Protein 5GMS (pdb70)

Foldseek 3Di:
DDDDVLLVVVLVLLLVLVPDDDDDLVSNQVSLLVSQQPDDADPQWDKDWDAQLNWTKMKIAGPQADALAEAEEEEDDLLRHDDCSRPVNLVHLLRVLQSHIYIYTRWHGWPVDAPPRRLVRSLRNVVSCVVVPRDLQRYEYEYEACRLLQSQLNQLVCVVVPHDHHQEYEYALYDQALQLPDPLLVVLVVPASHDHRVVSNVSSCGRQVPPDRVPCSNRVLNPQQAPHHEYEYEYEPSDSSVVVSVSVQVNNVVNVYNYDYHYHYSAYGLNLSSVVSDVVNSVVSSVSSVVSNVRND/DDPDPLVVVVLVLQQVLVVDDDDDLVSNQVSLLVSQQVDDADPQWDKDWDAQLNWIKMKTAGPQADELAEAEEFEDDLLRHDDCRRPVNLVHLLRHLQSHIYIYTRWHGWPVDAPPRRLVVSLSNVVSCVVVPRDLQRYEYEYFAQRLLQSQLNQLVCVVVPHDHHQEYEYALYDQALQLPFPLLPVLVVVASHDHRVVSNVSSCRRQVPHDRVPCSNRVLVPLRAPHHEYEYEYEPSESSPRVRVSVQVNNVVNVYNYHYHYHYSAHGLNLSSVVRDVVNSVVSSVSSVVSNVRND

CATH classification: 3.40.50.1820

Structure (mmCIF, N/CA/C/O backbone):
data_5GMS
#
_entry.id   5GMS
#
_cell.length_a   90.108
_cell.length_b   144.845
_cell.length_c   96.067
_cell.angle_alpha   90.00
_cell.angle_beta   90.00
_cell.angle_gamma   90.00
#
_symmetry.space_group_name_H-M   'C 2 2 21'
#
loop_
_entity.id
_entity.type
_entity.pdbx_description
1 polymer Esterase
2 water water
#
loop_
_atom_site.group_PDB
_atom_site.id
_atom_site.type_symbol
_atom_site.label_atom_id
_atom_site.label_alt_id
_atom_site.label_comp_id
_atom_site.label_asym_id
_atom_site.label_entity_id
_atom_site.label_seq_id
_atom_site.pdbx_PDB_ins_code
_atom_site.Cartn_x
_atom_site.Cartn_y
_atom_site.Cartn_z
_atom_site.occupancy
_atom_site.B_iso_or_equiv
_atom_site.auth_seq_id
_atom_site.auth_comp_id
_atom_site.auth_asym_id
_atom_site.auth_atom_id
_atom_site.pdbx_PDB_model_num
ATOM 1 N N . MET A 1 17 ? -37.832 -9.280 11.170 1.00 108.95 1 MET A N 1
ATOM 2 C CA . MET A 1 17 ? -37.074 -10.490 10.863 1.00 108.16 1 MET A CA 1
ATOM 3 C C . MET A 1 17 ? -37.730 -11.733 11.454 1.00 112.45 1 MET A C 1
ATOM 4 O O . MET A 1 17 ? -37.907 -12.740 10.764 1.00 117.28 1 MET A O 1
ATOM 9 N N . ALA A 1 18 ? -38.085 -11.661 12.734 1.00 103.24 2 ALA A N 1
ATOM 10 C CA . ALA A 1 18 ? -38.800 -12.753 13.389 1.00 104.57 2 ALA A CA 1
ATOM 11 C C . ALA A 1 18 ? -40.234 -12.338 13.696 1.00 104.42 2 ALA A C 1
ATOM 12 O O . ALA A 1 18 ? -40.646 -11.221 13.375 1.00 104.15 2 ALA A O 1
ATOM 14 N N . LYS A 1 19 ? -40.990 -13.234 14.323 1.00 89.00 3 LYS A N 1
ATOM 15 C CA . LYS A 1 19 ? -42.413 -12.993 14.535 1.00 90.51 3 LYS A CA 1
ATOM 16 C C . LYS A 1 19 ? -42.783 -12.470 15.922 1.00 88.59 3 LYS A C 1
ATOM 17 O O . LYS A 1 19 ? -43.144 -13.229 16.825 1.00 91.90 3 LYS A O 1
ATOM 23 N N . SER A 1 20 ? -42.668 -11.157 16.070 1.00 53.25 4 SER A N 1
ATOM 24 C CA . SER A 1 20 ? -43.338 -10.419 17.124 1.00 48.73 4 SER A CA 1
ATOM 25 C C . SER A 1 20 ? -43.496 -9.018 16.566 1.00 46.80 4 SER A C 1
ATOM 26 O O . SER A 1 20 ? -42.552 -8.473 15.997 1.00 44.51 4 SER A O 1
ATOM 29 N N . PRO A 1 21 ? -44.699 -8.442 16.684 1.00 45.87 5 PRO A N 1
ATOM 30 C CA . PRO A 1 21 ? -44.910 -7.107 16.121 1.00 46.06 5 PRO A CA 1
ATOM 31 C C . PRO A 1 21 ? -43.854 -6.129 16.620 1.00 42.46 5 PRO A C 1
ATOM 32 O O . PRO A 1 21 ? -43.465 -5.218 15.889 1.00 40.46 5 PRO A O 1
ATOM 36 N N . GLU A 1 22 ? -43.398 -6.325 17.853 1.00 40.74 6 GLU A N 1
ATOM 37 C CA . GLU A 1 22 ? -42.370 -5.469 18.428 1.00 41.41 6 GLU A CA 1
ATOM 38 C C . GLU A 1 22 ? -41.078 -5.545 17.610 1.00 35.22 6 GLU A C 1
ATOM 39 O O . GLU A 1 22 ? -40.513 -4.521 17.225 1.00 37.24 6 GLU A O 1
ATOM 45 N N . LEU A 1 23 ? -40.620 -6.762 17.343 1.00 35.28 7 LEU A N 1
ATOM 46 C CA . LEU A 1 23 ? -39.404 -6.959 16.563 1.00 36.05 7 LEU A CA 1
ATOM 47 C C . LEU A 1 23 ? -39.579 -6.453 15.126 1.00 38.66 7 LEU A C 1
ATOM 48 O O . LEU A 1 23 ? -38.686 -5.807 14.578 1.00 33.57 7 LEU A O 1
ATOM 53 N N . ASP A 1 24 ? -40.736 -6.729 14.527 1.00 43.68 8 ASP A N 1
ATOM 54 C CA . ASP A 1 24 ? -41.038 -6.221 13.190 1.00 41.40 8 ASP A CA 1
ATOM 55 C C . ASP A 1 24 ? -40.893 -4.708 13.119 1.00 39.78 8 ASP A C 1
ATOM 56 O O . ASP A 1 24 ? -40.322 -4.177 12.166 1.00 41.18 8 ASP A O 1
ATOM 61 N N . ARG A 1 25 ? -41.414 -4.018 14.114 1.00 43.72 9 ARG A N 1
ATOM 62 C CA . ARG A 1 25 ? -41.325 -2.580 14.093 1.00 46.76 9 ARG A CA 1
ATOM 63 C C . ARG A 1 25 ? -39.864 -2.130 14.153 1.00 46.50 9 ARG A C 1
ATOM 64 O O . ARG A 1 25 ? -39.469 -1.177 13.492 1.00 44.83 9 ARG A O 1
ATOM 72 N N . VAL A 1 26 ? -39.067 -2.835 14.943 1.00 37.54 10 VAL A N 1
ATOM 73 C CA . VAL A 1 26 ? -37.664 -2.475 15.109 1.00 33.16 10 VAL A CA 1
ATOM 74 C C . VAL A 1 26 ? -36.874 -2.756 13.837 1.00 32.08 10 VAL A C 1
ATOM 75 O O . VAL A 1 26 ? -36.150 -1.889 13.343 1.00 30.64 10 VAL A O 1
ATOM 79 N N . ILE A 1 27 ? -37.017 -3.964 13.308 1.00 32.70 11 ILE A N 1
ATOM 80 C CA . ILE A 1 27 ? -36.350 -4.320 12.063 1.00 36.30 11 ILE A CA 1
ATOM 81 C C . ILE A 1 27 ? -36.761 -3.322 10.986 1.00 40.06 11 ILE A C 1
ATOM 82 O O . ILE A 1 27 ? -36.001 -3.042 10.062 1.00 38.45 11 ILE A O 1
ATOM 87 N N . GLY A 1 28 ? -37.966 -2.773 11.127 1.00 47.35 12 GLY A N 1
ATOM 88 C CA . GLY A 1 28 ? -38.479 -1.783 10.196 1.00 43.17 12 GLY A CA 1
ATOM 89 C C . GLY A 1 28 ? -37.793 -0.435 10.289 1.00 44.81 12 GLY A C 1
ATOM 90 O O . GLY A 1 28 ? -37.415 0.140 9.270 1.00 47.17 12 GLY A O 1
ATOM 91 N N . MET A 1 29 ? -37.655 0.080 11.504 1.00 39.27 13 MET A N 1
ATOM 92 C CA . MET A 1 29 ? -36.924 1.311 11.754 1.00 39.60 13 MET A CA 1
ATOM 93 C C . MET A 1 29 ? -35.511 1.182 11.189 1.00 39.10 13 MET A C 1
ATOM 94 O O . MET A 1 29 ? -34.954 2.129 10.662 1.00 34.18 13 MET A O 1
ATOM 99 N N . ILE A 1 30 ? -34.933 0.001 11.362 1.00 33.58 14 ILE A N 1
ATOM 100 C CA . ILE A 1 30 ? -33.562 -0.257 10.935 1.00 30.37 14 ILE A CA 1
ATOM 101 C C . ILE A 1 30 ? -33.461 -0.229 9.416 1.00 35.63 14 ILE A C 1
ATOM 102 O O . ILE A 1 30 ? -32.692 0.548 8.854 1.00 33.32 14 ILE A O 1
ATOM 107 N N . ARG A 1 31 ? -34.250 -1.069 8.754 1.00 43.15 15 ARG A N 1
ATOM 108 C CA . ARG A 1 31 ? -34.249 -1.116 7.294 1.00 44.81 15 ARG A CA 1
ATOM 109 C C . ARG A 1 31 ? -34.610 0.228 6.652 1.00 44.55 15 ARG A C 1
ATOM 110 O O . ARG A 1 31 ? -34.258 0.484 5.499 1.00 49.14 15 ARG A O 1
ATOM 118 N N . GLU A 1 32 ? -35.291 1.083 7.390 1.00 58.35 16 GLU A N 1
ATOM 119 C CA . GLU A 1 32 ? -35.591 2.398 6.886 1.00 57.56 16 GLU A CA 1
ATOM 120 C C . GLU A 1 32 ? -34.357 3.282 6.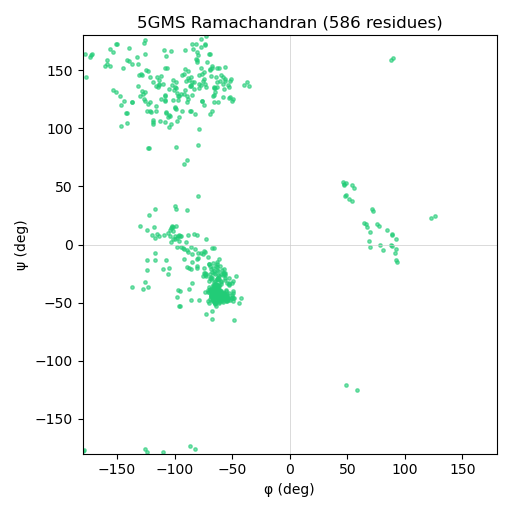849 1.00 62.73 16 GLU A C 1
ATOM 121 O O . GLU A 1 32 ? -33.970 3.771 5.795 1.00 65.29 16 GLU A O 1
ATOM 127 N N . ARG A 1 33 ? -33.745 3.505 8.003 1.00 49.10 17 ARG A N 1
ATOM 128 C CA . ARG A 1 33 ? -32.540 4.320 8.037 1.00 51.90 17 ARG A CA 1
ATOM 129 C C . ARG A 1 33 ? -31.543 3.846 6.987 1.00 48.70 17 ARG A C 1
ATOM 130 O O . ARG A 1 33 ? -30.931 4.659 6.326 1.00 53.74 17 ARG A O 1
ATOM 138 N N . ALA A 1 34 ? -31.391 2.532 6.850 1.00 48.09 18 ALA A N 1
ATOM 139 C CA . ALA A 1 34 ? -30.427 1.929 5.932 1.00 52.04 18 ALA A CA 1
ATOM 140 C C . ALA A 1 34 ? -30.692 2.319 4.483 1.00 53.28 18 ALA A C 1
ATOM 141 O O . ALA A 1 34 ? -29.813 2.196 3.629 1.00 55.65 18 ALA A O 1
ATOM 143 N N . ALA A 1 35 ? -31.903 2.793 4.211 1.00 62.03 19 ALA A N 1
ATOM 144 C CA . ALA A 1 35 ? -32.292 3.146 2.852 1.00 64.15 19 ALA A CA 1
ATOM 145 C C . ALA A 1 35 ? -32.571 4.640 2.687 1.00 64.89 19 ALA A C 1
ATOM 146 O O . ALA A 1 35 ? -33.066 5.070 1.647 1.00 68.70 19 ALA A O 1
ATOM 148 N N . THR A 1 36 ? -32.256 5.427 3.713 1.00 48.99 20 THR A N 1
ATOM 149 C CA . THR A 1 36 ? -32.383 6.881 3.632 1.00 45.46 20 THR A CA 1
ATOM 150 C C . THR A 1 36 ? -31.194 7.466 2.868 1.00 43.72 20 THR A C 1
ATOM 151 O O . THR A 1 36 ? -30.049 7.076 3.103 1.00 41.35 20 THR A O 1
ATOM 155 N N . PRO A 1 37 ? -31.463 8.399 1.939 1.00 44.90 21 PRO A N 1
ATOM 156 C CA . PRO A 1 37 ? -30.382 9.008 1.150 1.00 44.52 21 PRO A CA 1
ATOM 157 C C . PRO A 1 37 ? -29.424 9.850 1.997 1.00 38.78 21 PRO A C 1
ATOM 158 O O . PRO A 1 37 ? -29.857 10.660 2.825 1.00 33.25 21 PRO A O 1
ATOM 162 N N . ARG A 1 38 ? -28.134 9.674 1.757 1.00 43.92 22 ARG A N 1
ATOM 163 C CA . ARG A 1 38 ? -27.101 10.389 2.491 1.00 35.73 22 ARG A CA 1
ATOM 164 C C . ARG A 1 38 ? -25.929 10.690 1.561 1.00 34.78 22 ARG A C 1
ATOM 165 O O . ARG A 1 38 ? -25.708 9.968 0.611 1.00 36.77 22 ARG A O 1
ATOM 173 N N . LYS A 1 39 ? -25.198 11.765 1.828 1.00 21.01 23 LYS A N 1
ATOM 174 C CA . LYS A 1 39 ? -24.079 12.162 0.975 1.00 20.17 23 LYS A CA 1
ATOM 175 C C . LYS A 1 39 ? -22.778 12.326 1.747 1.00 19.28 23 LYS A C 1
ATOM 176 O O . LYS A 1 39 ? -21.703 12.116 1.199 1.00 18.60 23 LYS A O 1
ATOM 182 N N . THR A 1 40 ? -22.871 12.745 3.003 1.00 15.60 24 THR A N 1
ATOM 183 C CA . THR A 1 40 ? -21.669 13.152 3.731 1.00 15.37 24 THR A CA 1
ATOM 184 C C . THR A 1 40 ? -21.509 12.405 5.043 1.00 13.29 24 THR A C 1
ATOM 185 O O . THR A 1 40 ? -22.456 11.814 5.544 1.00 13.14 24 THR A O 1
ATOM 189 N N . THR A 1 41 ? -20.308 12.460 5.611 1.00 13.47 25 THR A N 1
ATOM 190 C CA . THR A 1 41 ? -20.078 11.884 6.931 1.00 15.95 25 THR A CA 1
ATOM 191 C C . THR A 1 41 ? -21.078 12.418 7.957 1.00 11.57 25 THR A C 1
ATOM 192 O O . THR A 1 41 ? -21.644 11.661 8.756 1.00 13.65 25 THR A O 1
ATOM 196 N N . ASP A 1 42 ? -21.287 13.730 7.970 1.00 12.16 26 ASP A N 1
ATOM 197 C CA . ASP A 1 42 ? -22.213 14.280 8.957 1.00 14.30 26 ASP A CA 1
ATOM 198 C C . ASP A 1 42 ? -23.673 13.887 8.698 1.00 15.00 26 ASP A C 1
ATOM 199 O O . ASP A 1 42 ? -24.453 13.789 9.640 1.00 17.03 26 ASP A O 1
ATOM 204 N N . ASP A 1 43 ? -24.048 13.664 7.434 1.00 15.96 27 ASP A N 1
ATOM 205 C CA . ASP A 1 43 ? -25.371 13.098 7.135 1.00 15.48 27 ASP A CA 1
ATOM 206 C C . ASP A 1 43 ? -25.538 11.763 7.856 1.00 16.28 27 ASP A C 1
ATOM 207 O O . ASP A 1 43 ? -26.585 11.486 8.440 1.00 15.61 27 ASP A O 1
ATOM 212 N N . ASP A 1 44 ? -24.508 10.914 7.789 1.00 15.15 28 ASP A N 1
ATOM 213 C CA . ASP A 1 44 ? -24.577 9.601 8.412 1.00 18.03 28 ASP A CA 1
ATOM 214 C C . ASP A 1 44 ? -24.689 9.740 9.924 1.00 16.28 28 ASP A C 1
ATOM 215 O O . ASP A 1 44 ? -25.460 9.032 10.566 1.00 16.28 28 ASP A O 1
ATOM 220 N N . ARG A 1 45 ? -23.917 10.663 10.489 1.00 14.72 29 ARG A N 1
ATOM 221 C CA . ARG A 1 45 ? -23.990 10.916 11.925 1.00 12.99 29 ARG A CA 1
ATOM 222 C C . ARG A 1 45 ? -25.389 11.378 12.313 1.00 14.09 29 ARG A C 1
ATOM 223 O O . ARG A 1 45 ? -25.981 10.870 13.264 1.00 14.93 29 ARG A O 1
ATOM 231 N N . ARG A 1 46 ? -25.915 12.333 11.558 1.00 14.93 30 ARG A N 1
ATOM 232 C CA . ARG A 1 46 ? -27.240 12.871 11.844 1.00 17.94 30 ARG A CA 1
ATOM 233 C C . ARG A 1 46 ? -28.347 11.831 11.704 1.00 19.01 30 ARG A C 1
ATOM 234 O O . ARG A 1 46 ? -29.271 11.796 12.518 1.00 18.21 30 ARG A O 1
ATOM 242 N N . LEU A 1 47 ? -28.265 10.997 10.682 1.00 16.92 31 LEU A N 1
ATOM 243 C CA . LEU A 1 47 ? -29.280 9.974 10.487 1.00 20.15 31 LEU A CA 1
ATOM 244 C C . LEU A 1 47 ? -29.341 9.015 11.674 1.00 20.94 31 LEU A C 1
ATOM 245 O O . LEU A 1 47 ? -30.405 8.629 12.111 1.00 20.95 31 LEU A O 1
ATOM 250 N N . TYR A 1 48 ? -28.180 8.629 12.183 1.00 18.07 32 TYR A N 1
ATOM 251 C CA . TYR A 1 48 ? -28.097 7.781 13.347 1.00 16.81 32 TYR A CA 1
ATOM 252 C C . TYR A 1 48 ? -28.752 8.483 14.541 1.00 17.85 32 TYR A C 1
ATOM 253 O O . TYR A 1 48 ? -29.427 7.868 15.329 1.00 19.51 32 TYR A O 1
ATOM 262 N N . GLU A 1 49 ? -28.533 9.781 14.671 1.00 15.88 33 GLU A N 1
ATOM 263 C CA . GLU A 1 49 ? -29.087 10.510 15.793 1.00 14.58 33 GLU A CA 1
ATOM 264 C C . GLU A 1 49 ? -30.602 10.538 15.659 1.00 20.36 33 GLU A C 1
ATOM 265 O O . GLU A 1 49 ? -31.321 10.410 16.623 1.00 20.24 33 GLU A O 1
ATOM 271 N N . THR A 1 50 ? -31.065 10.679 14.431 1.00 16.88 34 THR A N 1
ATOM 272 C CA . THR A 1 50 ? -32.501 10.699 14.184 1.00 20.45 34 THR A CA 1
ATOM 273 C C . THR A 1 50 ? -33.115 9.351 14.537 1.00 23.54 34 THR A C 1
ATOM 274 O O . THR A 1 50 ? -34.177 9.280 15.160 1.00 25.10 34 THR A O 1
ATOM 278 N N . MET A 1 51 ? -32.458 8.281 14.147 1.00 20.23 35 MET A N 1
ATOM 279 C CA . MET A 1 51 ? -32.985 6.967 14.433 1.00 21.83 35 MET A CA 1
ATOM 280 C C . MET A 1 51 ? -32.962 6.602 15.909 1.00 26.04 35 MET A C 1
ATOM 281 O O . MET A 1 51 ? -33.908 6.039 16.406 1.00 31.34 35 MET A O 1
ATOM 286 N N . LEU A 1 52 ? -31.852 6.887 16.583 1.00 28.56 36 LEU A N 1
ATOM 287 C CA . LEU A 1 52 ? -31.588 6.364 17.919 1.00 27.35 36 LEU A CA 1
ATOM 288 C C . LEU A 1 52 ? -31.709 7.383 19.026 1.00 27.67 36 LEU A C 1
ATOM 289 O O . LEU A 1 52 ? -31.717 7.018 20.187 1.00 30.93 36 LEU A O 1
ATOM 294 N N . GLY A 1 53 ? -31.757 8.656 18.670 1.00 23.99 37 GLY A N 1
ATOM 295 C CA . GLY A 1 53 ? -31.733 9.720 19.659 1.00 24.63 37 GLY A CA 1
ATOM 296 C C . GLY A 1 53 ? -32.912 10.683 19.649 1.00 29.89 37 GLY A C 1
ATOM 297 O O . GLY A 1 53 ? -32.797 11.817 20.092 1.00 31.01 37 GLY A O 1
ATOM 298 N N . SER A 1 54 ? -34.051 10.223 19.154 1.00 34.14 38 SER A N 1
ATOM 299 C CA . SER A 1 54 ? -35.217 11.090 19.047 1.00 35.72 38 SER A CA 1
ATOM 300 C C . SER A 1 54 ? -36.147 11.057 20.248 1.00 40.50 38 SER A C 1
ATOM 301 O O . SER A 1 54 ? -37.017 11.893 20.355 1.00 45.65 38 SER A O 1
ATOM 304 N N . MET A 1 55 ? -35.970 10.092 21.141 1.00 32.75 39 MET A N 1
ATOM 305 C CA . MET A 1 55 ? -36.815 9.964 22.328 1.00 36.39 39 MET A CA 1
ATOM 306 C C . MET A 1 55 ? -36.191 10.667 23.508 1.00 38.99 39 MET A C 1
ATOM 307 O O . MET A 1 55 ? -34.976 10.689 23.624 1.00 35.87 39 MET A O 1
ATOM 312 N N . PRO A 1 56 ? -36.996 11.254 24.386 1.00 35.81 40 PRO A N 1
ATOM 313 C CA . PRO A 1 56 ? -36.338 11.984 25.471 1.00 34.57 40 PRO A CA 1
ATOM 314 C C . PRO A 1 56 ? -35.874 11.044 26.557 1.00 33.51 40 PRO A C 1
ATOM 315 O O . PRO A 1 56 ? -36.302 9.913 26.641 1.00 32.72 40 PRO A O 1
ATOM 319 N N . LEU A 1 57 ? -34.977 11.541 27.385 1.00 33.90 41 LEU A N 1
ATOM 320 C CA . LEU A 1 57 ? -34.637 10.844 28.607 1.00 30.16 41 LEU A CA 1
ATOM 321 C C . LEU A 1 57 ? -35.847 10.891 29.511 1.00 31.59 41 LEU A C 1
ATOM 322 O O . LEU A 1 57 ? -36.649 11.817 29.418 1.00 34.44 41 LEU A O 1
ATOM 327 N N . ASP A 1 58 ? -35.965 9.914 30.400 1.00 31.46 42 ASP A N 1
ATOM 328 C CA . ASP A 1 58 ? -36.931 10.024 31.480 1.00 36.71 42 ASP A CA 1
ATOM 329 C C . ASP A 1 58 ? -36.637 11.310 32.255 1.00 34.58 42 ASP A C 1
ATOM 330 O O . ASP A 1 58 ? -35.500 11.789 32.283 1.00 33.17 42 ASP A O 1
ATOM 335 N N . ASP A 1 59 ? -37.667 11.876 32.872 1.00 39.93 43 ASP A N 1
ATOM 336 C CA . ASP A 1 59 ? -37.551 13.190 33.495 1.00 40.46 43 ASP A CA 1
ATOM 337 C C . ASP A 1 59 ? -36.675 13.181 34.741 1.00 35.96 43 ASP A C 1
ATOM 338 O O . ASP A 1 59 ? -36.240 14.238 35.196 1.00 41.38 43 ASP A O 1
ATOM 343 N N . ASP A 1 60 ? -36.424 11.996 35.290 1.00 32.28 44 ASP A N 1
ATOM 344 C CA . ASP A 1 60 ? -35.676 11.881 36.541 1.00 31.64 44 ASP A CA 1
ATOM 345 C C . ASP A 1 60 ? -34.183 11.597 36.332 1.00 31.28 44 ASP A C 1
ATOM 346 O O . ASP A 1 60 ? -33.442 11.414 37.298 1.00 30.66 44 ASP A O 1
ATOM 351 N N . ILE A 1 61 ? -33.749 11.563 35.076 1.00 30.95 45 ILE A N 1
ATOM 352 C CA . ILE A 1 61 ? -32.349 11.303 34.747 1.00 25.88 45 ILE A CA 1
ATOM 353 C C . ILE A 1 61 ? -31.530 12.577 34.804 1.00 25.47 45 ILE A C 1
ATOM 354 O O . ILE A 1 61 ? -31.882 13.568 34.196 1.00 26.22 45 ILE A O 1
ATOM 359 N N . GLN A 1 62 ? -30.429 12.524 35.539 1.00 29.79 46 GLN A N 1
ATOM 360 C CA . GLN A 1 62 ? -29.507 13.640 35.598 1.00 27.81 46 GLN A CA 1
ATOM 361 C C . GLN A 1 62 ? -28.308 13.427 34.676 1.00 23.31 46 GLN A C 1
ATOM 362 O O . GLN A 1 62 ? -27.753 12.359 34.642 1.00 25.01 46 GLN A O 1
ATOM 368 N N . THR A 1 63 ? -27.937 14.456 33.936 1.00 25.41 47 THR A N 1
ATOM 369 C CA . THR A 1 63 ? -26.745 14.401 33.101 1.00 23.34 47 THR A CA 1
ATOM 370 C C . THR A 1 63 ? -25.871 15.643 33.301 1.00 24.63 47 THR A C 1
ATOM 371 O O . THR A 1 63 ? -26.354 16.678 33.708 1.00 24.54 47 THR A O 1
ATOM 375 N N . GLU A 1 64 ? -24.581 15.516 33.019 1.00 22.18 48 GLU A N 1
ATOM 376 C CA . GLU A 1 64 ? -23.657 16.635 33.107 1.00 22.34 48 GLU A CA 1
ATOM 377 C C . GLU A 1 64 ? -22.574 16.471 32.058 1.00 17.66 48 GLU A C 1
ATOM 378 O O . GLU A 1 64 ? -21.964 15.412 31.972 1.00 19.51 48 GLU A O 1
ATOM 384 N N . ARG A 1 65 ? -22.355 17.502 31.257 1.00 20.09 49 ARG A N 1
ATOM 385 C CA . ARG A 1 65 ? -21.243 17.491 30.316 1.00 18.89 49 ARG A CA 1
ATOM 386 C C . ARG A 1 65 ? -19.979 17.919 31.031 1.00 19.29 49 ARG A C 1
ATOM 387 O O . ARG A 1 65 ? -19.969 18.907 31.776 1.00 20.68 49 ARG A O 1
ATOM 395 N N . LEU A 1 66 ? -18.898 17.181 30.822 1.00 15.00 50 LEU A N 1
ATOM 396 C CA . LEU A 1 66 ? -17.626 17.583 31.404 1.00 16.39 50 LEU A CA 1
ATOM 397 C C . LEU A 1 66 ? -16.478 17.051 30.571 1.00 16.49 50 LEU A C 1
ATOM 398 O O . LEU A 1 66 ? -16.677 16.180 29.725 1.00 16.71 50 LEU A O 1
ATOM 403 N N . GLY A 1 67 ? -15.286 17.587 30.811 1.00 14.35 51 GLY A N 1
ATOM 404 C CA . GLY A 1 67 ? -14.080 17.035 30.214 1.00 13.27 51 GLY A CA 1
ATOM 405 C C . GLY A 1 67 ? -13.357 16.144 31.197 1.00 16.69 51 GLY A C 1
ATOM 406 O O . GLY A 1 67 ? -13.187 16.495 32.375 1.00 15.45 51 GLY A O 1
ATOM 407 N N . VAL A 1 68 ? -12.922 14.979 30.725 1.00 14.09 52 VAL A N 1
ATOM 408 C CA . VAL A 1 68 ? -12.136 14.095 31.573 1.00 14.23 52 VAL A CA 1
ATOM 409 C C . VAL A 1 68 ? -10.754 13.893 30.944 1.00 14.82 52 VAL A C 1
ATOM 410 O O . VAL A 1 68 ? -10.610 13.209 29.935 1.00 13.05 52 VAL A O 1
ATOM 414 N N . ASN A 1 69 ? -9.744 14.539 31.519 1.00 13.98 53 ASN A N 1
ATOM 415 C CA . ASN A 1 69 ? -8.417 14.564 30.896 1.00 13.94 53 ASN A CA 1
ATOM 416 C C . ASN A 1 69 ? -8.499 14.929 29.410 1.00 14.54 53 ASN A C 1
ATOM 417 O O . ASN A 1 69 ? -7.816 14.350 28.565 1.00 14.90 53 ASN A O 1
ATOM 422 N N . GLY A 1 70 ? -9.346 15.908 29.102 1.00 16.02 54 GLY A N 1
ATOM 423 C CA . GLY A 1 70 ? -9.433 16.421 27.751 1.00 18.03 54 GLY A CA 1
ATOM 424 C C . GLY A 1 70 ? -10.492 15.765 26.891 1.00 18.30 54 GLY A C 1
ATOM 425 O O . GLY A 1 70 ? -10.838 16.276 25.819 1.00 18.66 54 GLY A O 1
ATOM 426 N N . VAL A 1 71 ? -10.998 14.622 27.337 1.00 13.47 55 VAL A N 1
ATOM 427 C CA . VAL A 1 71 ? -12.010 13.916 26.560 1.00 13.83 55 VAL A CA 1
ATOM 428 C C . VAL A 1 71 ? -13.405 14.405 26.927 1.00 13.81 55 VAL A C 1
ATOM 429 O O . VAL A 1 71 ? -13.791 14.353 28.082 1.00 13.37 55 VAL A O 1
ATOM 433 N N . PRO A 1 72 ? -14.182 14.844 25.930 1.00 12.18 56 PRO A N 1
ATOM 434 C CA . PRO A 1 72 ? -15.562 15.255 26.227 1.00 13.78 56 PRO A CA 1
ATOM 435 C C . PRO A 1 72 ? -16.404 14.075 26.696 1.00 15.91 56 PRO A C 1
ATOM 436 O O . PRO A 1 72 ? -16.339 13.003 26.100 1.00 13.24 56 PRO A O 1
ATOM 440 N N . ALA A 1 73 ? -17.179 14.262 27.759 1.00 13.12 57 ALA A N 1
ATOM 441 C CA . ALA A 1 73 ? -17.865 13.144 28.390 1.00 12.64 57 ALA A CA 1
ATOM 442 C C . ALA A 1 73 ? -19.158 13.589 29.051 1.00 15.71 57 ALA A C 1
ATOM 443 O O . ALA A 1 73 ? -19.457 14.782 29.108 1.00 17.05 57 ALA A O 1
ATOM 445 N N . GLU A 1 74 ? -19.932 12.622 29.530 1.00 15.61 58 GLU A N 1
ATOM 446 C CA . GLU A 1 74 ? -21.235 12.928 30.102 1.00 15.88 58 GLU A CA 1
ATOM 447 C C . GLU A 1 74 ? -21.557 11.973 31.236 1.00 17.30 58 GLU A C 1
ATOM 448 O O . GLU A 1 74 ? -21.612 10.754 31.052 1.00 16.54 58 GLU A O 1
ATOM 454 N N . TRP A 1 75 ? -21.762 12.516 32.431 1.00 16.69 59 TRP A N 1
ATOM 455 C CA . TRP A 1 75 ? -22.325 11.699 33.495 1.00 14.45 59 TRP A CA 1
ATOM 456 C C . TRP A 1 75 ? -23.809 11.493 33.194 1.00 18.16 59 TRP A C 1
ATOM 457 O O . TRP A 1 75 ? -24.500 12.424 32.774 1.00 20.06 59 TRP A O 1
ATOM 468 N N . ILE A 1 76 ? -24.283 10.274 33.407 1.00 16.84 60 ILE A N 1
ATOM 469 C CA . ILE A 1 76 ? -25.694 9.942 33.233 1.00 20.09 60 ILE A CA 1
ATOM 470 C C . ILE A 1 76 ? -26.119 9.076 34.405 1.00 22.80 60 ILE A C 1
ATOM 471 O O . ILE A 1 76 ? -25.535 8.023 34.645 1.00 21.33 60 ILE A O 1
ATOM 476 N N . TYR A 1 77 ? -27.132 9.502 35.155 1.00 21.91 61 TYR A N 1
ATOM 477 C CA . TYR A 1 77 ? -27.559 8.674 36.276 1.00 22.08 61 TYR A CA 1
ATOM 478 C C . TYR A 1 77 ? -29.005 8.891 36.705 1.00 22.43 61 TYR A C 1
ATOM 479 O O . TYR A 1 77 ? -29.577 9.959 36.496 1.00 25.51 61 TYR A O 1
ATOM 488 N N . ALA A 1 78 ? -29.575 7.846 37.289 1.00 21.28 62 ALA A N 1
ATOM 489 C CA . ALA A 1 78 ? -30.954 7.860 37.754 1.00 27.41 62 ALA A CA 1
ATOM 490 C C . ALA A 1 78 ? -30.968 8.027 39.271 1.00 29.10 62 ALA A C 1
ATOM 491 O O . ALA A 1 78 ? -29.937 7.870 39.926 1.00 26.05 62 ALA A O 1
ATOM 493 N N . PRO A 1 79 ? -32.140 8.342 39.841 1.00 29.38 63 PRO A N 1
ATOM 494 C CA . PRO A 1 79 ? -32.224 8.453 41.302 1.00 31.29 63 PRO A CA 1
ATOM 495 C C . PRO A 1 79 ? -31.764 7.179 42.003 1.00 27.92 63 PRO A C 1
ATOM 496 O O . PRO A 1 79 ? -32.019 6.078 41.514 1.00 30.57 63 PRO A O 1
ATOM 500 N N . GLY A 1 80 ? -31.080 7.331 43.134 1.00 31.50 64 GLY A N 1
ATOM 501 C CA . GLY A 1 80 ? -30.653 6.192 43.929 1.00 32.39 64 GLY A CA 1
ATOM 502 C C . GLY A 1 80 ? -29.298 5.614 43.553 1.00 30.76 64 GLY A C 1
ATOM 503 O O . GLY A 1 80 ? -28.832 4.658 44.174 1.00 36.30 64 GLY A O 1
ATOM 504 N N . ALA A 1 81 ? -28.668 6.190 42.534 1.00 33.55 65 ALA A N 1
ATOM 505 C CA . ALA A 1 81 ? -27.401 5.668 42.022 1.00 30.49 65 ALA A CA 1
ATOM 506 C C . ALA A 1 81 ? -26.283 5.744 43.066 1.00 30.87 65 ALA A C 1
ATOM 507 O O . ALA A 1 81 ? -26.176 6.731 43.789 1.00 35.80 65 ALA A O 1
ATOM 509 N N . ARG A 1 82 ? -25.454 4.712 43.141 1.00 35.60 66 ARG A N 1
ATOM 510 C CA . ARG A 1 82 ? -24.273 4.749 43.992 1.00 33.66 66 ARG A CA 1
ATOM 511 C C . ARG A 1 82 ? -23.248 5.641 43.309 1.00 34.92 66 ARG A C 1
ATOM 512 O O . ARG A 1 82 ? -22.864 5.381 42.191 1.00 33.23 66 ARG A O 1
ATOM 520 N N . ASP A 1 83 ? -22.838 6.707 43.972 1.00 34.72 67 ASP A N 1
ATOM 521 C CA . ASP A 1 83 ? -21.978 7.685 43.319 1.00 37.05 67 ASP A CA 1
ATOM 522 C C . ASP A 1 83 ? -20.531 7.206 43.212 1.00 32.28 67 ASP A C 1
ATOM 523 O O . ASP A 1 83 ? -19.718 7.835 42.543 1.00 33.64 67 ASP A O 1
ATOM 528 N N . ASP A 1 84 ? -20.226 6.079 43.844 1.00 30.86 68 ASP A N 1
ATOM 529 C CA . ASP A 1 84 ? -18.871 5.538 43.808 1.00 32.39 68 ASP A CA 1
ATOM 530 C C . ASP A 1 84 ? -18.707 4.434 42.762 1.00 29.46 68 ASP A C 1
ATOM 531 O O . ASP A 1 84 ? -17.617 3.908 42.572 1.00 29.52 68 ASP A O 1
ATOM 536 N N . GLN A 1 85 ? -19.794 4.087 42.081 1.00 27.20 69 GLN A N 1
ATOM 537 C CA . GLN A 1 85 ? -19.743 3.038 41.072 1.00 24.50 69 GLN A CA 1
ATOM 538 C C . GLN A 1 85 ? -19.871 3.660 39.690 1.00 21.45 69 GLN A C 1
ATOM 539 O O . GLN A 1 85 ? -20.782 4.443 39.442 1.00 21.67 69 GLN A O 1
ATOM 545 N N . VAL A 1 86 ? -18.948 3.321 38.793 1.00 20.65 70 VAL A N 1
ATOM 546 C CA . VAL A 1 86 ? -18.919 3.963 37.488 1.00 18.26 70 VAL A CA 1
ATOM 547 C C . VAL A 1 86 ? -18.854 2.948 36.353 1.00 14.24 70 VAL A C 1
ATOM 548 O O . VAL A 1 86 ? -17.992 2.073 36.336 1.00 18.07 70 VAL A O 1
ATOM 552 N N . PHE A 1 87 ? -19.770 3.094 35.403 1.00 16.88 71 PHE A N 1
ATOM 553 C CA . PHE A 1 87 ? -19.748 2.328 34.163 1.00 17.36 71 PHE A CA 1
ATOM 554 C C . PHE A 1 87 ? -19.230 3.288 33.092 1.00 12.30 71 PHE A C 1
ATOM 555 O O . PHE A 1 87 ? -19.945 4.191 32.658 1.00 14.44 71 PHE A O 1
ATOM 563 N N . LEU A 1 88 ? -17.965 3.110 32.709 1.00 14.33 72 LEU A N 1
ATOM 564 C CA . LEU A 1 88 ? -17.300 3.959 31.722 1.00 12.95 72 LEU A CA 1
ATOM 565 C C . LEU A 1 88 ? -17.654 3.378 30.366 1.00 12.22 72 LEU A C 1
ATOM 566 O O . LEU A 1 88 ? -17.260 2.250 30.061 1.00 13.75 72 LEU A O 1
ATOM 571 N N . TYR A 1 89 ? -18.402 4.143 29.578 1.00 12.75 73 TYR A N 1
ATOM 572 C CA . TYR A 1 89 ? -19.074 3.598 28.402 1.00 12.52 73 TYR A CA 1
ATOM 573 C C . TYR A 1 89 ? -18.565 4.162 27.075 1.00 11.47 73 TYR A C 1
ATOM 574 O O . TYR A 1 89 ? -18.397 5.373 26.915 1.00 12.86 73 TYR A O 1
ATOM 583 N N . LEU A 1 90 ? -18.368 3.249 26.121 1.00 11.59 74 LEU A N 1
ATOM 584 C CA . LEU A 1 90 ? -17.780 3.539 24.820 1.00 12.63 74 LEU A CA 1
ATOM 585 C C . LEU A 1 90 ? -18.798 3.202 23.734 1.00 13.33 74 LEU A C 1
ATOM 586 O O . LEU A 1 90 ? -19.061 2.022 23.455 1.00 13.26 74 LEU A O 1
ATOM 591 N N . HIS A 1 91 ? -19.365 4.230 23.113 1.00 12.90 75 HIS A N 1
ATOM 592 C CA . HIS A 1 91 ? -20.471 4.023 22.178 1.00 12.57 75 HIS A CA 1
ATOM 593 C C . HIS A 1 91 ? -20.017 3.377 20.881 1.00 15.36 75 HIS A C 1
ATOM 594 O O . HIS A 1 91 ? -18.852 3.473 20.515 1.00 14.00 75 HIS A O 1
ATOM 601 N N . GLY A 1 92 ? -20.960 2.730 20.198 1.00 14.05 76 GLY A N 1
ATOM 602 C CA . GLY A 1 92 ? -20.722 2.177 18.880 1.00 16.39 76 GLY A CA 1
ATOM 603 C C . GLY A 1 92 ? -20.939 3.161 17.743 1.00 13.84 76 GLY A C 1
ATOM 604 O O . GLY A 1 92 ? -21.190 4.344 17.962 1.00 12.67 76 GLY A O 1
ATOM 605 N N . GLY A 1 93 ? -20.861 2.653 16.516 1.00 13.24 77 GLY A N 1
ATOM 606 C CA . GLY A 1 93 ? -20.880 3.504 15.340 1.00 14.40 77 GLY A CA 1
ATOM 607 C C . GLY A 1 93 ? -19.656 3.333 14.452 1.00 12.46 77 GLY A C 1
ATOM 608 O O . GLY A 1 93 ? -19.322 4.226 13.685 1.00 11.43 77 GLY A O 1
ATOM 609 N N . GLY A 1 94 ? -18.991 2.187 14.539 1.00 14.04 78 GLY A N 1
ATOM 610 C CA . GLY A 1 94 ? -17.894 1.897 13.627 1.00 12.95 78 GLY A CA 1
ATOM 611 C C . GLY A 1 94 ? -16.671 2.803 13.744 1.00 10.52 78 GLY A C 1
ATOM 612 O O . GLY A 1 94 ? -15.839 2.852 12.832 1.00 12.50 78 GLY A O 1
ATOM 613 N N . TYR A 1 95 ? -16.546 3.492 14.877 1.00 10.32 79 TYR A N 1
ATOM 614 C CA . TYR A 1 95 ? -15.464 4.458 15.125 1.00 9.85 79 TYR A CA 1
ATOM 615 C C . TYR A 1 95 ? -15.605 5.719 14.264 1.00 11.69 79 TYR A C 1
ATOM 616 O O . TYR A 1 95 ? -14.707 6.569 14.237 1.00 10.51 79 TYR A O 1
ATOM 625 N N . VAL A 1 96 ? -16.755 5.862 13.608 1.00 11.14 80 VAL A N 1
ATOM 626 C CA . VAL A 1 96 ? -16.984 6.989 12.705 1.00 11.51 80 VAL A CA 1
ATOM 627 C C . VAL A 1 96 ? -18.213 7.820 13.073 1.00 12.38 80 VAL A C 1
ATOM 628 O O . VAL A 1 96 ? -18.206 9.049 12.923 1.00 12.91 80 VAL A O 1
ATOM 632 N N . ILE A 1 97 ? -19.257 7.150 13.553 1.00 12.74 81 ILE A N 1
ATOM 633 C CA . ILE A 1 97 ? -20.483 7.844 13.947 1.00 11.59 81 ILE A CA 1
ATOM 634 C C . ILE A 1 97 ? -20.864 7.490 15.383 1.00 13.67 81 ILE A C 1
ATOM 635 O O . ILE A 1 97 ? -20.122 6.782 16.076 1.00 13.67 81 ILE A O 1
ATOM 640 N N . GLY A 1 98 ? -22.009 7.991 15.832 1.00 12.40 82 GLY A N 1
ATOM 641 C CA . GLY A 1 98 ? -22.436 7.760 17.202 1.00 14.67 82 GLY A CA 1
ATOM 642 C C . GLY A 1 98 ? -21.897 8.813 18.157 1.00 14.31 82 GLY A C 1
ATOM 643 O O . GLY A 1 98 ? -20.899 9.482 17.875 1.00 13.38 82 GLY A O 1
ATOM 644 N N . SER A 1 99 ? -22.562 8.935 19.302 1.00 11.70 83 SER A N 1
ATOM 645 C CA . SER A 1 99 ? -22.195 9.903 20.325 1.00 12.57 83 SER A CA 1
ATOM 646 C C . SER A 1 99 ? -23.162 9.743 21.492 1.00 15.31 83 SER A C 1
ATOM 647 O O . SER A 1 99 ? -24.034 8.886 21.466 1.00 14.22 83 SER A O 1
ATOM 650 N N . MET A 1 100 ? -23.027 10.571 22.517 1.00 15.37 84 MET A N 1
ATOM 651 C CA . MET A 1 100 ? -24.023 10.532 23.582 1.00 15.18 84 MET A CA 1
ATOM 652 C C . MET A 1 100 ? -25.437 10.804 23.060 1.00 16.54 84 MET A C 1
ATOM 653 O O . MET A 1 100 ? -26.419 10.377 23.665 1.00 17.45 84 MET A O 1
ATOM 658 N N . ARG A 1 101 ? -25.548 11.501 21.937 1.00 16.59 85 ARG A N 1
ATOM 659 C CA . ARG A 1 101 ? -26.873 11.772 21.385 1.00 19.44 85 ARG A CA 1
ATOM 660 C C . ARG A 1 101 ? -27.570 10.478 20.967 1.00 20.67 85 ARG A C 1
ATOM 661 O O . ARG A 1 101 ? -28.770 10.307 21.187 1.00 20.96 85 ARG A O 1
ATOM 669 N N . THR A 1 102 ? -26.823 9.547 20.379 1.00 14.99 86 THR A N 1
ATOM 670 C CA . THR A 1 102 ? -27.409 8.264 20.006 1.00 13.84 86 THR A CA 1
ATOM 671 C C . THR A 1 102 ? -27.519 7.274 21.165 1.00 17.72 86 THR A C 1
ATOM 672 O O . THR A 1 102 ? -28.266 6.294 21.087 1.00 19.37 86 THR A O 1
ATOM 676 N N . HIS A 1 103 ? -26.762 7.502 22.234 1.00 15.25 87 HIS A N 1
ATOM 677 C CA . HIS A 1 103 ? -26.634 6.469 23.250 1.00 15.37 87 HIS A CA 1
ATOM 678 C C . HIS A 1 103 ? -27.153 6.795 24.649 1.00 15.32 87 HIS A C 1
ATOM 679 O O . HIS A 1 103 ? -27.294 5.894 25.473 1.00 19.90 87 HIS A O 1
ATOM 686 N N . ARG A 1 104 ? -27.427 8.065 24.925 1.00 15.87 88 ARG A N 1
ATOM 687 C CA . ARG A 1 104 ? -27.676 8.436 26.315 1.00 17.36 88 ARG A CA 1
ATOM 688 C C . ARG A 1 104 ? -28.948 7.813 26.893 1.00 20.61 88 ARG A C 1
ATOM 689 O O . ARG A 1 104 ? -28.988 7.498 28.076 1.00 20.30 88 ARG A O 1
ATOM 697 N N . VAL A 1 105 ? -29.974 7.613 26.064 1.00 17.50 89 VAL A N 1
ATOM 698 C CA . VAL A 1 105 ? -31.188 6.952 26.547 1.00 21.22 89 VAL A CA 1
ATOM 699 C C . VAL A 1 105 ? -30.916 5.508 26.957 1.00 21.86 89 VAL A C 1
ATOM 700 O O . VAL A 1 105 ? -31.271 5.097 28.066 1.00 23.94 89 VAL A O 1
ATOM 704 N N . MET A 1 106 ? -30.269 4.740 26.081 1.00 19.37 90 MET A N 1
ATOM 705 C CA . MET A 1 106 ? -29.908 3.374 26.428 1.00 19.49 90 MET A CA 1
ATOM 706 C C . MET A 1 106 ? -29.050 3.343 27.686 1.00 20.42 90 MET A C 1
ATOM 707 O O . MET A 1 106 ? -29.231 2.485 28.553 1.00 21.65 90 MET A O 1
ATOM 712 N N . LEU A 1 107 ? -28.099 4.271 27.774 1.00 17.82 91 LEU A N 1
ATOM 713 C CA . LEU A 1 107 ? -27.215 4.325 28.929 1.00 18.80 91 LEU A CA 1
ATOM 714 C C . LEU A 1 107 ? -27.976 4.662 30.219 1.00 16.29 91 LEU A C 1
ATOM 715 O O . LEU A 1 107 ? -27.632 4.157 31.290 1.00 19.72 91 LEU A O 1
ATOM 720 N N . SER A 1 108 ? -29.011 5.488 30.113 1.00 17.91 92 SER A N 1
ATOM 721 C CA . SER A 1 108 ? -29.800 5.846 31.295 1.00 20.97 92 SER A CA 1
ATOM 722 C C . SER A 1 108 ? -30.552 4.620 31.814 1.00 23.04 92 SER A C 1
ATOM 723 O O . SER A 1 108 ? -30.707 4.438 33.024 1.00 23.02 92 SER A O 1
ATOM 726 N N . HIS A 1 109 ? -30.994 3.756 30.905 1.00 21.94 93 HIS A N 1
ATOM 727 C CA . HIS A 1 109 ? -31.648 2.516 31.323 1.00 23.63 93 HIS A CA 1
ATOM 728 C C . HIS A 1 109 ? -30.670 1.539 31.965 1.00 23.86 93 HIS A C 1
ATOM 729 O O . HIS A 1 109 ? -31.009 0.831 32.912 1.00 23.73 93 HIS A O 1
ATOM 736 N N . ILE A 1 110 ? -29.445 1.487 31.455 1.00 22.14 94 ILE A N 1
ATOM 737 C CA . ILE A 1 110 ? -28.455 0.626 32.069 1.00 21.13 94 ILE A CA 1
ATOM 738 C C . ILE A 1 110 ? -28.067 1.169 33.443 1.00 21.30 94 ILE A C 1
ATOM 739 O O . ILE A 1 110 ? -27.894 0.399 34.386 1.00 22.82 94 ILE A O 1
ATOM 744 N N . ALA A 1 111 ? -27.951 2.490 33.546 1.00 21.35 95 ALA A N 1
ATOM 745 C CA . ALA A 1 111 ? -27.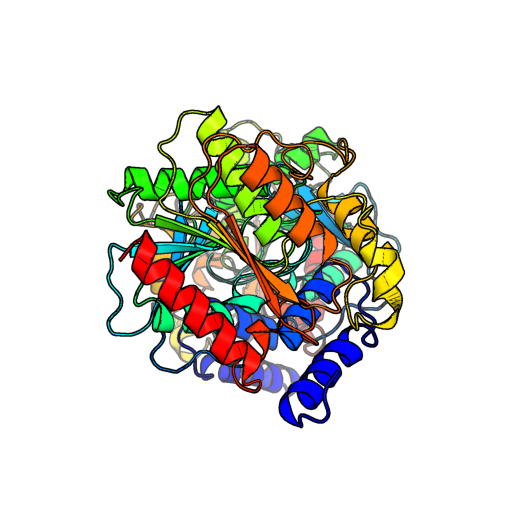585 3.137 34.806 1.00 23.09 95 ALA A CA 1
ATOM 746 C C . ALA A 1 111 ? -28.598 2.774 35.885 1.00 26.19 95 ALA A C 1
ATOM 747 O O . ALA A 1 111 ? -28.226 2.360 36.983 1.00 26.41 95 ALA A O 1
ATOM 749 N N . ARG A 1 112 ? -29.877 2.905 35.549 1.00 23.97 96 ARG A N 1
ATOM 750 C CA . ARG A 1 112 ? -30.952 2.596 36.490 1.00 26.34 96 ARG A CA 1
ATOM 751 C C . ARG A 1 112 ? -30.930 1.127 36.908 1.00 28.39 96 ARG A C 1
ATOM 752 O O . ARG A 1 112 ? -31.051 0.807 38.094 1.00 28.87 96 ARG A O 1
ATOM 760 N N . ALA A 1 113 ? -30.760 0.232 35.936 1.00 25.10 97 ALA A N 1
ATOM 761 C CA . ALA A 1 113 ? -30.768 -1.199 36.208 1.00 24.52 97 ALA A CA 1
ATOM 762 C C . ALA A 1 113 ? -29.588 -1.633 37.077 1.00 30.10 97 ALA A C 1
ATOM 763 O O . ALA A 1 113 ? -29.721 -2.529 37.911 1.00 29.99 97 ALA A O 1
ATOM 765 N N . ALA A 1 114 ? -28.433 -1.000 36.878 1.00 23.95 98 ALA A N 1
ATOM 766 C CA . ALA A 1 114 ? -27.236 -1.357 37.631 1.00 28.37 98 ALA A CA 1
ATOM 767 C C . ALA A 1 114 ? -27.135 -0.552 38.926 1.00 27.79 98 ALA A C 1
ATOM 768 O O . ALA A 1 114 ? -26.432 -0.948 39.855 1.00 31.19 98 ALA A O 1
ATOM 770 N N . GLY A 1 115 ? -27.853 0.566 38.979 1.00 24.95 99 GLY A N 1
ATOM 771 C CA . GLY A 1 115 ? -27.842 1.446 40.135 1.00 27.42 99 GLY A CA 1
ATOM 772 C C . GLY A 1 115 ? -26.537 2.205 40.292 1.00 30.92 99 GLY A C 1
ATOM 773 O O . GLY A 1 115 ? -26.129 2.534 41.407 1.00 27.85 99 GLY A O 1
ATOM 774 N N . CYS A 1 116 ? -25.888 2.494 39.167 1.00 29.57 100 CYS A N 1
ATOM 775 C CA . CYS A 1 116 ? -24.592 3.166 39.167 1.00 26.63 100 CYS A CA 1
ATOM 776 C C . CYS A 1 116 ? -24.622 4.415 38.296 1.00 23.98 100 CYS A C 1
ATOM 777 O O . CYS A 1 116 ? -25.625 4.712 37.653 1.00 24.99 100 CYS A O 1
ATOM 780 N N . ARG A 1 117 ? -23.523 5.163 38.286 1.00 22.05 101 ARG A N 1
ATOM 781 C CA . ARG A 1 117 ? -23.378 6.278 37.366 1.00 22.35 101 ARG A CA 1
ATOM 782 C C . ARG A 1 117 ? -22.775 5.743 36.079 1.00 17.41 101 ARG A C 1
ATOM 783 O O . ARG A 1 117 ? -21.942 4.854 36.119 1.00 21.76 101 ARG A O 1
ATOM 791 N N . VAL A 1 118 ? -23.199 6.280 34.946 1.00 20.21 102 VAL A N 1
ATOM 792 C CA . VAL A 1 118 ? -22.521 5.999 33.692 1.00 20.03 102 VAL A CA 1
ATOM 793 C C . VAL A 1 118 ? -21.666 7.211 33.366 1.00 16.00 102 VAL A C 1
ATOM 794 O O . VAL A 1 118 ? -22.097 8.348 33.557 1.00 17.64 102 VAL A O 1
ATOM 798 N N . LEU A 1 119 ? -20.436 6.981 32.915 1.00 15.42 103 LEU A N 1
ATOM 799 C CA . LEU A 1 119 ? -19.633 8.048 32.331 1.00 15.94 103 LEU A CA 1
ATOM 800 C C . LEU A 1 119 ? -19.464 7.722 30.853 1.00 15.06 103 LEU A C 1
ATOM 801 O O . LEU A 1 119 ? -18.725 6.809 30.499 1.00 14.80 103 LEU A O 1
ATOM 806 N N . GLY A 1 120 ? -20.167 8.464 30.002 1.00 15.90 104 GLY A N 1
ATOM 807 C CA . GLY A 1 120 ? -20.175 8.195 28.570 1.00 15.59 104 GLY A CA 1
ATOM 808 C C . GLY A 1 120 ? -19.172 9.083 27.861 1.00 13.69 104 GLY A C 1
ATOM 809 O O . GLY A 1 120 ? -19.185 10.302 28.037 1.00 14.92 104 GLY A O 1
ATOM 810 N N . LEU A 1 121 ? -18.295 8.481 27.056 1.00 12.24 105 LEU A N 1
ATOM 811 C CA . LEU A 1 121 ? -17.251 9.246 26.381 1.00 13.57 105 LEU A CA 1
ATOM 812 C C . LEU A 1 121 ? -17.640 9.625 24.960 1.00 15.37 105 LEU A C 1
ATOM 813 O O . LEU A 1 121 ? -18.033 8.763 24.170 1.00 14.11 105 LEU A O 1
ATOM 818 N N . ASP A 1 122 ? -17.529 10.911 24.636 1.00 11.23 106 ASP A N 1
ATOM 819 C CA . ASP A 1 122 ? -17.615 11.345 23.247 1.00 14.12 106 ASP A CA 1
ATOM 820 C C . ASP A 1 122 ? -16.191 11.361 22.690 1.00 14.20 106 ASP A C 1
ATOM 821 O O . ASP A 1 122 ? -15.604 12.418 22.428 1.00 14.29 106 ASP A O 1
ATOM 826 N N . TYR A 1 123 ? -15.642 10.158 22.530 1.00 14.03 107 TYR A N 1
ATOM 827 C CA . TYR A 1 123 ? -14.257 9.989 22.112 1.00 13.06 107 TYR A CA 1
ATOM 828 C C . TYR A 1 123 ? -14.058 10.412 20.659 1.00 14.58 107 TYR A C 1
ATOM 829 O O . TYR A 1 123 ? -15.017 10.572 19.892 1.00 14.14 107 TYR A O 1
ATOM 838 N N . ARG A 1 124 ? -12.797 10.615 20.294 1.00 12.01 108 ARG A N 1
ATOM 839 C CA . ARG A 1 124 ? -12.453 11.100 18.966 1.00 14.73 108 ARG A CA 1
ATOM 840 C C . ARG A 1 124 ? -12.828 10.101 17.867 1.00 13.46 108 ARG A C 1
ATOM 841 O O . ARG A 1 124 ? -12.503 8.909 17.953 1.00 12.29 108 ARG A O 1
ATOM 849 N N . LEU A 1 125 ? -13.503 10.600 16.833 1.00 11.64 109 LEU A N 1
ATOM 850 C CA . LEU A 1 125 ? -13.954 9.746 15.724 1.00 11.61 109 LEU A CA 1
ATOM 851 C C . LEU A 1 125 ? -13.136 9.946 14.456 1.00 11.67 109 LEU A C 1
ATOM 852 O O . LEU A 1 125 ? -12.569 11.018 14.214 1.00 11.34 109 LEU A O 1
ATOM 857 N N . ALA A 1 126 ? -13.073 8.888 13.658 1.00 10.27 110 ALA A N 1
ATOM 858 C CA . ALA A 1 126 ? -12.569 8.955 12.292 1.00 9.28 110 ALA A CA 1
ATOM 859 C C . ALA A 1 126 ? -13.688 9.494 11.409 1.00 9.90 110 ALA A C 1
ATOM 860 O O . ALA A 1 126 ? -14.861 9.404 11.770 1.00 11.20 110 ALA A O 1
ATOM 862 N N . PRO A 1 127 ? -13.337 10.041 10.235 1.00 10.82 111 PRO A N 1
ATOM 863 C CA . PRO A 1 127 ? -11.997 10.127 9.656 1.00 12.36 111 PRO A CA 1
ATOM 864 C C . PRO A 1 127 ? -11.143 11.262 10.237 1.00 12.10 111 PRO A C 1
ATOM 865 O O . PRO A 1 127 ? -9.948 11.333 9.927 1.00 13.66 111 PRO A O 1
ATOM 869 N N . GLU A 1 128 ? -11.726 12.125 11.060 1.00 11.46 112 GLU A N 1
ATOM 870 C CA . GLU A 1 128 ? -10.958 13.275 11.558 1.00 10.51 112 GLU A CA 1
ATOM 871 C C . GLU A 1 128 ? -9.701 12.824 12.311 1.00 13.34 112 GLU A C 1
ATOM 872 O O . GLU A 1 128 ? -8.615 13.378 12.117 1.00 12.52 112 GLU A O 1
ATOM 878 N N . THR A 1 129 ? -9.829 11.812 13.165 1.00 11.41 113 THR A N 1
ATOM 879 C CA . THR A 1 129 ? -8.650 11.236 13.785 1.00 14.34 113 THR A CA 1
ATOM 880 C C . THR A 1 129 ? -8.719 9.715 13.669 1.00 12.81 113 THR A C 1
ATOM 881 O O . THR A 1 129 ? -9.781 9.124 13.838 1.00 15.52 113 THR A O 1
ATOM 885 N N . PRO A 1 130 ? -7.599 9.088 13.326 1.00 14.10 114 PRO A N 1
ATOM 886 C CA . PRO A 1 130 ? -7.625 7.634 13.148 1.00 12.67 114 PRO A CA 1
ATOM 887 C C . PRO A 1 130 ? -7.293 6.878 14.431 1.00 10.48 114 PRO A C 1
ATOM 888 O O . PRO A 1 130 ? -6.839 7.440 15.420 1.00 11.02 114 PRO A O 1
ATOM 892 N N . PHE A 1 131 ? -7.557 5.580 14.400 1.00 9.07 115 PHE A N 1
ATOM 893 C CA . PHE A 1 131 ? -6.906 4.645 15.296 1.00 8.99 115 PHE A CA 1
ATOM 894 C C . PHE A 1 131 ? -5.449 5.093 15.526 1.00 11.48 115 PHE A C 1
ATOM 895 O O . PHE A 1 131 ? -4.749 5.430 14.578 1.00 11.45 115 PHE A O 1
ATOM 903 N N . PRO A 1 132 ? -4.960 5.049 16.777 1.00 10.21 116 PRO A N 1
ATOM 904 C CA . PRO A 1 132 ? -5.587 4.560 18.004 1.00 9.73 116 PRO A CA 1
ATOM 905 C C . PRO A 1 132 ? -6.204 5.639 18.901 1.00 11.56 116 PRO A C 1
ATOM 906 O O . PRO A 1 132 ? -6.267 5.452 20.118 1.00 9.91 116 PRO A O 1
ATOM 910 N N . ALA A 1 133 ? -6.683 6.735 18.320 1.00 10.05 117 ALA A N 1
ATOM 911 C CA . ALA A 1 133 ? -7.243 7.814 19.144 1.00 9.34 117 ALA A CA 1
ATOM 912 C C . ALA A 1 133 ? -8.280 7.361 20.189 1.00 10.47 117 ALA A C 1
ATOM 913 O O . ALA A 1 133 ? -8.237 7.809 21.329 1.00 11.71 117 ALA A O 1
ATOM 915 N N . PRO A 1 134 ? -9.208 6.466 19.812 1.00 8.99 118 PRO A N 1
ATOM 916 C CA . PRO A 1 134 ? -10.200 6.130 20.836 1.00 9.74 118 PRO A CA 1
ATOM 917 C C . PRO A 1 134 ? -9.600 5.344 21.990 1.00 11.22 118 PRO A C 1
ATOM 918 O O . PRO A 1 134 ? -10.104 5.439 23.100 1.00 11.36 118 PRO A O 1
ATOM 922 N N . VAL A 1 135 ? -8.541 4.581 21.738 1.00 9.46 119 VAL A N 1
ATOM 923 C CA . VAL A 1 135 ? -7.865 3.877 22.827 1.00 11.62 119 VAL A CA 1
ATOM 924 C C . VAL A 1 135 ? -7.191 4.893 23.752 1.00 11.76 119 VAL A C 1
ATOM 925 O O . VAL A 1 135 ? -7.272 4.786 24.982 1.00 12.38 119 VAL A O 1
ATOM 929 N N . GLU A 1 136 ? -6.525 5.871 23.158 1.00 11.90 120 GLU A N 1
ATOM 930 C CA . GLU A 1 136 ? -5.914 6.937 23.941 1.00 11.57 120 GLU A CA 1
ATOM 931 C C . GLU A 1 136 ? -6.966 7.626 24.810 1.00 12.74 120 GLU A C 1
ATOM 932 O O . GLU A 1 136 ? -6.730 7.898 25.997 1.00 13.61 120 GLU A O 1
ATOM 938 N N . ASP A 1 137 ? -8.133 7.894 24.229 1.00 9.69 121 ASP A N 1
ATOM 939 C CA . ASP A 1 137 ? -9.164 8.626 24.956 1.00 10.73 121 ASP A CA 1
ATOM 940 C C . ASP A 1 137 ? -9.684 7.807 26.132 1.00 12.73 121 ASP A C 1
ATOM 941 O O . ASP A 1 137 ? -9.938 8.339 27.210 1.00 13.29 121 ASP A O 1
ATOM 946 N N . THR A 1 138 ? -9.875 6.509 25.919 1.00 10.39 122 THR A N 1
ATOM 947 C CA . THR A 1 138 ? -10.394 5.654 26.982 1.00 9.68 122 THR A CA 1
ATOM 948 C C . THR A 1 138 ? -9.401 5.566 28.131 1.00 11.69 122 THR A C 1
ATOM 949 O O . THR A 1 138 ? -9.786 5.650 29.306 1.00 12.36 122 THR A O 1
ATOM 953 N N . VAL A 1 139 ? -8.121 5.410 27.795 1.00 11.79 123 VAL A N 1
ATOM 954 C CA . VAL A 1 139 ? -7.062 5.408 28.803 1.00 10.71 123 VAL A CA 1
ATOM 955 C C . VAL A 1 139 ? -7.051 6.732 29.576 1.00 13.22 123 VAL A C 1
ATOM 956 O O . VAL A 1 139 ? -6.965 6.733 30.800 1.00 13.12 123 VAL A O 1
ATOM 960 N N . ALA A 1 140 ? -7.148 7.851 28.863 1.00 11.10 124 ALA A N 1
ATOM 961 C CA . ALA A 1 140 ? -7.201 9.157 29.522 1.00 12.68 124 ALA A CA 1
ATOM 962 C C . ALA A 1 140 ? -8.373 9.263 30.501 1.00 11.39 124 ALA A C 1
ATOM 963 O O . ALA A 1 140 ? -8.216 9.754 31.618 1.00 13.46 124 ALA A O 1
ATOM 965 N N . ALA A 1 141 ? -9.554 8.825 30.071 1.00 10.65 125 ALA A N 1
ATOM 966 C CA . ALA A 1 141 ? -10.746 8.898 30.916 1.00 10.97 125 ALA A CA 1
ATOM 967 C C . ALA A 1 141 ? -10.582 8.020 32.141 1.00 13.84 125 ALA A C 1
ATOM 968 O O . ALA A 1 141 ? -10.985 8.397 33.248 1.00 13.73 125 ALA A O 1
ATOM 970 N N . TYR A 1 142 ? -10.013 6.834 31.940 1.00 11.99 126 TYR A N 1
ATOM 971 C CA . TYR A 1 142 ? -9.823 5.927 33.056 1.00 12.26 126 TYR A CA 1
ATOM 972 C C . TYR A 1 142 ? -8.845 6.522 34.062 1.00 11.97 126 TYR A C 1
ATOM 973 O O . TYR A 1 142 ? -9.092 6.483 35.266 1.00 12.74 126 TYR A O 1
ATOM 982 N N . ARG A 1 143 ? -7.740 7.076 33.564 1.00 11.98 127 ARG A N 1
ATOM 983 C CA . ARG A 1 143 ? -6.756 7.679 34.452 1.00 13.22 127 ARG A CA 1
ATOM 984 C C . ARG A 1 143 ? -7.408 8.841 35.212 1.00 15.10 127 ARG A C 1
ATOM 985 O O . ARG A 1 143 ? -7.117 9.078 36.389 1.00 14.71 127 ARG A O 1
ATOM 993 N N . TRP A 1 144 ? -8.307 9.550 34.545 1.00 11.38 128 TRP A N 1
ATOM 994 C CA . TRP A 1 144 ? -9.014 10.650 35.206 1.00 12.70 128 TRP A CA 1
ATOM 995 C C . TRP A 1 144 ? -9.821 10.104 36.384 1.00 14.14 128 TRP A C 1
ATOM 996 O O . TRP A 1 144 ? -9.771 10.647 37.489 1.00 16.14 128 TRP A O 1
ATOM 1007 N N . LEU A 1 145 ? -10.551 9.015 36.155 1.00 13.52 129 LEU A N 1
ATOM 1008 C CA . LEU A 1 145 ? -11.321 8.409 37.234 1.00 14.06 129 LEU A CA 1
ATOM 1009 C C . LEU A 1 145 ? -10.425 8.080 38.411 1.00 18.29 129 LEU A C 1
ATOM 1010 O O . LEU A 1 145 ? -10.760 8.384 39.559 1.00 19.52 129 LEU A O 1
ATOM 1015 N N . LEU A 1 146 ? -9.300 7.426 38.140 1.00 14.39 130 LEU A N 1
ATOM 1016 C CA . LEU A 1 146 ? -8.412 7.045 39.227 1.00 16.90 130 LEU A CA 1
ATOM 1017 C C . LEU A 1 146 ? -7.883 8.261 39.977 1.00 19.13 130 LEU A C 1
ATOM 1018 O O . LEU A 1 146 ? -7.774 8.235 41.205 1.00 20.99 130 LEU A O 1
ATOM 1023 N N . ALA A 1 147 ? -7.537 9.309 39.234 1.00 15.49 131 ALA A N 1
ATOM 1024 C CA . ALA A 1 147 ? -6.963 10.515 39.831 1.00 17.52 131 ALA A CA 1
ATOM 1025 C C . ALA A 1 147 ? -7.977 11.218 40.722 1.00 19.86 131 ALA A C 1
ATOM 1026 O O . ALA A 1 147 ? -7.613 11.989 41.617 1.00 22.29 131 ALA A O 1
ATOM 1028 N N . HIS A 1 148 ? -9.252 10.955 40.466 1.00 19.00 132 HIS A N 1
ATOM 1029 C CA . HIS A 1 148 ? -10.323 11.604 41.214 1.00 24.47 132 HIS A CA 1
ATOM 1030 C C . HIS A 1 148 ? -10.901 10.701 42.286 1.00 23.55 132 HIS A C 1
ATOM 1031 O O . HIS A 1 148 ? -11.967 10.971 42.842 1.00 27.72 132 HIS A O 1
ATOM 1038 N N . GLY A 1 149 ? -10.173 9.631 42.579 1.00 22.40 133 GLY A N 1
ATOM 1039 C CA . GLY A 1 149 ? -10.453 8.812 43.739 1.00 21.45 133 GLY A CA 1
ATOM 1040 C C . GLY A 1 149 ? -11.438 7.679 43.549 1.00 25.09 133 GLY A C 1
ATOM 1041 O O . GLY A 1 149 ? -11.846 7.066 44.527 1.00 28.13 133 GLY A O 1
ATOM 1042 N N . TYR A 1 150 ? -11.832 7.396 42.310 1.00 19.71 134 TYR A N 1
ATOM 1043 C CA . TYR A 1 150 ? -12.668 6.224 42.055 1.00 20.41 134 TYR A CA 1
ATOM 1044 C C . TYR A 1 150 ? -11.831 4.945 42.136 1.00 21.43 134 TYR A C 1
ATOM 1045 O O . TYR A 1 150 ? -10.685 4.907 41.696 1.00 22.89 134 TYR A O 1
ATOM 1054 N N . ASP A 1 151 ? -12.412 3.905 42.720 1.00 21.14 135 ASP A N 1
ATOM 1055 C CA . ASP A 1 151 ? -11.719 2.661 43.007 1.00 21.79 135 ASP A CA 1
ATOM 1056 C C . ASP A 1 151 ? -11.856 1.735 41.801 1.00 20.90 135 ASP A C 1
ATOM 1057 O O . ASP A 1 151 ? -12.964 1.522 41.314 1.00 22.21 135 ASP A O 1
ATOM 1062 N N . PRO A 1 152 ? -10.731 1.199 41.300 1.00 20.23 136 PRO A N 1
ATOM 1063 C CA . PRO A 1 152 ? -10.810 0.263 40.170 1.00 20.47 136 PRO A CA 1
ATOM 1064 C C . PRO A 1 152 ? -11.828 -0.845 40.399 1.00 22.14 136 PRO A C 1
ATOM 1065 O O . PRO A 1 152 ? -12.459 -1.293 39.445 1.00 20.77 136 PRO A O 1
ATOM 1069 N N . SER A 1 153 ? -12.002 -1.278 41.646 1.00 21.48 137 SER A N 1
ATOM 1070 C CA . SER A 1 153 ? -12.898 -2.406 41.910 1.00 22.16 137 SER A CA 1
ATOM 1071 C C . SER A 1 153 ? -14.363 -2.002 41.772 1.00 24.12 137 SER A C 1
ATOM 1072 O O . SER A 1 153 ? -15.256 -2.853 41.836 1.00 25.81 137 SER A O 1
ATOM 1075 N N . ARG A 1 154 ? -14.605 -0.709 41.585 1.00 21.99 138 ARG A N 1
ATOM 1076 C CA . ARG A 1 154 ? -15.956 -0.180 41.427 1.00 24.29 138 ARG A CA 1
ATOM 1077 C C . ARG A 1 154 ? -16.174 0.475 40.076 1.00 20.55 138 ARG A C 1
ATOM 1078 O O . ARG A 1 154 ? -17.124 1.195 39.884 1.00 20.82 138 ARG A O 1
ATOM 1086 N N . ILE A 1 155 ? -15.269 0.208 39.156 1.00 20.35 139 ILE A N 1
ATOM 1087 C CA . ILE A 1 155 ? -15.389 0.692 37.789 1.00 19.10 139 ILE A CA 1
ATOM 1088 C C . ILE A 1 155 ? -15.526 -0.497 36.848 1.00 16.09 139 ILE A C 1
ATOM 1089 O O . ILE A 1 155 ? -14.829 -1.500 37.003 1.00 19.91 139 ILE A O 1
ATOM 1094 N N . ALA A 1 156 ? -16.440 -0.391 35.889 1.00 16.31 140 ALA A N 1
ATOM 1095 C CA . ALA A 1 156 ? -16.509 -1.355 34.793 1.00 18.30 140 ALA A CA 1
ATOM 1096 C C . ALA A 1 156 ? -16.432 -0.575 33.494 1.00 13.35 140 ALA A C 1
ATOM 1097 O O . ALA A 1 156 ? -16.852 0.576 33.444 1.00 14.12 140 ALA A O 1
ATOM 1099 N N . LEU A 1 157 ? -15.879 -1.196 32.455 1.00 14.07 141 LEU A N 1
ATOM 1100 C CA . LEU A 1 157 ? -15.927 -0.606 31.117 1.00 13.90 141 LEU A CA 1
ATOM 1101 C C . LEU A 1 157 ? -17.015 -1.300 30.312 1.00 14.64 141 LEU A C 1
ATOM 1102 O O . LEU A 1 157 ? -17.197 -2.512 30.425 1.00 17.28 141 LEU A O 1
ATOM 1107 N N . GLY A 1 158 ? -17.740 -0.533 29.505 1.00 11.27 142 GLY A N 1
ATOM 1108 C CA . GLY A 1 158 ? -18.739 -1.119 28.633 1.00 14.63 142 GLY A CA 1
ATOM 1109 C C . GLY A 1 158 ? -18.783 -0.455 27.277 1.00 11.76 142 GLY A C 1
ATOM 1110 O O . GLY A 1 158 ? -18.349 0.679 27.116 1.00 12.30 142 GLY A O 1
ATOM 1111 N N . GLY A 1 159 ? -19.320 -1.157 26.288 1.00 11.35 143 GLY A N 1
ATOM 1112 C CA . GLY A 1 159 ? -19.471 -0.552 24.984 1.00 13.48 143 GLY A CA 1
ATOM 1113 C C . GLY A 1 159 ? -20.147 -1.478 23.996 1.00 13.16 143 GLY A C 1
ATOM 1114 O O . GLY A 1 159 ? -20.222 -2.684 24.219 1.00 13.30 143 GLY A O 1
ATOM 1115 N N . ASP A 1 160 ? -20.617 -0.900 22.897 1.00 14.40 144 ASP A N 1
ATOM 1116 C CA . ASP A 1 160 ? -21.302 -1.667 21.864 1.00 13.08 144 ASP A CA 1
ATOM 1117 C C . ASP A 1 160 ? -20.605 -1.501 20.523 1.00 12.59 144 ASP A C 1
ATOM 1118 O O . ASP A 1 160 ? -20.052 -0.434 20.224 1.00 11.86 144 ASP A O 1
ATOM 1123 N N . SER A 1 161 ? -20.692 -2.549 19.705 1.00 12.54 145 SER A N 1
ATOM 1124 C CA . SER A 1 161 ? -20.084 -2.576 18.371 1.00 14.78 145 SER A CA 1
ATOM 1125 C C . SER A 1 161 ? -18.629 -2.114 18.411 1.00 12.51 145 SER A C 1
ATOM 1126 O O . SER A 1 161 ? -17.833 -2.740 19.094 1.00 12.22 145 SER A O 1
ATOM 1129 N N . ALA A 1 162 ? -18.258 -1.055 17.690 1.00 12.86 146 ALA A N 1
ATOM 1130 C CA . ALA A 1 162 ? -16.873 -0.598 17.737 1.00 11.98 146 ALA A CA 1
ATOM 1131 C C . ALA A 1 162 ? -16.451 -0.390 19.190 1.00 9.35 146 ALA A C 1
ATOM 1132 O O . ALA A 1 162 ? -15.338 -0.766 19.592 1.00 11.19 146 ALA A O 1
ATOM 1134 N N . GLY A 1 163 ? -17.357 0.196 19.971 1.00 11.27 147 GLY A N 1
ATOM 1135 C CA . GLY A 1 163 ? -17.136 0.431 21.388 1.00 11.23 147 GLY A CA 1
ATOM 1136 C C . GLY A 1 163 ? -16.948 -0.827 22.212 1.00 13.21 147 GLY A C 1
ATOM 1137 O O . GLY A 1 163 ? -16.238 -0.805 23.219 1.00 11.59 147 GLY A O 1
ATOM 1138 N N . GLY A 1 164 ? -17.585 -1.923 21.801 1.00 12.76 148 GLY A N 1
ATOM 1139 C CA . GLY A 1 164 ? -17.360 -3.217 22.434 1.00 14.14 148 GLY A CA 1
ATOM 1140 C C . GLY A 1 164 ? -15.968 -3.775 22.187 1.00 11.94 148 GLY A C 1
ATOM 1141 O O . GLY A 1 164 ? -15.341 -4.351 23.081 1.00 13.01 148 GLY A O 1
ATOM 1142 N N . GLY A 1 165 ? -15.459 -3.589 20.971 1.00 11.79 149 GLY A N 1
ATOM 1143 C CA . GLY A 1 165 ? -14.084 -3.937 20.678 1.00 11.14 149 GLY A CA 1
ATOM 1144 C C . GLY A 1 165 ? -13.149 -3.025 21.463 1.00 10.40 149 GLY A C 1
ATOM 1145 O O . GLY A 1 165 ? -12.142 -3.474 21.999 1.00 11.88 149 GLY A O 1
ATOM 1146 N N . LEU A 1 166 ? -13.517 -1.750 21.557 1.00 10.72 150 LEU A N 1
ATOM 1147 C CA . LEU A 1 166 ? -12.694 -0.764 22.257 1.00 9.93 150 LEU A CA 1
ATOM 1148 C C . LEU A 1 166 ? -12.568 -1.095 23.743 1.00 12.19 150 LEU A C 1
ATOM 1149 O O . LEU A 1 166 ? -11.529 -0.863 24.344 1.00 10.66 150 LEU A O 1
ATOM 1154 N N . VAL A 1 167 ? -13.623 -1.641 24.347 1.00 11.27 151 VAL A N 1
ATOM 1155 C CA . VAL A 1 167 ? -13.510 -2.096 25.734 1.00 13.32 151 VAL A CA 1
ATOM 1156 C C . VAL A 1 167 ? -12.331 -3.059 25.885 1.00 13.53 151 VAL A C 1
ATOM 1157 O O . VAL A 1 167 ? -11.511 -2.930 26.800 1.00 11.04 151 VAL A O 1
ATOM 1161 N N . VAL A 1 168 ? -12.243 -4.039 24.991 1.00 11.76 152 VAL A N 1
ATOM 1162 C CA . VAL A 1 168 ? -11.186 -5.037 25.089 1.00 11.39 152 VAL A CA 1
ATOM 1163 C C . VAL A 1 168 ? -9.820 -4.403 24.836 1.00 11.65 152 VAL A C 1
ATOM 1164 O O . VAL A 1 168 ? -8.879 -4.608 25.604 1.00 11.04 152 VAL A O 1
ATOM 1168 N N . ALA A 1 169 ? -9.721 -3.607 23.775 1.00 12.25 153 ALA A N 1
ATOM 1169 C CA . ALA A 1 169 ? -8.454 -2.940 23.454 1.00 12.44 153 ALA A CA 1
ATOM 1170 C C . ALA A 1 169 ? -7.993 -2.034 24.606 1.00 10.21 153 ALA A C 1
ATOM 1171 O O . ALA A 1 169 ? -6.803 -1.997 24.942 1.00 11.49 153 ALA A O 1
ATOM 1173 N N . ALA A 1 170 ? -8.935 -1.333 25.223 1.00 11.34 154 ALA A N 1
ATOM 1174 C CA . ALA A 1 170 ? -8.595 -0.409 26.302 1.00 10.82 154 ALA A CA 1
ATOM 1175 C C . ALA A 1 170 ? -8.145 -1.178 27.539 1.00 11.90 154 ALA A C 1
ATOM 1176 O O . ALA A 1 170 ? -7.190 -0.782 28.206 1.00 11.75 154 ALA A O 1
ATOM 1178 N N . LEU A 1 171 ? -8.822 -2.286 27.845 1.00 10.46 155 LEU A N 1
ATOM 1179 C CA . LEU A 1 171 ? -8.384 -3.129 28.962 1.00 12.44 155 LEU A CA 1
ATOM 1180 C C . LEU A 1 171 ? -6.968 -3.666 28.753 1.00 13.07 155 LEU A C 1
ATOM 1181 O O . LEU A 1 171 ? -6.139 -3.653 29.672 1.00 12.96 155 LEU A O 1
ATOM 1186 N N . VAL A 1 172 ? -6.675 -4.127 27.543 1.00 11.93 156 VAL A N 1
ATOM 1187 C CA . VAL A 1 172 ? -5.341 -4.604 27.233 1.00 9.48 156 VAL A CA 1
ATOM 1188 C C . VAL A 1 172 ? -4.327 -3.457 27.370 1.00 13.45 156 VAL A C 1
ATOM 1189 O O . VAL A 1 172 ? -3.293 -3.615 28.000 1.00 11.88 156 VAL A O 1
ATOM 1193 N N . ALA A 1 173 ? -4.644 -2.305 26.794 1.00 10.35 157 ALA A N 1
ATOM 1194 C CA . ALA A 1 173 ? -3.736 -1.154 26.871 1.00 8.73 157 ALA A CA 1
ATOM 1195 C C . ALA A 1 173 ? -3.448 -0.776 28.319 1.00 9.66 157 ALA A C 1
ATOM 1196 O O . ALA A 1 173 ? -2.306 -0.523 28.674 1.00 10.88 157 ALA A O 1
ATOM 1198 N N . LEU A 1 174 ? -4.495 -0.727 29.140 1.00 10.05 158 LEU A N 1
ATOM 1199 C CA . LEU A 1 174 ? -4.338 -0.389 30.548 1.00 11.18 158 LEU A CA 1
ATOM 1200 C C . LEU A 1 174 ? -3.388 -1.355 31.244 1.00 12.94 158 LEU A C 1
ATOM 1201 O O . LEU A 1 174 ? -2.525 -0.943 32.014 1.00 11.27 158 LEU A O 1
ATOM 1206 N N . ARG A 1 175 ? -3.563 -2.645 30.999 1.00 11.03 159 ARG A N 1
ATOM 1207 C CA . ARG A 1 175 ? -2.620 -3.614 31.562 1.00 10.67 159 ARG A CA 1
ATOM 1208 C C . ARG A 1 175 ? -1.193 -3.366 31.055 1.00 10.44 159 ARG A C 1
ATOM 1209 O O . ARG A 1 175 ? -0.222 -3.387 31.818 1.00 10.39 159 ARG A O 1
ATOM 1217 N N . TYR A 1 176 ? -1.070 -3.150 29.751 1.00 10.17 160 TYR A N 1
ATOM 1218 C CA . TYR A 1 176 ? 0.235 -2.951 29.149 1.00 11.43 160 TYR A CA 1
ATOM 1219 C C . TYR A 1 176 ? 1.004 -1.739 29.725 1.00 11.13 160 TYR A C 1
ATOM 1220 O O . TYR A 1 176 ? 2.237 -1.778 29.815 1.00 10.21 160 TYR A O 1
ATOM 1229 N N . ILE A 1 177 ? 0.275 -0.702 30.147 1.00 10.95 161 ILE A N 1
ATOM 1230 C CA . ILE A 1 177 ? 0.908 0.502 30.729 1.00 10.39 161 ILE A CA 1
ATOM 1231 C C . ILE A 1 177 ? 0.780 0.528 32.254 1.00 11.59 161 ILE A C 1
ATOM 1232 O O . ILE A 1 177 ? 1.041 1.541 32.909 1.00 11.76 161 ILE A O 1
ATOM 1237 N N . GLY A 1 178 ? 0.417 -0.616 32.830 1.00 10.42 162 GLY A N 1
ATOM 1238 C CA . GLY A 1 178 ? 0.528 -0.787 34.268 1.00 10.71 162 GLY A CA 1
ATOM 1239 C C . GLY A 1 178 ? -0.515 -0.099 35.116 1.00 11.79 162 GLY A C 1
ATOM 1240 O O . GLY A 1 178 ? -0.321 0.065 36.322 1.00 13.00 162 GLY A O 1
ATOM 1241 N N . GLU A 1 179 ? -1.631 0.292 34.514 1.00 12.81 163 GLU A N 1
ATOM 1242 C CA . GLU A 1 179 ? -2.719 0.856 35.300 1.00 13.30 163 GLU A CA 1
ATOM 1243 C C . GLU A 1 179 ? -3.508 -0.261 35.983 1.00 14.32 163 GLU A C 1
ATOM 1244 O O . GLU A 1 179 ? -3.653 -1.347 35.429 1.00 15.48 163 GLU A O 1
ATOM 1250 N N . PRO A 1 180 ? -4.025 0.006 37.190 1.00 13.20 164 PRO A N 1
ATOM 1251 C CA . PRO A 1 180 ? -4.803 -1.035 37.874 1.00 14.28 164 PRO A CA 1
ATOM 1252 C C . PRO A 1 180 ? -6.103 -1.317 37.126 1.00 17.66 164 PRO A C 1
ATOM 1253 O O . PRO A 1 180 ? -6.857 -0.403 36.810 1.00 15.99 164 PRO A O 1
ATOM 1257 N N . LEU A 1 181 ? -6.353 -2.583 36.819 1.00 16.80 165 LEU A N 1
ATOM 1258 C CA . LEU A 1 181 ? -7.480 -2.909 35.963 1.00 15.22 165 LEU A CA 1
ATOM 1259 C C . LEU A 1 181 ? -8.806 -2.785 36.701 1.00 18.44 165 LEU A C 1
ATOM 1260 O O . LEU A 1 181 ? -8.873 -3.020 37.909 1.00 18.44 165 LEU A O 1
ATOM 1265 N N . PRO A 1 182 ? -9.867 -2.417 35.973 1.00 19.56 166 PRO A N 1
ATOM 1266 C CA . PRO A 1 182 ? -11.217 -2.318 36.542 1.00 17.09 166 PRO A CA 1
ATOM 1267 C C . PRO A 1 182 ? -11.825 -3.688 36.810 1.00 16.66 166 PRO A C 1
ATOM 1268 O O . PRO A 1 182 ? -11.205 -4.718 36.533 1.00 19.07 166 PRO A O 1
ATOM 1272 N N . ALA A 1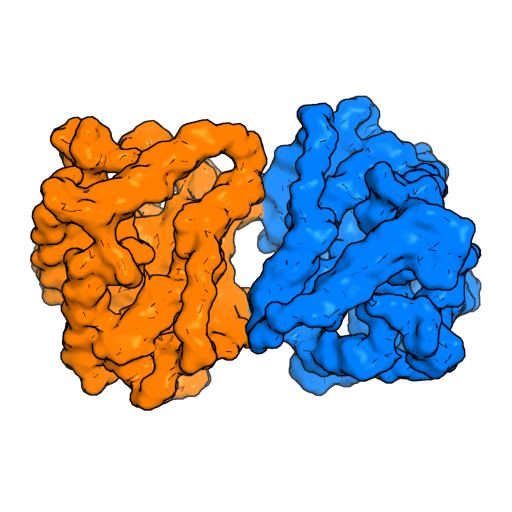 183 ? -13.038 -3.690 37.344 1.00 17.78 167 ALA A N 1
ATOM 1273 C CA . ALA A 1 183 ? -13.642 -4.920 37.857 1.00 18.14 167 ALA A CA 1
ATOM 1274 C C . ALA A 1 183 ? -14.258 -5.810 36.786 1.00 20.49 167 ALA A C 1
ATOM 1275 O O . ALA A 1 183 ? -14.454 -7.009 37.009 1.00 18.89 167 ALA A O 1
ATOM 1277 N N . ALA A 1 184 ? -14.561 -5.236 35.628 1.00 17.93 168 ALA A N 1
ATOM 1278 C CA . ALA A 1 184 ? -15.296 -5.968 34.603 1.00 16.16 168 ALA A CA 1
ATOM 1279 C C . ALA A 1 184 ? -15.392 -5.204 33.293 1.00 17.00 168 ALA A C 1
ATOM 1280 O O . ALA A 1 184 ? -15.165 -3.995 33.249 1.00 15.58 168 ALA A O 1
ATOM 1282 N N . GLY A 1 185 ? -15.731 -5.933 32.234 1.00 15.64 169 GLY A N 1
ATOM 1283 C CA . GLY A 1 185 ? -16.016 -5.353 30.939 1.00 14.14 169 GLY A CA 1
ATOM 1284 C C . GLY A 1 185 ? -17.318 -5.912 30.394 1.00 17.38 169 GLY A C 1
ATOM 1285 O O . GLY A 1 185 ? -17.639 -7.082 30.624 1.00 17.34 169 GLY A O 1
ATOM 1286 N N . VAL A 1 186 ? -18.055 -5.081 29.669 1.00 13.70 170 VAL A N 1
ATOM 1287 C CA . VAL A 1 186 ? -19.316 -5.472 29.047 1.00 15.10 170 VAL A CA 1
ATOM 1288 C C . VAL A 1 186 ? -19.213 -5.143 27.571 1.00 14.87 170 VAL A C 1
ATOM 1289 O O . VAL A 1 186 ? -18.933 -4.001 27.210 1.00 13.44 170 VAL A O 1
ATOM 1293 N N . CYS A 1 187 ? -19.413 -6.151 26.725 1.00 13.47 171 CYS A N 1
ATOM 1294 C CA . CYS A 1 187 ? -19.242 -6.006 25.281 1.00 12.02 171 CYS A CA 1
ATOM 1295 C C . CYS A 1 187 ? -20.557 -6.362 24.592 1.00 13.06 171 CYS A C 1
ATOM 1296 O O . CYS A 1 187 ? -21.007 -7.502 24.653 1.00 16.46 171 CYS A O 1
ATOM 1299 N N . LEU A 1 188 ? -21.162 -5.376 23.945 1.00 13.81 172 LEU A N 1
ATOM 1300 C CA . LEU A 1 188 ? -22.455 -5.540 23.297 1.00 14.56 172 LEU A CA 1
ATOM 1301 C C . LEU A 1 188 ? -22.255 -5.552 21.785 1.00 14.25 172 LEU A C 1
ATOM 1302 O O . LEU A 1 188 ? -21.874 -4.538 21.202 1.00 13.41 172 LEU A O 1
ATOM 1307 N N . SER A 1 189 ? -22.513 -6.699 21.156 1.00 13.08 173 SER A N 1
ATOM 1308 C CA . SER A 1 189 ? -22.257 -6.881 19.725 1.00 13.51 173 SER A CA 1
ATOM 1309 C C . SER A 1 189 ? -20.869 -6.347 19.338 1.00 11.88 173 SER A C 1
ATOM 1310 O O . SER A 1 189 ? -20.748 -5.520 18.422 1.00 12.75 173 SER A O 1
ATOM 1313 N N . PRO A 1 190 ? -19.821 -6.807 20.028 1.00 13.22 174 PRO A N 1
ATOM 1314 C CA . PRO A 1 190 ? -18.503 -6.167 19.842 1.00 11.58 174 PRO A CA 1
ATOM 1315 C C . PRO A 1 190 ? -17.902 -6.414 18.464 1.00 12.65 174 PRO A C 1
ATOM 1316 O O . PRO A 1 190 ? -18.058 -7.496 17.887 1.00 13.77 174 PRO A O 1
ATOM 1320 N N . TRP A 1 191 ? -17.204 -5.408 17.950 1.00 11.08 175 TRP A N 1
ATOM 1321 C CA . TRP A 1 191 ? -16.505 -5.528 16.679 1.00 11.23 175 TRP A CA 1
ATOM 1322 C C . TRP A 1 191 ? -15.024 -5.652 17.003 1.00 13.93 175 TRP A C 1
ATOM 1323 O O . TRP A 1 191 ? -14.397 -4.683 17.452 1.00 12.67 175 TRP A O 1
ATOM 1334 N N . ILE A 1 192 ? -14.472 -6.841 16.789 1.00 11.12 176 ILE A N 1
ATOM 1335 C CA . ILE A 1 192 ? -13.074 -7.109 17.134 1.00 10.92 176 ILE A CA 1
ATOM 1336 C C . ILE A 1 192 ? -12.136 -7.451 15.974 1.00 11.42 176 ILE A C 1
ATOM 1337 O O . ILE A 1 192 ? -10.975 -7.776 16.196 1.00 11.64 176 ILE A O 1
ATOM 1342 N N . ASP A 1 193 ? -12.632 -7.369 14.747 1.00 11.89 177 ASP A N 1
ATOM 1343 C CA . ASP A 1 193 ? -11.851 -7.790 13.596 1.00 12.65 177 ASP A CA 1
ATOM 1344 C C . ASP A 1 193 ? -12.111 -6.835 12.448 1.00 11.15 177 ASP A C 1
ATOM 1345 O O . ASP A 1 193 ? -13.181 -6.874 11.839 1.00 12.33 177 ASP A O 1
ATOM 1350 N N . MET A 1 194 ? -11.142 -5.961 12.187 1.00 12.40 178 MET A N 1
ATOM 1351 C CA . MET A 1 194 ? -11.263 -4.963 11.129 1.00 12.24 178 MET A CA 1
ATOM 1352 C C . MET A 1 194 ? -11.503 -5.566 9.754 1.00 14.97 178 MET A C 1
ATOM 1353 O O . MET A 1 194 ? -12.090 -4.917 8.890 1.00 17.15 178 MET A O 1
ATOM 1358 N N . GLU A 1 195 ? -11.062 -6.807 9.542 1.00 12.31 179 GLU A N 1
ATOM 1359 C CA . GLU A 1 195 ? -11.152 -7.399 8.208 1.00 12.55 179 GLU A CA 1
ATOM 1360 C C . GLU A 1 195 ? -12.430 -8.218 7.973 1.00 15.07 179 GLU A C 1
ATOM 1361 O O . GLU A 1 195 ? -12.643 -8.729 6.874 1.00 16.17 179 GLU A O 1
ATOM 1367 N N . ALA A 1 196 ? -13.269 -8.342 9.001 1.00 12.71 180 ALA A N 1
ATOM 1368 C CA . ALA A 1 196 ? -14.565 -8.995 8.869 1.00 14.56 180 ALA A CA 1
ATOM 1369 C C . ALA A 1 196 ? -14.410 -10.386 8.275 1.00 16.82 180 ALA A C 1
ATOM 1370 O O . ALA A 1 196 ? -15.091 -10.736 7.296 1.00 16.35 180 ALA A O 1
ATOM 1372 N N . THR A 1 197 ? -13.524 -11.177 8.871 1.00 13.79 181 THR A N 1
ATOM 1373 C CA . THR A 1 197 ? -13.247 -12.523 8.362 1.00 17.24 181 THR A CA 1
ATOM 1374 C C . THR A 1 197 ? -14.171 -13.587 8.941 1.00 19.11 181 THR A C 1
ATOM 1375 O O . THR A 1 197 ? -14.113 -14.744 8.532 1.00 19.98 181 THR A O 1
ATOM 1379 N N . GLY A 1 198 ? -14.999 -13.208 9.903 1.00 15.48 182 GLY A N 1
ATOM 1380 C CA . GLY A 1 198 ? -15.891 -14.158 10.546 1.00 17.78 182 GLY A CA 1
ATOM 1381 C C . GLY A 1 198 ? -16.807 -14.871 9.563 1.00 19.23 182 GLY A C 1
ATOM 1382 O O . GLY A 1 198 ? -17.366 -14.264 8.653 1.00 17.16 182 GLY A O 1
ATOM 1383 N N . GLU A 1 199 ? -16.886 -16.188 9.748 1.00 18.77 183 GLU A N 1
ATOM 1384 C CA A GLU A 1 199 ? -17.849 -16.870 8.796 0.50 18.77 183 GLU A CA 1
ATOM 1385 C CA B GLU A 1 199 ? -17.890 -16.875 8.969 0.50 18.78 183 GLU A CA 1
ATOM 1386 C C . GLU A 1 199 ? -19.425 -16.412 8.812 1.00 18.86 183 GLU A C 1
ATOM 1387 O O . GLU A 1 199 ? -20.126 -16.435 7.836 1.00 18.41 183 GLU A O 1
ATOM 1398 N N . SER A 1 200 ? -19.763 -15.826 9.953 1.00 15.17 184 SER A N 1
ATOM 1399 C CA . SER A 1 200 ? -21.081 -15.248 10.112 1.00 17.50 184 SER A CA 1
ATOM 1400 C C . SER A 1 200 ? -21.335 -14.073 9.174 1.00 15.17 184 SER A C 1
ATOM 1401 O O . SER A 1 200 ? -22.462 -13.689 8.967 1.00 16.65 184 SER A O 1
ATOM 1404 N N . PHE A 1 201 ? -20.276 -13.492 8.628 1.00 16.32 185 PHE A N 1
ATOM 1405 C CA . PHE A 1 201 ? -20.451 -12.434 7.655 1.00 16.05 185 PHE A CA 1
ATOM 1406 C C . PHE A 1 201 ? -21.033 -13.002 6.379 1.00 17.98 185 PHE A C 1
ATOM 1407 O O . PHE A 1 201 ? -21.598 -12.294 5.589 1.00 19.66 185 PHE A O 1
ATOM 1415 N N . THR A 1 202 ? -20.878 -14.300 6.203 1.00 13.24 186 THR A N 1
ATOM 1416 C CA . THR A 1 202 ? -21.541 -15.022 5.117 1.00 14.84 186 THR A CA 1
ATOM 1417 C C . THR A 1 202 ? -22.848 -15.656 5.606 1.00 17.61 186 THR A C 1
ATOM 1418 O O . THR A 1 202 ? -23.920 -15.435 5.038 1.00 18.97 186 THR A O 1
ATOM 1422 N N . THR A 1 203 ? -22.756 -16.414 6.687 1.00 17.76 187 THR A N 1
ATOM 1423 C CA . THR A 1 203 ? -23.911 -17.149 7.185 1.00 17.34 187 THR A CA 1
ATOM 1424 C C . THR A 1 203 ? -25.109 -16.253 7.500 1.00 19.11 187 THR A C 1
ATOM 1425 O O . THR A 1 203 ? -26.245 -16.591 7.170 1.00 18.28 187 THR A O 1
ATOM 1429 N N . ASN A 1 204 ? -24.855 -15.098 8.111 1.00 16.01 188 ASN A N 1
ATOM 1430 C CA . ASN A 1 204 ? -25.927 -14.182 8.487 1.00 18.33 188 ASN A CA 1
ATOM 1431 C C . ASN A 1 204 ? -26.090 -12.998 7.536 1.00 17.30 188 ASN A C 1
ATOM 1432 O O . ASN A 1 204 ? -26.816 -12.042 7.825 1.00 18.04 188 ASN A O 1
ATOM 1437 N N . ALA A 1 205 ? -25.423 -13.058 6.389 1.00 19.34 189 ALA A N 1
ATOM 1438 C CA . ALA A 1 205 ? -25.519 -11.983 5.410 1.00 18.34 189 ALA A CA 1
ATOM 1439 C C . ALA A 1 205 ? -26.981 -11.642 5.094 1.00 24.97 189 ALA A C 1
ATOM 1440 O O . ALA A 1 205 ? -27.353 -10.476 5.060 1.00 26.17 189 ALA A O 1
ATOM 1442 N N . THR A 1 206 ? -27.806 -12.658 4.868 1.00 24.04 190 THR A N 1
ATOM 1443 C CA . THR A 1 206 ? -29.207 -12.421 4.505 1.00 28.00 190 THR A CA 1
ATOM 1444 C C . THR A 1 206 ? -30.092 -12.149 5.713 1.00 26.64 190 THR A C 1
ATOM 1445 O O . THR A 1 206 ? -31.285 -11.865 5.559 1.00 31.17 190 THR A O 1
ATOM 1449 N N . MET A 1 207 ? -29.519 -12.241 6.911 1.00 23.29 191 MET A N 1
ATOM 1450 C CA . MET A 1 207 ? -30.317 -12.157 8.135 1.00 23.76 191 MET A CA 1
ATOM 1451 C C . MET A 1 207 ? -30.154 -10.829 8.859 1.00 20.24 191 MET A C 1
ATOM 1452 O O . MET A 1 207 ? -31.040 -10.432 9.613 1.00 20.19 191 MET A O 1
ATOM 1457 N N . ASP A 1 208 ? -29.015 -10.164 8.653 1.00 20.33 192 ASP A N 1
ATOM 1458 C CA . ASP A 1 208 ? -28.654 -8.981 9.427 1.00 18.92 192 ASP A CA 1
ATOM 1459 C C . ASP A 1 208 ? -29.097 -7.714 8.702 1.00 19.87 192 ASP A C 1
ATOM 1460 O O . ASP A 1 208 ? -28.583 -7.396 7.632 1.00 20.53 192 ASP A O 1
ATOM 1465 N N . PRO A 1 209 ? -30.031 -6.974 9.275 1.00 18.61 193 PRO A N 1
ATOM 1466 C CA . PRO A 1 209 ? -30.563 -5.802 8.582 1.00 22.14 193 PRO A CA 1
ATOM 1467 C C . PRO A 1 209 ? -29.692 -4.553 8.662 1.00 24.22 193 PRO A C 1
ATOM 1468 O O . PRO A 1 209 ? -29.972 -3.603 7.957 1.00 24.84 193 PRO A O 1
ATOM 1472 N N . SER A 1 210 ? -28.674 -4.541 9.507 1.00 22.52 194 SER A N 1
ATOM 1473 C CA . SER A 1 210 ? -27.887 -3.322 9.654 1.00 26.35 194 SER A CA 1
ATOM 1474 C C . SER A 1 210 ? -26.386 -3.409 9.428 1.00 23.90 194 SER A C 1
ATOM 1475 O O . SER A 1 210 ? -25.767 -2.406 9.154 1.00 28.20 194 SER A O 1
ATOM 1478 N N . VAL A 1 211 ? -25.805 -4.587 9.546 1.00 16.20 195 VAL A N 1
ATOM 1479 C CA . VAL A 1 211 ? -24.369 -4.721 9.383 1.00 16.17 195 VAL A CA 1
ATOM 1480 C C . VAL A 1 211 ? -24.034 -5.764 8.334 1.00 16.39 195 VAL A C 1
ATOM 1481 O O . VAL A 1 211 ? -24.563 -6.847 8.370 1.00 16.79 195 VAL A O 1
ATOM 1485 N N . ASN A 1 212 ? -23.151 -5.424 7.407 1.00 17.82 196 ASN A N 1
ATOM 1486 C CA . ASN A 1 212 ? -22.652 -6.416 6.463 1.00 18.05 196 ASN A CA 1
ATOM 1487 C C . ASN A 1 212 ? -21.170 -6.209 6.241 1.00 18.33 196 ASN A C 1
ATOM 1488 O O . ASN A 1 212 ? -20.623 -5.196 6.654 1.00 17.17 196 ASN A O 1
ATOM 1493 N N . LYS A 1 213 ? -20.531 -7.168 5.586 1.00 16.07 197 LYS A N 1
ATOM 1494 C CA . LYS A 1 213 ? -19.085 -7.146 5.430 1.00 15.88 197 LYS A CA 1
ATOM 1495 C C . LYS A 1 213 ? -18.594 -5.896 4.695 1.00 16.81 197 LYS A C 1
ATOM 1496 O O . LYS A 1 213 ? -17.606 -5.268 5.094 1.00 15.95 197 LYS A O 1
ATOM 1502 N N . GLU A 1 214 ? -19.284 -5.509 3.643 1.00 17.76 198 GLU A N 1
ATOM 1503 C CA . GLU A 1 214 ? -18.888 -4.328 2.889 1.00 17.46 198 GLU A CA 1
ATOM 1504 C C . GLU A 1 214 ? -18.844 -3.081 3.766 1.00 18.97 198 GLU A C 1
ATOM 1505 O O . GLU A 1 214 ? -17.910 -2.321 3.716 1.00 18.50 198 GLU A O 1
ATOM 1511 N N . ARG A 1 215 ? -19.863 -2.883 4.580 1.00 18.19 199 ARG A N 1
ATOM 1512 C CA . ARG A 1 215 ? -19.915 -1.706 5.433 1.00 15.31 199 ARG A CA 1
ATOM 1513 C C . ARG A 1 215 ? -18.817 -1.753 6.487 1.00 15.25 199 ARG A C 1
ATOM 1514 O O . ARG A 1 215 ? -18.145 -0.773 6.754 1.00 14.67 199 ARG A O 1
ATOM 1522 N N . VAL A 1 216 ? -18.648 -2.918 7.081 1.00 17.12 200 VAL A N 1
ATOM 1523 C CA . VAL A 1 216 ? -17.609 -3.086 8.081 1.00 15.43 200 VAL A CA 1
ATOM 1524 C C . VAL A 1 216 ? -16.239 -2.742 7.498 1.00 15.59 200 VAL A C 1
ATOM 1525 O O . VAL A 1 216 ? -15.449 -2.024 8.119 1.00 14.06 200 VAL A O 1
ATOM 1529 N N . MET A 1 217 ? -15.954 -3.246 6.310 1.00 14.75 201 MET A N 1
ATOM 1530 C CA . MET A 1 217 ? -14.680 -2.960 5.674 1.00 15.39 201 MET A CA 1
ATOM 1531 C C . MET A 1 217 ? -14.495 -1.483 5.358 1.00 14.05 201 MET A C 1
ATOM 1532 O O . MET A 1 217 ? -13.411 -0.976 5.429 1.00 11.87 201 MET A O 1
ATOM 1537 N N . TRP A 1 218 ? -15.574 -0.814 5.002 1.00 14.32 202 TRP A N 1
ATOM 1538 C CA . TRP A 1 218 ? -15.505 0.596 4.754 1.00 15.98 202 TRP A CA 1
ATOM 1539 C C . TRP A 1 218 ? -15.160 1.370 5.997 1.00 14.63 202 TRP A C 1
ATOM 1540 O O . TRP A 1 218 ? -14.258 2.209 5.989 1.00 14.57 202 TRP A O 1
ATOM 1551 N N . PHE A 1 219 ? -15.869 1.095 7.081 1.00 12.47 203 PHE A N 1
ATOM 1552 C CA . PHE A 1 219 ? -15.597 1.769 8.337 1.00 13.32 203 PHE A CA 1
ATOM 1553 C C . PHE A 1 219 ? -14.185 1.459 8.823 1.00 12.01 203 PHE A C 1
ATOM 1554 O O . PHE A 1 219 ? -13.517 2.303 9.369 1.00 10.18 203 PHE A O 1
ATOM 1562 N N . ALA A 1 220 ? -13.750 0.227 8.624 1.00 11.58 204 ALA A N 1
ATOM 1563 C CA . ALA A 1 220 ? -12.403 -0.139 9.034 1.00 12.46 204 ALA A CA 1
ATOM 1564 C C . ALA A 1 220 ? -11.374 0.718 8.303 1.00 11.08 204 ALA A C 1
ATOM 1565 O O . ALA A 1 220 ? -10.445 1.202 8.890 1.00 11.21 204 ALA A O 1
ATOM 1567 N N . ALA A 1 221 ? -11.559 0.873 7.003 1.00 11.20 205 ALA A N 1
ATOM 1568 C CA . ALA A 1 221 ? -10.636 1.687 6.216 1.00 12.97 205 ALA A CA 1
ATOM 1569 C C . ALA A 1 221 ? -10.570 3.122 6.748 1.00 11.37 205 ALA A C 1
ATOM 1570 O O . ALA A 1 221 ? -9.482 3.712 6.872 1.00 14.58 205 ALA A O 1
ATOM 1572 N N . LEU A 1 222 ? -11.725 3.666 7.074 1.00 11.67 206 LEU A N 1
ATOM 1573 C CA . LEU A 1 222 ? -11.760 5.011 7.613 1.00 11.40 206 LEU A CA 1
ATOM 1574 C C . LEU A 1 222 ? -11.038 5.090 8.954 1.00 11.15 206 LEU A C 1
ATOM 1575 O O . LEU A 1 222 ? -10.302 6.011 9.190 1.00 14.30 206 LEU A O 1
ATOM 1580 N N . TYR A 1 223 ? -11.280 4.122 9.827 1.00 10.88 207 TYR A N 1
ATOM 1581 C CA . TYR A 1 223 ? -10.707 4.150 11.167 1.00 11.11 207 TYR A CA 1
ATOM 1582 C C . TYR A 1 223 ? -9.188 3.991 11.142 1.00 10.50 207 TYR A C 1
ATOM 1583 O O . TYR A 1 223 ? -8.463 4.670 11.867 1.00 10.89 207 TYR A O 1
ATOM 1592 N N . LEU A 1 224 ? -8.711 3.082 10.298 1.00 10.21 208 LEU A N 1
ATOM 1593 C CA . LEU A 1 224 ? -7.315 2.672 10.350 1.00 11.02 208 LEU A CA 1
ATOM 1594 C C . LEU A 1 224 ? -6.329 3.725 9.834 1.00 11.37 208 LEU A C 1
ATOM 1595 O O . LEU A 1 224 ? -5.169 3.738 10.240 1.00 13.17 208 LEU A O 1
ATOM 1600 N N . GLY A 1 225 ? -6.785 4.583 8.927 1.00 13.98 209 GLY A N 1
ATOM 1601 C CA . GLY A 1 225 ? -5.929 5.621 8.385 1.00 16.59 209 GLY A CA 1
ATOM 1602 C C . GLY A 1 225 ? -4.648 5.036 7.812 1.00 15.90 209 GLY A C 1
ATOM 1603 O O . GLY A 1 225 ? -3.571 5.624 7.951 1.00 18.81 209 GLY A O 1
ATOM 1604 N N . GLY A 1 226 ? -4.768 3.872 7.182 1.00 13.60 210 GLY A N 1
ATOM 1605 C CA . GLY A 1 226 ? -3.640 3.206 6.548 1.00 15.08 210 GLY A CA 1
ATOM 1606 C C . GLY A 1 226 ? -2.817 2.285 7.436 1.00 15.70 210 GLY A C 1
ATOM 1607 O O . GLY A 1 226 ? -1.859 1.663 6.987 1.00 16.80 210 GLY A O 1
ATOM 1608 N N . LYS A 1 227 ? -3.195 2.182 8.700 1.00 14.66 211 LYS A N 1
ATOM 1609 C CA . LYS A 1 227 ? -2.474 1.317 9.622 1.00 13.80 211 LYS A CA 1
ATOM 1610 C C . LYS A 1 227 ? -2.894 -0.147 9.464 1.00 13.31 211 LYS A C 1
ATOM 1611 O O . LYS A 1 227 ? -3.910 -0.469 8.814 1.00 13.69 211 LYS A O 1
ATOM 1617 N N . ASN A 1 228 ? -2.092 -1.036 10.040 1.00 12.45 212 ASN A N 1
ATOM 1618 C CA . ASN A 1 228 ? -2.300 -2.470 9.859 1.00 13.88 212 ASN A CA 1
ATOM 1619 C C . ASN A 1 228 ? -3.649 -2.929 10.413 1.00 14.37 212 ASN A C 1
ATOM 1620 O O . ASN A 1 228 ? -3.935 -2.746 11.593 1.00 11.18 212 ASN A O 1
ATOM 1625 N N . PRO A 1 229 ? -4.491 -3.537 9.562 1.00 13.29 213 PRO A N 1
ATOM 1626 C CA . PRO A 1 229 ? -5.830 -3.932 10.024 1.00 14.41 213 PRO A CA 1
ATOM 1627 C C . PRO A 1 229 ? -5.815 -5.038 11.078 1.00 12.66 213 PRO A C 1
ATOM 1628 O O . PRO A 1 229 ? -6.828 -5.239 11.734 1.00 14.12 213 PRO A O 1
ATOM 1632 N N . GLN A 1 230 ? -4.694 -5.739 11.232 1.00 12.60 214 GLN A N 1
ATOM 1633 C CA . GLN A 1 230 ? -4.600 -6.776 12.247 1.00 10.15 214 GLN A CA 1
ATOM 1634 C C . GLN A 1 230 ? -3.942 -6.263 13.525 1.00 10.96 214 GLN A C 1
ATOM 1635 O O . GLN A 1 230 ? -3.660 -7.037 14.436 1.00 11.61 214 GLN A O 1
ATOM 1641 N N . ALA A 1 231 ? -3.703 -4.954 13.597 1.00 10.78 215 ALA A N 1
ATOM 1642 C CA . ALA A 1 231 ? -3.158 -4.360 14.823 1.00 11.27 215 ALA A CA 1
ATOM 1643 C C . ALA A 1 231 ? -4.003 -4.790 16.006 1.00 10.58 215 ALA A C 1
ATOM 1644 O O . ALA A 1 231 ? -5.210 -4.594 15.996 1.00 11.28 215 ALA A O 1
ATOM 1646 N N . PRO A 1 232 ? -3.371 -5.353 17.046 1.00 9.36 216 PRO A N 1
ATOM 1647 C CA . PRO A 1 232 ? -4.134 -5.852 18.193 1.00 10.78 216 PRO A CA 1
ATOM 1648 C C . PRO A 1 232 ? -5.073 -4.859 18.856 1.00 10.28 216 PRO A C 1
ATOM 1649 O O . PRO A 1 232 ? -6.111 -5.285 19.350 1.00 11.35 216 PRO A O 1
ATOM 1653 N N . LEU A 1 233 ? -4.733 -3.564 18.893 1.00 10.57 217 LEU A N 1
ATOM 1654 C CA . LEU A 1 233 ? -5.640 -2.638 19.553 1.00 8.61 217 LEU A CA 1
ATOM 1655 C C . LEU A 1 233 ? -6.768 -2.130 18.657 1.00 10.00 217 LEU A C 1
ATOM 1656 O O . LEU A 1 233 ? -7.663 -1.456 19.137 1.00 11.31 217 LEU A O 1
ATOM 1661 N N . ALA A 1 234 ? -6.705 -2.441 17.360 1.00 10.10 218 ALA A N 1
ATOM 1662 C CA . ALA A 1 234 ? -7.810 -2.178 16.445 1.00 9.41 218 ALA A CA 1
ATOM 1663 C C . ALA A 1 234 ? -8.643 -3.446 16.285 1.00 10.31 218 ALA A C 1
ATOM 1664 O O . ALA A 1 234 ? -9.868 -3.385 16.212 1.00 10.73 218 ALA A O 1
ATOM 1666 N N . SER A 1 235 ? -7.949 -4.579 16.220 1.00 10.44 219 SER A N 1
ATOM 1667 C CA . SER A 1 235 ? -8.581 -5.893 16.078 1.00 12.10 219 SER A CA 1
ATOM 1668 C C . SER A 1 235 ? -8.149 -6.777 17.218 1.00 10.89 219 SER A C 1
ATOM 1669 O O . SER A 1 235 ? -7.216 -7.572 17.068 1.00 12.02 219 SER A O 1
ATOM 1672 N N . PRO A 1 236 ? -8.819 -6.646 18.370 1.00 10.72 220 PRO A N 1
ATOM 1673 C CA . PRO A 1 236 ? -8.365 -7.406 19.540 1.00 12.15 220 PRO A CA 1
ATOM 1674 C C . PRO A 1 236 ? -8.546 -8.926 19.391 1.00 14.98 220 PRO A C 1
ATOM 1675 O O . PRO A 1 236 ? -8.168 -9.672 20.293 1.00 13.43 220 PRO A O 1
ATOM 1679 N N . LEU A 1 237 ? -9.127 -9.366 18.276 1.00 12.91 221 LEU A N 1
ATOM 1680 C CA . LEU A 1 237 ? -8.986 -10.757 17.841 1.00 13.64 221 LEU A CA 1
ATOM 1681 C C . LEU A 1 237 ? -7.529 -11.198 17.924 1.00 15.29 221 LEU A C 1
ATOM 1682 O O . LEU A 1 237 ? -7.239 -12.387 18.082 1.00 16.98 221 LEU A O 1
ATOM 1687 N N . TYR A 1 238 ? -6.606 -10.245 17.798 1.00 13.46 222 TYR A N 1
ATOM 1688 C CA . TYR A 1 238 ? -5.178 -10.553 17.785 1.00 12.02 222 TYR A CA 1
ATOM 1689 C C . TYR A 1 238 ? -4.448 -10.101 19.045 1.00 12.57 222 TYR A C 1
ATOM 1690 O O . TYR A 1 238 ? -3.219 -10.171 19.107 1.00 14.41 222 TYR A O 1
ATOM 1699 N N . ALA A 1 239 ? -5.200 -9.650 20.047 1.00 12.02 223 ALA A N 1
ATOM 1700 C CA . ALA A 1 239 ? -4.594 -9.095 21.252 1.00 13.50 223 ALA A CA 1
ATOM 1701 C C . ALA A 1 239 ? -4.360 -10.129 22.349 1.00 15.35 223 ALA A C 1
ATOM 1702 O O . ALA A 1 239 ? -5.100 -11.108 22.471 1.00 15.75 223 ALA A O 1
ATOM 1704 N N . ASP A 1 240 ? -3.333 -9.868 23.149 1.00 12.96 224 ASP A N 1
ATOM 1705 C CA . ASP A 1 240 ? -3.055 -10.608 24.376 1.00 14.95 224 ASP A CA 1
ATOM 1706 C C . ASP A 1 240 ? -4.143 -10.279 25.392 1.00 15.22 224 ASP A C 1
ATOM 1707 O O . ASP A 1 240 ? -4.247 -9.140 25.849 1.00 14.77 224 ASP A O 1
ATOM 1712 N N . LEU A 1 241 ? -4.981 -11.257 25.732 1.00 13.97 225 LEU A N 1
ATOM 1713 C CA . LEU A 1 241 ? -6.106 -11.015 26.636 1.00 13.90 225 LEU A CA 1
ATOM 1714 C C . LEU A 1 241 ? -5.866 -11.434 28.084 1.00 14.77 225 LEU A C 1
ATOM 1715 O O . LEU A 1 241 ? -6.747 -11.353 28.897 1.00 17.58 225 LEU A O 1
ATOM 1720 N N . GLN A 1 242 ? -4.658 -11.880 28.388 1.00 14.99 226 GLN A N 1
ATOM 1721 C CA . GLN A 1 242 ? -4.359 -12.289 29.749 1.00 17.38 226 GLN A CA 1
ATOM 1722 C C . GLN A 1 242 ? -4.578 -11.184 30.755 1.00 18.64 226 GLN A C 1
ATOM 1723 O O . GLN A 1 242 ? -4.333 -10.024 30.473 1.00 16.83 226 GLN A O 1
ATOM 1729 N N . GLY A 1 243 ? -5.041 -11.567 31.933 1.00 14.58 227 GLY A N 1
ATOM 1730 C CA . GLY A 1 243 ? -5.226 -10.651 33.031 1.00 16.38 227 GLY A CA 1
ATOM 1731 C C . GLY A 1 243 ? -6.488 -9.806 33.035 1.00 15.22 227 GLY A C 1
ATOM 1732 O O . GLY A 1 243 ? -6.713 -9.072 33.964 1.00 19.26 227 GLY A O 1
ATOM 1733 N N . LEU A 1 244 ? -7.289 -9.895 31.992 1.00 15.15 228 LEU A N 1
ATOM 1734 C CA . LEU A 1 244 ? -8.485 -9.084 31.934 1.00 17.77 228 LEU A CA 1
ATOM 1735 C C . LEU A 1 244 ? -9.510 -9.537 32.975 1.00 17.68 228 LEU A C 1
ATOM 1736 O O . LEU A 1 244 ? -9.568 -10.697 33.336 1.00 18.72 228 LEU A O 1
ATOM 1741 N N . PRO A 1 245 ? -10.308 -8.595 33.439 1.00 15.98 229 PRO A N 1
ATOM 1742 C CA . PRO A 1 245 ? -11.380 -8.888 34.391 1.00 17.44 229 PRO A CA 1
ATOM 1743 C C . PRO A 1 245 ? -12.539 -9.598 33.689 1.00 17.83 229 PRO A C 1
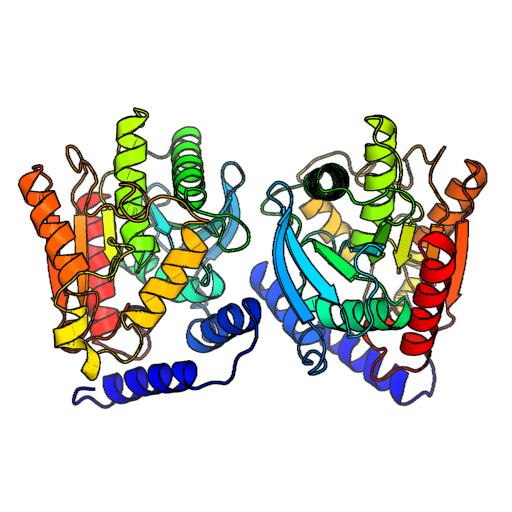ATOM 1744 O O . PRO A 1 245 ? -12.532 -9.729 32.455 1.00 16.01 229 PRO A O 1
ATOM 1748 N N . PRO A 1 246 ? -13.526 -10.071 34.464 1.00 16.87 230 PRO A N 1
ATOM 1749 C CA . PRO A 1 246 ? -14.647 -10.798 33.857 1.00 18.18 230 PRO A CA 1
ATOM 1750 C C . PRO A 1 246 ? -15.345 -9.984 32.776 1.00 16.08 230 PRO A C 1
ATOM 1751 O O . PRO A 1 246 ? -15.523 -8.767 32.923 1.00 15.24 230 PRO A O 1
ATOM 1755 N N . LEU A 1 247 ? -15.737 -10.662 31.703 1.00 18.32 231 LEU A N 1
ATOM 1756 C CA . LEU A 1 247 ? -16.436 -10.006 30.604 1.00 17.54 231 LEU A CA 1
ATOM 1757 C C . LEU A 1 247 ? -17.819 -10.607 30.419 1.00 18.70 231 LEU A C 1
ATOM 1758 O O . LEU A 1 247 ? -17.984 -11.823 30.539 1.00 21.30 231 LEU A O 1
ATOM 1763 N N . LEU A 1 248 ? -18.802 -9.754 30.147 1.00 14.67 232 LEU A N 1
ATOM 1764 C CA . LEU A 1 248 ? -20.110 -10.210 29.684 1.00 15.75 232 LEU A CA 1
ATOM 1765 C C . LEU A 1 248 ? -20.195 -9.816 28.220 1.00 18.59 232 LEU A C 1
ATOM 1766 O O . LEU A 1 248 ? -20.016 -8.643 27.883 1.00 15.02 232 LEU A O 1
ATOM 1771 N N . VAL A 1 249 ? -20.447 -10.788 27.351 1.00 15.34 233 VAL A N 1
ATOM 1772 C CA . VAL A 1 249 ? -20.574 -10.506 25.923 1.00 13.91 233 VAL A CA 1
ATOM 1773 C C . VAL A 1 249 ? -21.999 -10.827 25.480 1.00 19.01 233 VAL A C 1
ATOM 1774 O O . VAL A 1 249 ? -22.431 -11.966 25.620 1.00 19.87 233 VAL A O 1
ATOM 1778 N N . GLN A 1 250 ? -22.728 -9.832 24.974 1.00 14.38 234 GLN A N 1
ATOM 1779 C CA . GLN A 1 250 ? -24.061 -10.084 24.409 1.00 16.24 234 GLN A CA 1
ATOM 1780 C C . GLN A 1 250 ? -24.017 -9.850 22.909 1.00 16.65 234 GLN A C 1
ATOM 1781 O O . GLN A 1 250 ? -23.301 -8.969 22.438 1.00 16.23 234 GLN A O 1
ATOM 1787 N N . VAL A 1 251 ? -24.773 -10.640 22.155 1.00 16.34 235 VAL A N 1
ATOM 1788 C CA . VAL A 1 251 ? -24.806 -10.481 20.706 1.00 13.31 235 VAL A CA 1
ATOM 1789 C C . VAL A 1 251 ? -26.097 -11.106 20.193 1.00 17.52 235 VAL A C 1
ATOM 1790 O O . VAL A 1 251 ? -26.653 -11.985 20.852 1.00 18.11 235 VAL A O 1
ATOM 1794 N N . GLY A 1 252 ? -26.568 -10.657 19.035 1.00 15.23 236 GLY A N 1
ATOM 1795 C CA . GLY A 1 252 ? -27.810 -11.177 18.467 1.00 15.48 236 GLY A CA 1
ATOM 1796 C C . GLY A 1 252 ? -27.551 -12.342 17.533 1.00 16.90 236 GLY A C 1
ATOM 1797 O O . GLY A 1 252 ? -26.537 -12.393 16.858 1.00 17.26 236 GLY A O 1
ATOM 1798 N N . GLY A 1 253 ? -28.481 -13.290 17.493 1.00 18.86 237 GLY A N 1
ATOM 1799 C CA . GLY A 1 253 ? -28.285 -14.502 16.721 1.00 19.65 237 GLY A CA 1
ATOM 1800 C C . GLY A 1 253 ? -28.288 -14.332 15.211 1.00 17.66 237 GLY A C 1
ATOM 1801 O O . GLY A 1 253 ? -27.796 -15.211 14.498 1.00 20.10 237 GLY A O 1
ATOM 1802 N N . ILE A 1 254 ? -28.832 -13.218 14.725 1.00 20.36 238 ILE A N 1
ATOM 1803 C CA . ILE A 1 254 ? -28.870 -12.954 13.289 1.00 18.55 238 ILE A CA 1
ATOM 1804 C C . ILE A 1 254 ? -27.738 -12.030 12.832 1.00 17.00 238 ILE A C 1
ATOM 1805 O O . ILE A 1 254 ? -27.693 -11.621 11.674 1.00 16.76 238 ILE A O 1
ATOM 1810 N N . GLU A 1 255 ? -26.830 -11.696 13.739 1.00 18.16 239 GLU A N 1
ATOM 1811 C CA . GLU A 1 255 ? -25.778 -10.724 13.415 1.00 14.55 239 GLU A CA 1
ATOM 1812 C C . GLU A 1 255 ? -24.623 -11.289 12.595 1.00 13.60 239 GLU A C 1
ATOM 1813 O O . GLU A 1 255 ? -24.106 -12.373 12.871 1.00 16.51 239 GLU A O 1
ATOM 1819 N N . THR A 1 256 ? -24.175 -10.516 11.612 1.00 14.41 240 THR A N 1
ATOM 1820 C CA . THR A 1 256 ? -22.942 -10.854 10.921 1.00 14.94 240 THR A CA 1
ATOM 1821 C C . THR A 1 256 ? -21.733 -10.771 11.860 1.00 14.54 240 THR A C 1
ATOM 1822 O O . THR A 1 256 ? -20.729 -11.430 11.628 1.00 14.15 240 THR A O 1
ATOM 1826 N N . LEU A 1 257 ? -21.843 -9.962 12.914 1.00 14.39 241 LEU A N 1
ATOM 1827 C CA . LEU A 1 257 ? -20.799 -9.893 13.938 1.00 13.80 241 LEU A CA 1
ATOM 1828 C C . LEU A 1 257 ? -20.870 -11.031 14.965 1.00 15.96 241 LEU A C 1
ATOM 1829 O O . LEU A 1 257 ? -20.139 -11.038 15.954 1.00 14.58 241 LEU A O 1
ATOM 1834 N N . LEU A 1 258 ? -21.732 -12.016 14.732 1.00 13.02 242 LEU A N 1
ATOM 1835 C CA . LEU A 1 258 ? -21.818 -13.142 15.660 1.00 14.48 242 LEU A CA 1
ATOM 1836 C C . LEU A 1 258 ? -20.476 -13.837 15.936 1.00 15.91 242 LEU A C 1
ATOM 1837 O O . LEU A 1 258 ? -20.129 -14.114 17.091 1.00 16.68 242 LEU A O 1
ATOM 1842 N N . ASP A 1 259 ? -19.699 -14.112 14.893 1.00 15.85 243 ASP A N 1
ATOM 1843 C CA . ASP A 1 259 ? -18.427 -14.790 15.109 1.00 15.06 243 ASP A CA 1
ATOM 1844 C C . ASP A 1 259 ? -17.393 -13.905 15.827 1.00 16.01 243 ASP A C 1
ATOM 1845 O O . ASP A 1 259 ? -16.488 -14.421 16.490 1.00 16.90 243 ASP A O 1
ATOM 1850 N N . ASP A 1 260 ? -17.526 -12.586 15.709 1.00 16.20 244 ASP A N 1
ATOM 1851 C CA . ASP A 1 260 ? -16.651 -11.696 16.483 1.00 13.72 244 ASP A CA 1
ATOM 1852 C C . ASP A 1 260 ? -16.875 -11.937 17.975 1.00 13.96 244 ASP A C 1
ATOM 1853 O O . ASP A 1 260 ? -15.921 -11.992 18.757 1.00 16.01 244 ASP A O 1
ATOM 1858 N N . ALA A 1 261 ? -18.140 -12.055 18.360 1.00 12.76 245 ALA A N 1
ATOM 1859 C CA . ALA A 1 261 ? -18.505 -12.263 19.764 1.00 12.84 245 ALA A CA 1
ATOM 1860 C C . ALA A 1 261 ? -18.018 -13.642 20.222 1.00 16.42 245 ALA A C 1
ATOM 1861 O O . ALA A 1 261 ? -17.449 -13.801 21.318 1.00 14.96 245 ALA A O 1
ATOM 1863 N N . ARG A 1 262 ? -18.250 -14.649 19.385 1.00 14.51 246 ARG A N 1
ATOM 1864 C CA . ARG A 1 262 ? -17.772 -15.992 19.692 1.00 15.03 246 ARG A CA 1
ATOM 1865 C C . ARG A 1 262 ? -16.258 -16.036 19.851 1.00 15.42 246 ARG A C 1
ATOM 1866 O O . ARG A 1 262 ? -15.737 -16.639 20.785 1.00 15.33 246 ARG A O 1
ATOM 1874 N N . ALA A 1 263 ? -15.547 -15.408 18.923 1.00 16.89 247 ALA A N 1
ATOM 1875 C CA . ALA A 1 263 ? -14.092 -15.427 18.961 1.00 15.63 247 ALA A CA 1
ATOM 1876 C C . ALA A 1 263 ? -13.562 -14.698 20.194 1.00 15.73 247 ALA A C 1
ATOM 1877 O O . ALA A 1 263 ? -12.615 -15.160 20.831 1.00 15.02 247 ALA A O 1
ATOM 1879 N N . LEU A 1 264 ? -14.177 -13.570 20.542 1.00 13.07 248 LEU A N 1
ATOM 1880 C CA . LEU A 1 264 ? -13.733 -12.824 21.714 1.00 13.14 248 LEU A CA 1
ATOM 1881 C C . LEU A 1 264 ? -13.835 -13.711 22.945 1.00 15.80 248 LEU A C 1
ATOM 1882 O O . LEU A 1 264 ? -12.897 -13.816 23.749 1.00 13.68 248 LEU A O 1
ATOM 1887 N N . THR A 1 265 ? -14.984 -14.360 23.079 1.00 16.22 249 THR A N 1
ATOM 1888 C CA . THR A 1 265 ? -15.245 -15.171 24.260 1.00 18.65 249 THR A CA 1
ATOM 1889 C C . THR A 1 265 ? -14.289 -16.357 24.332 1.00 16.44 249 THR A C 1
ATOM 1890 O O . THR A 1 265 ? -13.721 -16.641 25.389 1.00 16.15 249 THR A O 1
ATOM 1894 N N . THR A 1 266 ? -14.111 -17.033 23.215 1.00 14.83 250 THR A N 1
ATOM 1895 C CA . THR A 1 266 ? -13.242 -18.188 23.158 1.00 17.48 250 THR A CA 1
ATOM 1896 C C . THR A 1 266 ? -11.813 -17.784 23.503 1.00 17.76 250 THR A C 1
ATOM 1897 O O . THR A 1 266 ? -11.146 -18.403 24.293 1.00 18.48 250 THR A O 1
ATOM 1901 N N . ARG A 1 267 ? -11.341 -16.719 22.876 1.00 17.48 251 ARG A N 1
ATOM 1902 C CA . ARG A 1 267 ? -9.970 -16.290 23.085 1.00 16.74 251 ARG A CA 1
ATOM 1903 C C . ARG A 1 267 ? -9.756 -15.801 24.505 1.00 16.42 251 ARG A C 1
ATOM 1904 O O . ARG A 1 267 ? -8.711 -15.989 25.081 1.00 20.12 251 ARG A O 1
ATOM 1912 N N . ALA A 1 268 ? -10.757 -15.157 25.063 1.00 15.37 252 ALA A N 1
ATOM 1913 C CA . ALA A 1 268 ? -10.634 -14.678 26.425 1.00 14.10 252 ALA A CA 1
ATOM 1914 C C . ALA A 1 268 ? -10.521 -15.847 27.393 1.00 20.68 252 ALA A C 1
ATOM 1915 O O . ALA A 1 268 ? -9.653 -15.889 28.237 1.00 19.20 252 ALA A O 1
ATOM 1917 N N . LYS A 1 269 ? -11.424 -16.804 27.256 1.00 17.90 253 LYS A N 1
ATOM 1918 C CA . LYS A 1 269 ? -11.353 -17.992 28.109 1.00 18.47 253 LYS A CA 1
ATOM 1919 C C . LYS A 1 269 ? -9.998 -18.686 28.037 1.00 17.02 253 LYS A C 1
ATOM 1920 O O . LYS A 1 269 ? -9.451 -19.105 29.060 1.00 21.69 253 LYS A O 1
ATOM 1926 N N . ALA A 1 270 ? -9.457 -18.812 26.830 1.00 18.11 254 ALA A N 1
ATOM 1927 C CA . ALA A 1 270 ? -8.172 -19.458 26.628 1.00 21.93 254 ALA A CA 1
ATOM 1928 C C . ALA A 1 270 ? -7.058 -18.707 27.350 1.00 20.36 254 ALA A C 1
ATOM 1929 O O . ALA A 1 270 ? -6.056 -19.299 27.725 1.00 22.36 254 ALA A O 1
ATOM 1931 N N . ALA A 1 271 ? -7.235 -17.394 27.518 1.00 17.26 255 ALA A N 1
ATOM 1932 C CA . ALA A 1 271 ? -6.247 -16.570 28.203 1.00 19.82 255 ALA A CA 1
ATOM 1933 C C . ALA A 1 271 ? -6.484 -16.518 29.706 1.00 23.15 255 ALA A C 1
ATOM 1934 O O . ALA A 1 271 ? -5.841 -15.728 30.420 1.00 20.65 255 ALA A O 1
ATOM 1936 N N . GLY A 1 272 ? -7.419 -17.334 30.180 1.00 18.40 256 GLY A N 1
ATOM 1937 C CA . GLY A 1 272 ? -7.735 -17.399 31.597 1.00 21.35 256 GLY A CA 1
ATOM 1938 C C . GLY A 1 272 ? -8.716 -16.363 32.107 1.00 23.01 256 GLY A C 1
ATOM 1939 O O . GLY A 1 272 ? -8.863 -16.200 33.320 1.00 24.02 256 GLY A O 1
ATOM 1940 N N . VAL A 1 273 ? -9.396 -15.665 31.192 1.00 16.78 257 VAL A N 1
ATOM 1941 C CA . VAL A 1 273 ? -10.393 -14.672 31.559 1.00 15.82 257 VAL A CA 1
ATOM 1942 C C . VAL A 1 273 ? -11.757 -15.301 31.814 1.00 21.03 257 VAL A C 1
ATOM 1943 O O . VAL A 1 273 ? -12.164 -16.214 31.093 1.00 19.43 257 VAL A O 1
ATOM 1947 N N . ASP A 1 274 ? -12.451 -14.819 32.838 1.00 18.90 258 ASP A N 1
ATOM 1948 C CA . ASP A 1 274 ? -13.815 -15.253 33.111 1.00 23.58 258 ASP A CA 1
ATOM 1949 C C . ASP A 1 274 ? -14.786 -14.530 32.171 1.00 23.32 258 ASP A C 1
ATOM 1950 O O . ASP A 1 274 ? -15.353 -13.496 32.518 1.00 26.00 258 ASP A O 1
ATOM 1955 N N . ALA A 1 275 ? -14.962 -15.092 30.982 1.00 22.19 259 ALA A N 1
ATOM 1956 C CA . ALA A 1 275 ? -15.792 -14.497 29.935 1.00 20.52 259 ALA A CA 1
ATOM 1957 C C . ALA A 1 275 ? -17.055 -15.320 29.716 1.00 23.73 259 ALA A C 1
ATOM 1958 O O . ALA A 1 275 ? -17.004 -16.552 29.683 1.00 27.03 259 ALA A O 1
ATOM 1960 N N . ASP A 1 276 ? -18.177 -14.638 29.545 1.00 20.75 260 ASP A N 1
ATOM 1961 C CA . ASP A 1 276 ? -19.451 -15.309 29.306 1.00 21.77 260 ASP A CA 1
ATOM 1962 C C . ASP A 1 276 ? -20.143 -14.757 28.073 1.00 22.90 260 ASP A C 1
ATOM 1963 O O . ASP A 1 276 ? -20.263 -13.545 27.915 1.00 22.51 260 ASP A O 1
ATOM 1968 N N . LEU A 1 277 ? -20.611 -15.649 27.205 1.00 20.08 261 LEU A N 1
ATOM 1969 C CA . LEU A 1 277 ? -21.263 -15.247 25.966 1.00 17.58 261 LEU A CA 1
ATOM 1970 C C . LEU A 1 277 ? -22.771 -15.512 26.017 1.00 21.69 261 LEU A C 1
ATOM 1971 O O . LEU A 1 277 ? -23.200 -16.626 26.332 1.00 22.52 261 LEU A O 1
ATOM 1976 N N . GLU A 1 278 ? -23.558 -14.487 25.707 1.00 16.58 262 GLU A N 1
ATOM 1977 C CA . GLU A 1 278 ? -25.000 -14.633 25.551 1.00 19.83 262 GLU A CA 1
ATOM 1978 C C . GLU A 1 278 ? -25.408 -14.330 24.119 1.00 21.39 262 GLU A C 1
ATOM 1979 O O . GLU A 1 278 ? -25.277 -13.199 23.657 1.00 18.64 262 GLU A O 1
ATOM 1985 N N . VAL A 1 279 ? -25.908 -15.341 23.418 1.00 19.30 263 VAL A N 1
ATOM 1986 C CA . VAL A 1 279 ? -26.450 -15.129 22.085 1.00 17.82 263 VAL A CA 1
ATOM 1987 C C . VAL A 1 279 ? -27.966 -15.056 22.194 1.00 24.12 263 VAL A C 1
ATOM 1988 O O . VAL A 1 279 ? -28.623 -16.013 22.624 1.00 25.80 263 VAL A O 1
ATOM 1992 N N . TRP A 1 280 ? -28.509 -13.908 21.820 1.00 17.49 264 TRP A N 1
ATOM 1993 C CA . TRP A 1 280 ? -29.943 -13.650 21.926 1.00 19.19 264 TRP A CA 1
ATOM 1994 C C . TRP A 1 280 ? -30.610 -13.901 20.579 1.00 23.55 264 TRP A C 1
ATOM 1995 O O . TRP A 1 280 ? -30.470 -13.118 19.646 1.00 18.18 264 TRP A O 1
ATOM 2006 N N . ASP A 1 281 ? -31.342 -15.007 20.478 1.00 23.41 265 ASP A N 1
ATOM 2007 C CA . ASP A 1 281 ? -31.937 -15.390 19.206 1.00 24.45 265 ASP A CA 1
ATOM 2008 C C . ASP A 1 281 ? -32.737 -14.270 18.564 1.00 21.28 265 ASP A C 1
ATOM 2009 O O . ASP A 1 281 ? -33.455 -13.518 19.240 1.00 23.02 265 ASP A O 1
ATOM 2014 N N . ASP A 1 282 ? -32.616 -14.170 17.245 1.00 24.12 266 ASP A N 1
ATOM 2015 C CA . ASP A 1 282 ? -33.435 -13.258 16.452 1.00 22.59 266 ASP A CA 1
ATOM 2016 C C . ASP A 1 282 ? -33.145 -11.761 16.634 1.00 22.13 266 ASP A C 1
ATOM 2017 O O . ASP A 1 282 ? -33.756 -10.938 15.962 1.00 21.46 266 ASP A O 1
ATOM 2022 N N . MET A 1 283 ? -32.217 -11.394 17.524 1.00 19.16 267 MET A N 1
ATOM 2023 C CA . MET A 1 283 ? -32.006 -9.977 17.807 1.00 21.03 267 MET A CA 1
ATOM 2024 C C . MET A 1 283 ? -31.032 -9.315 16.835 1.00 17.83 267 MET A C 1
ATOM 2025 O O . MET A 1 283 ? -29.992 -9.889 16.507 1.00 16.98 267 MET A O 1
ATOM 2030 N N . PRO A 1 284 ? -31.378 -8.106 16.377 1.00 19.26 268 PRO A N 1
ATOM 2031 C CA . PRO A 1 284 ? -30.488 -7.341 15.500 1.00 17.76 268 PRO A CA 1
ATOM 2032 C C . PRO A 1 284 ? -29.340 -6.703 16.286 1.00 19.32 268 PRO A C 1
ATOM 2033 O O . PRO A 1 284 ? -29.337 -6.711 17.512 1.00 16.42 268 PRO A O 1
ATOM 2037 N N . HIS A 1 285 ? -28.372 -6.158 15.560 1.00 17.62 269 HIS A N 1
ATOM 2038 C CA . HIS A 1 285 ? -27.224 -5.456 16.130 1.00 14.87 269 HIS A CA 1
ATOM 2039 C C . HIS A 1 285 ? -27.628 -4.405 17.186 1.00 15.22 269 HIS A C 1
ATOM 2040 O O . HIS A 1 285 ? -28.416 -3.503 16.906 1.00 16.32 269 HIS A O 1
ATOM 2047 N N . VAL A 1 286 ? -27.043 -4.521 18.381 1.00 16.08 270 VAL A N 1
ATOM 2048 C CA . VAL A 1 286 ? -27.285 -3.598 19.494 1.00 14.37 270 VAL A CA 1
ATOM 2049 C C . VAL A 1 286 ? -28.785 -3.354 19.674 1.00 15.73 270 VAL A C 1
ATOM 2050 O O . VAL A 1 286 ? -29.260 -2.215 19.723 1.00 18.54 270 VAL A O 1
ATOM 2054 N N . TRP A 1 287 ? -29.526 -4.454 19.773 1.00 15.44 271 TRP A N 1
ATOM 2055 C CA . TRP A 1 287 ? -30.976 -4.371 19.894 1.00 16.95 271 TRP A CA 1
ATOM 2056 C C . TRP A 1 287 ? -31.365 -3.663 21.187 1.00 20.12 271 TRP A C 1
ATOM 2057 O O . TRP A 1 287 ? -32.503 -3.232 21.343 1.00 20.90 271 TRP A O 1
ATOM 2068 N N . GLN A 1 288 ? -30.416 -3.530 22.111 1.00 18.13 272 GLN A N 1
ATOM 2069 C CA . GLN A 1 288 ? -30.704 -2.869 23.380 1.00 18.92 272 GLN A CA 1
ATOM 2070 C C . GLN A 1 288 ? -31.112 -1.406 23.190 1.00 21.99 272 GLN A C 1
ATOM 2071 O O . GLN A 1 288 ? -31.786 -0.835 24.048 1.00 23.11 272 GLN A O 1
ATOM 2077 N N . HIS A 1 289 ? -30.720 -0.803 22.066 1.00 22.56 273 HIS A N 1
ATOM 2078 C CA . HIS A 1 289 ? -31.147 0.564 21.756 1.00 21.78 273 HIS A CA 1
ATOM 2079 C C . HIS A 1 289 ? -32.670 0.664 21.751 1.00 26.45 273 HIS A C 1
ATOM 2080 O O . HIS A 1 289 ? -33.231 1.741 21.960 1.00 29.40 273 HIS A O 1
ATOM 2087 N N . PHE A 1 290 ? -33.327 -0.455 21.471 1.00 22.71 274 PHE A N 1
ATOM 2088 C CA . PHE A 1 290 ? -34.766 -0.454 21.228 1.00 27.55 274 PHE A CA 1
ATOM 2089 C C . PHE A 1 290 ? -35.564 -0.959 22.430 1.00 32.81 274 PHE A C 1
ATOM 2090 O O . PHE A 1 290 ? -36.745 -1.280 22.313 1.00 35.33 274 PHE A O 1
ATOM 2098 N N . ALA A 1 291 ? -34.915 -1.006 23.587 1.00 23.55 275 ALA A N 1
ATOM 2099 C CA . ALA A 1 291 ? -35.572 -1.454 24.815 1.00 25.12 275 ALA A CA 1
ATOM 2100 C C . ALA A 1 291 ? -36.932 -0.782 25.084 1.00 30.05 275 ALA A C 1
ATOM 2101 O O . ALA A 1 291 ? -37.863 -1.441 25.541 1.00 32.78 275 ALA A O 1
ATOM 2103 N N . PRO A 1 292 ? -37.050 0.529 24.817 1.00 35.71 276 PRO A N 1
ATOM 2104 C CA . PRO A 1 292 ? -38.352 1.161 25.075 1.00 38.61 276 PRO A CA 1
ATOM 2105 C C . PRO A 1 292 ? -39.514 0.485 24.345 1.00 42.02 276 PRO A C 1
ATOM 2106 O O . PRO A 1 292 ? -40.639 0.497 24.850 1.00 42.47 276 PRO A O 1
ATOM 2110 N N . ILE A 1 293 ? -39.249 -0.100 23.182 1.00 38.88 277 ILE A N 1
ATOM 2111 C CA . ILE A 1 293 ? -40.309 -0.692 22.374 1.00 38.68 277 ILE A CA 1
ATOM 2112 C C . ILE A 1 293 ? -40.061 -2.161 22.059 1.00 39.96 277 ILE A C 1
ATOM 2113 O O . ILE A 1 293 ? -40.734 -2.740 21.208 1.00 45.11 277 ILE A O 1
ATOM 2118 N N . LEU A 1 294 ? -39.100 -2.764 22.749 1.00 34.49 278 LEU A N 1
ATOM 2119 C CA . LEU A 1 294 ? -38.737 -4.152 22.493 1.00 29.93 278 LEU A CA 1
ATOM 2120 C C . LEU A 1 294 ? -38.429 -4.876 23.792 1.00 33.15 278 LEU A C 1
ATOM 2121 O O . LEU A 1 294 ? -37.446 -4.559 24.459 1.00 29.11 278 LEU A O 1
ATOM 2126 N N . PRO A 1 295 ? -39.271 -5.854 24.158 1.00 33.79 279 PRO A N 1
ATOM 2127 C CA . PRO A 1 295 ? -39.081 -6.628 25.390 1.00 34.34 279 PRO A CA 1
ATOM 2128 C C . PRO A 1 295 ? -37.661 -7.168 25.565 1.00 31.90 279 PRO A C 1
ATOM 2129 O O . PRO A 1 295 ? -37.088 -7.024 26.646 1.00 30.17 279 PRO A O 1
ATOM 2133 N N . GLU A 1 296 ? -37.111 -7.788 24.525 1.00 26.51 280 GLU A N 1
ATOM 2134 C CA . GLU A 1 296 ? -35.785 -8.388 24.606 1.00 27.73 280 GLU A CA 1
ATOM 2135 C C . GLU A 1 296 ? -34.715 -7.328 24.902 1.00 23.27 280 GLU A C 1
ATOM 2136 O O . GLU A 1 296 ? -33.672 -7.639 25.479 1.00 25.65 280 GLU A O 1
ATOM 2142 N N . GLY A 1 297 ? -34.988 -6.089 24.511 1.00 23.95 281 GLY A N 1
ATOM 2143 C CA . GLY A 1 297 ? -34.114 -4.970 24.817 1.00 22.84 281 GLY A CA 1
ATOM 2144 C C . GLY A 1 297 ? -34.067 -4.720 26.313 1.00 25.29 281 GLY A C 1
ATOM 2145 O O . GLY A 1 297 ? -32.992 -4.650 26.914 1.00 21.57 281 GLY A O 1
ATOM 2146 N N . LYS A 1 298 ? -35.244 -4.619 26.927 1.00 26.84 282 LYS A N 1
ATOM 2147 C CA . LYS A 1 298 ? -35.323 -4.428 28.373 1.00 29.13 282 LYS A CA 1
ATOM 2148 C C . LYS A 1 298 ? -34.719 -5.613 29.118 1.00 26.75 282 LYS A C 1
ATOM 2149 O O . LYS A 1 298 ? -34.058 -5.444 30.138 1.00 27.10 282 LYS A O 1
ATOM 2155 N N . GLN A 1 299 ? -34.941 -6.819 28.609 1.00 21.85 283 GLN A N 1
ATOM 2156 C CA . GLN A 1 299 ? -34.428 -8.018 29.263 1.00 21.79 283 GLN A CA 1
ATOM 2157 C C . GLN A 1 299 ? -32.903 -8.052 29.243 1.00 22.92 283 GLN A C 1
ATOM 2158 O O . GLN A 1 299 ? -32.266 -8.433 30.224 1.00 23.25 283 GLN A O 1
ATOM 2164 N N . ALA A 1 300 ? -32.322 -7.667 28.112 1.00 22.81 284 ALA A N 1
ATOM 2165 C CA . ALA A 1 300 ? -30.871 -7.665 27.992 1.00 21.43 284 ALA A CA 1
ATOM 2166 C C . ALA A 1 300 ? -30.257 -6.592 28.889 1.00 19.43 284 ALA A C 1
ATOM 2167 O O . ALA A 1 300 ? -29.212 -6.816 29.505 1.00 19.57 284 ALA A O 1
ATOM 2169 N N . ILE A 1 301 ? -30.914 -5.440 28.969 1.00 20.67 285 ILE A N 1
ATOM 2170 C CA . ILE A 1 301 ? -30.462 -4.355 29.841 1.00 22.86 285 ILE A CA 1
ATOM 2171 C C . ILE A 1 301 ? -30.540 -4.764 31.311 1.00 26.22 285 ILE A C 1
ATOM 2172 O O . ILE A 1 301 ? -29.673 -4.415 32.106 1.00 22.73 285 ILE A O 1
ATOM 2177 N N . ALA A 1 302 ? -31.568 -5.525 31.671 1.00 23.46 286 ALA A N 1
ATOM 2178 C CA . ALA A 1 302 ? -31.657 -6.028 33.043 1.00 24.44 286 ALA A CA 1
ATOM 2179 C C . ALA A 1 302 ? -30.514 -6.987 33.349 1.00 21.11 286 ALA A C 1
ATOM 2180 O O . ALA A 1 302 ? -29.983 -7.015 34.462 1.00 22.82 286 ALA A O 1
ATOM 2182 N N . ARG A 1 303 ? -30.135 -7.785 32.359 1.00 22.82 287 ARG A N 1
ATOM 2183 C CA . ARG A 1 303 ? -29.044 -8.733 32.523 1.00 24.76 287 ARG A CA 1
ATOM 2184 C C . ARG A 1 303 ? -27.706 -8.007 32.702 1.00 22.94 287 ARG A C 1
ATOM 2185 O O . ARG A 1 303 ? -26.881 -8.402 33.526 1.00 22.09 287 ARG A O 1
ATOM 2193 N N . ILE A 1 304 ? -27.495 -6.952 31.923 1.00 21.42 288 ILE A N 1
ATOM 2194 C CA . ILE A 1 304 ? -26.297 -6.133 32.102 1.00 19.49 288 ILE A CA 1
ATOM 2195 C C . ILE A 1 304 ? -26.275 -5.578 33.523 1.00 21.85 288 ILE A C 1
ATOM 2196 O O . ILE A 1 304 ? -25.242 -5.586 34.185 1.00 23.59 288 ILE A O 1
ATOM 2201 N N . GLY A 1 305 ? -27.429 -5.111 33.986 1.00 20.91 289 GLY A N 1
ATOM 2202 C CA . GLY A 1 305 ? -27.550 -4.565 35.329 1.00 24.81 289 GLY A CA 1
ATOM 2203 C C . GLY A 1 305 ? -27.177 -5.567 36.407 1.00 27.08 289 GLY A C 1
ATOM 2204 O O . GLY A 1 305 ? -26.486 -5.219 37.372 1.00 25.26 289 GLY A O 1
ATOM 2205 N N . GLU A 1 306 ? -27.632 -6.810 36.252 1.00 30.09 290 GLU A N 1
ATOM 2206 C CA . GLU A 1 306 ? -27.318 -7.869 37.208 1.00 31.75 290 GLU A CA 1
ATOM 2207 C C . GLU A 1 306 ? -25.824 -8.154 37.224 1.00 30.06 290 GLU A C 1
ATOM 2208 O O . GLU A 1 306 ? -25.226 -8.335 38.281 1.00 29.18 290 GLU A O 1
ATOM 2214 N N . PHE A 1 307 ? -25.231 -8.212 36.035 1.00 27.21 291 PHE A N 1
ATOM 2215 C CA . PHE A 1 307 ? -23.801 -8.449 35.907 1.00 24.49 291 PHE A CA 1
ATOM 2216 C C . PHE A 1 307 ? -23.004 -7.350 36.602 1.00 23.47 291 PHE A C 1
ATOM 2217 O O . PHE A 1 307 ? -22.071 -7.629 37.350 1.00 24.79 291 PHE A O 1
ATOM 2225 N N . LEU A 1 308 ? -23.371 -6.101 36.351 1.00 22.94 292 LEU A N 1
ATOM 2226 C CA . LEU A 1 308 ? -22.662 -4.983 36.962 1.00 21.87 292 LEU A CA 1
ATOM 2227 C C . LEU A 1 308 ? -22.831 -5.007 38.471 1.00 27.36 292 LEU A C 1
ATOM 2228 O O . LEU A 1 308 ? -21.882 -4.753 39.208 1.00 25.53 292 LEU A O 1
ATOM 2233 N N . ARG A 1 309 ? -24.036 -5.322 38.936 1.00 22.59 293 ARG A N 1
ATOM 2234 C CA . ARG A 1 309 ? -24.267 -5.361 40.380 1.00 26.45 293 ARG A CA 1
ATOM 2235 C C . ARG A 1 309 ? -23.418 -6.441 41.041 1.00 28.39 293 ARG A C 1
ATOM 2236 O O . ARG A 1 309 ? -22.950 -6.268 42.165 1.00 32.98 293 ARG A O 1
ATOM 2244 N N . LYS A 1 310 ? -23.208 -7.546 40.333 1.00 31.02 294 LYS A N 1
ATOM 2245 C CA . LYS A 1 310 ? -22.402 -8.647 40.839 1.00 33.03 294 LYS A CA 1
ATOM 2246 C C . LYS A 1 310 ? -20.904 -8.326 40.798 1.00 33.78 294 LYS A C 1
ATOM 2247 O O . LYS A 1 310 ? -20.132 -8.863 41.589 1.00 36.19 294 LYS A O 1
ATOM 2253 N N . GLN A 1 311 ? -20.497 -7.460 39.872 1.00 30.35 295 GLN A N 1
ATOM 2254 C CA . GLN A 1 311 ? -19.073 -7.166 39.691 1.00 29.01 295 GLN A CA 1
ATOM 2255 C C . GLN A 1 311 ? -18.595 -5.891 40.386 1.00 28.20 295 GLN A C 1
ATOM 2256 O O . GLN A 1 311 ? -17.536 -5.890 41.009 1.00 30.96 295 GLN A O 1
ATOM 2262 N N . ILE A 1 312 ? -19.347 -4.801 40.266 1.00 32.72 296 ILE A N 1
ATOM 2263 C CA . ILE A 1 312 ? -18.933 -3.554 40.905 1.00 32.47 296 ILE A CA 1
ATOM 2264 C C . ILE A 1 312 ? -19.760 -3.240 42.148 1.00 37.42 296 ILE A C 1
ATOM 2265 O O . ILE A 1 312 ? -19.666 -2.149 42.713 1.00 36.55 296 ILE A O 1
ATOM 2270 N N . GLY A 1 313 ? -20.559 -4.215 42.574 1.00 58.11 297 GLY A N 1
ATOM 2271 C CA . GLY A 1 313 ? -21.322 -4.099 43.803 1.00 64.32 297 GLY A CA 1
ATOM 2272 C C . GLY A 1 313 ? -21.139 -5.296 44.710 1.00 68.94 297 GLY A C 1
ATOM 2273 O O . GLY A 1 313 ? -20.397 -5.222 45.690 1.00 78.07 297 GLY A O 1
ATOM 2274 N N . MET B 1 17 ? -37.488 45.075 12.254 1.00 123.97 1 MET B N 1
ATOM 2275 C CA . MET B 1 17 ? -36.603 46.213 12.022 1.00 123.31 1 MET B CA 1
ATOM 2276 C C . MET B 1 17 ? -36.747 46.766 10.603 1.00 125.53 1 MET B C 1
ATOM 2277 O O . MET B 1 17 ? -35.956 47.602 10.163 1.00 123.10 1 MET B O 1
ATOM 2282 N N . ALA B 1 18 ? -37.769 46.293 9.900 1.00 117.55 2 ALA B N 1
ATOM 2283 C CA . ALA B 1 18 ? -38.063 46.747 8.547 1.00 120.22 2 ALA B CA 1
ATOM 2284 C C . ALA B 1 18 ? -39.330 46.036 8.099 1.00 124.45 2 ALA B C 1
ATOM 2285 O O . ALA B 1 18 ? -39.554 44.876 8.453 1.00 121.85 2 ALA B O 1
ATOM 2287 N N . LYS B 1 19 ? -40.162 46.733 7.332 1.00 118.22 3 LYS B N 1
ATOM 2288 C CA . LYS B 1 19 ? -41.371 46.129 6.785 1.00 120.59 3 LYS B CA 1
ATOM 2289 C C . LYS B 1 19 ? -40.979 45.295 5.568 1.00 119.54 3 LYS B C 1
ATOM 2290 O O . LYS B 1 19 ? -41.653 45.315 4.537 1.00 120.36 3 LYS B O 1
ATOM 2296 N N . SER B 1 20 ? -39.872 44.571 5.707 1.00 122.94 4 SER B N 1
ATOM 2297 C CA . SER B 1 20 ? -39.402 43.642 4.690 1.00 120.92 4 SER B CA 1
ATOM 2298 C C . SER B 1 20 ? -39.818 42.227 5.069 1.00 118.07 4 SER B C 1
ATOM 2299 O O . SER B 1 20 ? -39.380 41.701 6.094 1.00 116.72 4 SER B O 1
ATOM 2302 N N . PRO B 1 21 ? -40.661 41.603 4.235 1.00 128.96 5 PRO B N 1
ATOM 2303 C CA . PRO B 1 21 ? -41.232 40.278 4.502 1.00 127.36 5 PRO B CA 1
ATOM 2304 C C . PRO B 1 21 ? -40.144 39.237 4.709 1.00 127.48 5 PRO B C 1
ATOM 2305 O O . PRO B 1 21 ? -40.388 38.189 5.311 1.00 127.17 5 PRO B O 1
ATOM 2309 N N . GLU B 1 22 ? -38.951 39.530 4.203 1.00 114.26 6 GLU B N 1
ATOM 2310 C CA . GLU B 1 22 ? -37.811 38.645 4.376 1.00 110.21 6 GLU B CA 1
ATOM 2311 C C . GLU B 1 22 ? -37.209 38.798 5.771 1.00 108.61 6 GLU B C 1
ATOM 2312 O O . GLU B 1 22 ? -36.872 37.809 6.422 1.00 105.94 6 GLU B O 1
ATOM 2318 N N . LEU B 1 23 ? -36.989 40.035 6.194 1.00 83.33 7 LEU B N 1
ATOM 2319 C CA . LEU B 1 23 ? -36.288 40.257 7.445 1.00 83.85 7 LEU B CA 1
ATOM 2320 C C . LEU B 1 23 ? -37.214 39.947 8.593 1.00 87.21 7 LEU B C 1
ATOM 2321 O O . LEU B 1 23 ? -36.783 39.625 9.696 1.00 84.72 7 LEU B O 1
ATOM 2326 N N . ASP B 1 24 ? -38.504 40.046 8.310 1.00 108.52 8 ASP B N 1
ATOM 2327 C CA . ASP B 1 24 ? -39.516 39.742 9.295 1.00 106.26 8 ASP B CA 1
ATOM 2328 C C . ASP B 1 24 ? -39.630 38.252 9.518 1.00 106.45 8 ASP B C 1
ATOM 2329 O O . ASP B 1 24 ? -39.770 37.797 10.647 1.00 106.01 8 ASP B O 1
ATOM 2334 N N . ARG B 1 25 ? -39.553 37.483 8.441 1.00 107.28 9 ARG B N 1
ATOM 2335 C CA . ARG B 1 25 ? -39.567 36.030 8.540 1.00 106.42 9 ARG B CA 1
ATOM 2336 C C . ARG B 1 25 ? -38.411 35.675 9.457 1.00 106.63 9 ARG B C 1
ATOM 2337 O O . ARG B 1 25 ? -38.519 34.879 10.394 1.00 105.63 9 ARG B O 1
ATOM 2345 N N . VAL B 1 26 ? -37.302 36.356 9.178 1.00 109.16 10 VAL B N 1
ATOM 2346 C CA . VAL B 1 26 ? -36.116 36.243 9.947 1.00 106.44 10 VAL B CA 1
ATOM 2347 C C . VAL B 1 26 ? -36.255 36.360 11.479 1.00 106.13 10 VAL B C 1
ATOM 2348 O O . VAL B 1 26 ? -36.016 35.394 12.190 1.00 106.28 10 VAL B O 1
ATOM 2352 N N . ILE B 1 27 ? -36.652 37.541 11.937 1.00 86.86 11 ILE B N 1
ATOM 2353 C CA . ILE B 1 27 ? -36.844 37.836 13.331 1.00 90.07 11 ILE B CA 1
ATOM 2354 C C . ILE B 1 27 ? -37.747 36.835 14.015 1.00 91.16 11 ILE B C 1
ATOM 2355 O O . ILE B 1 27 ? -37.645 36.572 15.210 1.00 89.93 11 ILE B O 1
ATOM 2360 N N . GLY B 1 28 ? -38.649 36.268 13.217 1.00 87.33 12 GLY B N 1
ATOM 2361 C CA . GLY B 1 28 ? -39.553 35.252 13.707 1.00 84.37 12 GLY B CA 1
ATOM 2362 C C . GLY B 1 28 ? -38.829 33.967 14.042 1.00 84.85 12 GLY B C 1
ATOM 2363 O O . GLY B 1 28 ? -39.075 33.372 15.084 1.00 84.34 12 GLY B O 1
ATOM 2364 N N . MET B 1 29 ? -37.934 33.547 13.155 1.00 111.15 13 MET B N 1
ATOM 2365 C CA . MET B 1 29 ? -37.123 32.352 13.372 1.00 112.09 13 MET B CA 1
ATOM 2366 C C . MET B 1 29 ? -36.097 32.585 14.479 1.00 111.85 13 MET B C 1
ATOM 2367 O O . MET B 1 29 ? -35.540 31.637 15.037 1.00 108.97 13 MET B O 1
ATOM 2372 N N . ILE B 1 30 ? -35.860 33.849 14.811 1.00 105.53 14 ILE B N 1
ATOM 2373 C CA . ILE B 1 30 ? -34.937 34.193 15.888 1.00 104.57 14 ILE B CA 1
ATOM 2374 C C . ILE B 1 30 ? -35.634 34.179 17.241 1.00 105.98 14 ILE B C 1
ATOM 2375 O O . ILE B 1 30 ? -35.125 33.615 18.208 1.00 102.25 14 ILE B O 1
ATOM 2380 N N . ARG B 1 31 ? -36.799 34.820 17.282 1.00 105.97 15 ARG B N 1
ATOM 2381 C CA . ARG B 1 31 ? -37.611 34.957 18.485 1.00 106.78 15 ARG B CA 1
ATOM 2382 C C . ARG B 1 31 ? -38.151 33.639 19.031 1.00 106.05 15 ARG B C 1
ATOM 2383 O O . ARG B 1 31 ? -38.201 33.443 20.237 1.00 106.31 15 ARG B O 1
ATOM 2391 N N . GLU B 1 32 ? -38.559 32.737 18.150 1.00 95.98 16 GLU B N 1
ATOM 2392 C CA . GLU B 1 32 ? -39.061 31.448 18.597 1.00 95.76 16 GLU B CA 1
ATOM 2393 C C . GLU B 1 32 ? -37.914 30.580 19.103 1.00 95.84 16 GLU B C 1
ATOM 2394 O O . GLU B 1 32 ? -38.096 29.417 19.452 1.00 94.17 16 GLU B O 1
ATOM 2400 N N . ARG B 1 33 ? -36.732 31.179 19.143 1.00 130.22 17 ARG B N 1
ATOM 2401 C CA . ARG B 1 33 ? -35.521 30.584 19.698 1.00 128.29 17 ARG B CA 1
ATOM 2402 C C . ARG B 1 33 ? -35.627 30.405 21.210 1.00 128.21 17 ARG B C 1
ATOM 2403 O O . ARG B 1 33 ? -35.614 29.281 21.713 1.00 125.56 17 ARG B O 1
ATOM 2411 N N . ALA B 1 34 ? -35.736 31.520 21.928 1.00 104.64 18 ALA B N 1
ATOM 2412 C CA . ALA B 1 34 ? -35.760 31.496 23.387 1.00 104.20 18 ALA B CA 1
ATOM 2413 C C . ALA B 1 34 ? -36.932 30.681 23.930 1.00 104.72 18 ALA B C 1
ATOM 2414 O O . ALA B 1 34 ? -36.780 29.922 24.890 1.00 104.15 18 ALA B O 1
ATOM 2416 N N . ALA B 1 35 ? -38.097 30.841 23.309 1.00 94.05 19 ALA B N 1
ATOM 2417 C CA . ALA B 1 35 ? -39.315 30.166 23.751 1.00 95.92 19 ALA B CA 1
ATOM 2418 C C . ALA B 1 35 ? -39.086 28.693 24.094 1.00 94.52 19 ALA B C 1
ATOM 2419 O O . ALA B 1 35 ? -39.476 28.227 25.167 1.00 92.41 19 ALA B O 1
ATOM 2421 N N . THR B 1 36 ? -38.455 27.964 23.178 1.00 100.70 20 THR B N 1
ATOM 2422 C CA . THR B 1 36 ? -38.182 26.545 23.385 1.00 98.76 20 THR B CA 1
ATOM 2423 C C . THR B 1 36 ? -37.357 26.316 24.657 1.00 97.74 20 THR B C 1
ATOM 2424 O O . THR B 1 36 ? -36.294 26.917 24.832 1.00 95.67 20 THR B O 1
ATOM 2428 N N . PRO B 1 37 ? -37.853 25.439 25.549 1.00 122.34 21 PRO B N 1
ATOM 2429 C CA . PRO B 1 37 ? -37.341 25.238 26.915 1.00 119.10 21 PRO B CA 1
ATOM 2430 C C . PRO B 1 37 ? -36.236 24.229 27.249 1.00 116.33 21 PRO B C 1
ATOM 2431 O O . PRO B 1 37 ? -36.273 23.661 28.341 1.00 120.22 21 PRO B O 1
ATOM 2435 N N . ARG B 1 38 ? -35.305 23.922 26.350 1.00 102.03 22 ARG B N 1
ATOM 2436 C CA . ARG B 1 38 ? -34.202 23.018 26.712 1.00 91.03 22 ARG B CA 1
ATOM 2437 C C . ARG B 1 38 ? -33.534 23.014 28.100 1.00 91.76 22 ARG B C 1
ATOM 2438 O O . ARG B 1 38 ? -33.296 24.077 28.651 1.00 97.70 22 ARG B O 1
ATOM 2446 N N . LYS B 1 39 ? -33.211 21.849 28.659 1.00 54.51 23 LYS B N 1
ATOM 2447 C CA . LYS B 1 39 ? -32.633 21.805 29.999 1.00 50.65 23 LYS B CA 1
ATOM 2448 C C . LYS B 1 39 ? -31.160 21.398 30.107 1.00 50.83 23 LYS B C 1
ATOM 2449 O O . LYS B 1 39 ? -30.514 21.683 31.104 1.00 50.78 23 LYS B O 1
ATOM 2455 N N . THR B 1 40 ? -30.649 20.717 29.098 1.00 31.99 24 THR B N 1
ATOM 2456 C CA . THR B 1 40 ? -29.246 20.286 29.128 1.00 30.05 24 THR B CA 1
ATOM 2457 C C . THR B 1 40 ? -28.377 21.052 28.136 1.00 26.01 24 THR B C 1
ATOM 2458 O O . THR B 1 40 ? -28.875 21.744 27.252 1.00 23.49 24 THR B O 1
ATOM 2462 N N . THR B 1 41 ? -27.064 20.906 28.272 1.00 23.12 25 THR B N 1
ATOM 2463 C CA . THR B 1 41 ? -26.154 21.539 27.338 1.00 22.56 25 THR B CA 1
ATOM 2464 C C . THR B 1 41 ? -26.425 21.018 25.929 1.00 22.93 25 THR B C 1
ATOM 2465 O O . THR B 1 41 ? -26.468 21.784 24.975 1.00 21.63 25 THR B O 1
ATOM 2469 N N . ASP B 1 42 ? -26.608 19.709 25.795 1.00 20.87 26 ASP B N 1
ATOM 2470 C CA . ASP B 1 42 ? -26.845 19.155 24.465 1.00 22.44 26 ASP B CA 1
ATOM 2471 C C . ASP B 1 42 ? -28.215 19.540 23.911 1.00 24.10 26 ASP B C 1
ATOM 2472 O O . ASP B 1 42 ? -28.358 19.697 22.700 1.00 23.01 26 ASP B O 1
ATOM 2477 N N . ASP B 1 43 ? -29.210 19.701 24.790 1.00 26.34 27 ASP B N 1
ATOM 2478 C CA . ASP B 1 43 ? -30.520 20.218 24.375 1.00 29.81 27 ASP B CA 1
ATOM 2479 C C . ASP B 1 43 ? -30.321 21.542 23.663 1.00 25.34 27 ASP B C 1
ATOM 2480 O O . ASP B 1 43 ? -30.912 21.802 22.610 1.00 24.04 27 ASP B O 1
ATOM 2485 N N . ASP B 1 44 ? -29.497 22.393 24.271 1.00 23.71 28 ASP B N 1
ATOM 2486 C CA . ASP B 1 44 ? -29.192 23.702 23.732 1.00 22.74 28 ASP B CA 1
ATOM 2487 C C . ASP B 1 44 ? -28.459 23.586 22.405 1.00 20.00 28 ASP B C 1
ATOM 2488 O O . ASP B 1 44 ? -28.743 24.315 21.465 1.00 21.51 28 ASP B O 1
ATOM 2493 N N . ARG B 1 45 ? -27.497 22.672 22.333 1.00 19.97 29 ARG B N 1
ATOM 2494 C CA . ARG B 1 45 ? -26.755 22.503 21.098 1.00 17.48 29 ARG B CA 1
ATOM 2495 C C . ARG B 1 45 ? -27.678 22.026 19.981 1.00 14.69 29 ARG B C 1
ATOM 2496 O O . ARG B 1 45 ? -27.608 22.529 18.863 1.00 17.38 29 ARG B O 1
ATOM 2504 N N . ARG B 1 46 ? -28.540 21.068 20.302 1.00 18.67 30 ARG B N 1
ATOM 2505 C CA . ARG B 1 46 ? -29.458 20.487 19.316 1.00 20.48 30 ARG B CA 1
ATOM 2506 C C . ARG B 1 46 ? -30.476 21.500 18.819 1.00 25.23 30 ARG B C 1
ATOM 2507 O O . ARG B 1 46 ? -30.776 21.553 17.628 1.00 23.62 30 ARG B O 1
ATOM 2515 N N . LEU B 1 47 ? -31.005 22.308 19.734 1.00 19.58 31 LEU B N 1
ATOM 2516 C CA . LEU B 1 47 ? -31.986 23.325 19.367 1.00 23.63 31 LEU B CA 1
ATOM 2517 C C . LEU B 1 47 ? -31.357 24.328 18.420 1.00 22.73 31 LEU B C 1
ATOM 2518 O O . LEU B 1 47 ? -31.978 24.787 17.457 1.00 23.56 31 LEU B O 1
ATOM 2523 N N . TYR B 1 48 ? -30.105 24.673 18.695 1.00 24.72 32 TYR B N 1
ATOM 2524 C CA . TYR B 1 48 ? -29.386 25.594 17.840 1.00 22.63 32 TYR B CA 1
ATOM 2525 C C . TYR B 1 48 ? -29.229 24.956 16.460 1.00 23.33 32 TYR B C 1
ATOM 2526 O O . TYR B 1 48 ? -29.319 25.635 15.459 1.00 21.93 32 TYR B O 1
ATOM 2535 N N . GLU B 1 49 ? -28.981 23.651 16.401 1.00 21.24 33 GLU B N 1
ATOM 2536 C CA . GLU B 1 49 ? -28.870 22.991 15.097 1.00 15.14 33 GLU B CA 1
ATOM 2537 C C . GLU B 1 49 ? -30.204 23.031 14.351 1.00 20.96 33 GLU B C 1
ATOM 2538 O O . GLU B 1 49 ? -30.241 23.204 13.139 1.00 22.13 33 GLU B O 1
ATOM 2544 N N . THR B 1 50 ? -31.290 22.871 15.074 1.00 19.76 34 THR B N 1
ATOM 2545 C CA . THR B 1 50 ? -32.591 22.933 14.441 1.00 23.71 34 THR B CA 1
ATOM 2546 C C . THR B 1 50 ? -32.857 24.323 13.913 1.00 23.23 34 THR B C 1
ATOM 2547 O O . THR B 1 50 ? -33.384 24.466 12.839 1.00 27.12 34 THR B O 1
ATOM 2551 N N . MET B 1 51 ? -32.478 25.337 14.685 1.00 24.30 35 MET B N 1
ATOM 2552 C CA . MET B 1 51 ? -32.710 26.723 14.316 1.00 26.93 35 MET B CA 1
ATOM 2553 C C . MET B 1 51 ? -31.915 27.135 13.104 1.00 30.02 35 MET B C 1
ATOM 2554 O O . MET B 1 51 ? -32.449 27.745 12.195 1.00 34.34 35 MET B O 1
ATOM 2559 N N . LEU B 1 52 ? -30.623 26.821 13.115 1.00 41.33 36 LEU B N 1
ATOM 2560 C CA . LEU B 1 52 ? -29.710 27.344 12.115 1.00 30.79 36 LEU B CA 1
ATOM 2561 C C . LEU B 1 52 ? -29.304 26.321 11.065 1.00 24.71 36 LEU B C 1
ATOM 2562 O O . LEU B 1 52 ? -28.842 26.683 10.010 1.00 29.47 36 LEU B O 1
ATOM 2567 N N . GLY B 1 53 ? -29.456 25.044 11.374 1.00 25.27 37 GLY B N 1
ATOM 2568 C CA . GLY B 1 53 ? -28.985 24.007 10.486 1.00 24.58 37 GLY B CA 1
ATOM 2569 C C . GLY B 1 53 ? -30.046 23.097 9.916 1.00 27.63 37 GLY B C 1
ATOM 2570 O O . GLY B 1 53 ? -29.784 21.946 9.639 1.00 26.75 37 GLY B O 1
ATOM 2571 N N . SER B 1 54 ? -31.250 23.610 9.730 1.00 27.72 38 SER B N 1
ATOM 2572 C CA . SER B 1 54 ? -32.311 22.769 9.185 1.00 28.89 38 SER B CA 1
ATOM 2573 C C . SER B 1 54 ? -32.321 22.717 7.663 1.00 29.32 38 SER B C 1
ATOM 2574 O O . SER B 1 54 ? -32.889 21.799 7.079 1.00 34.27 38 SER B O 1
ATOM 2577 N N . MET B 1 55 ? -31.710 23.710 7.027 1.00 29.99 39 MET B N 1
ATOM 2578 C CA . MET B 1 55 ? -31.693 23.778 5.570 1.00 29.21 39 MET B CA 1
ATOM 2579 C C . MET B 1 55 ? -30.534 22.968 5.015 1.00 29.50 39 MET B C 1
ATOM 2580 O O . MET B 1 55 ? -29.462 22.934 5.613 1.00 26.42 39 MET B O 1
ATOM 2585 N N . PRO B 1 56 ? -30.726 22.322 3.877 1.00 27.67 40 PRO B N 1
ATOM 2586 C CA . PRO B 1 56 ? -29.654 21.518 3.301 1.00 26.47 40 PRO B CA 1
ATOM 2587 C C . PRO B 1 56 ? -28.653 22.362 2.522 1.00 24.33 40 PRO B C 1
ATOM 2588 O O . PRO B 1 56 ? -28.941 23.468 2.105 1.00 23.15 40 PRO B O 1
ATOM 2592 N N . LEU B 1 57 ? -27.470 21.807 2.325 1.00 22.99 41 LEU B N 1
ATOM 2593 C CA . LEU B 1 57 ? -26.467 22.414 1.479 1.00 21.80 41 LEU B CA 1
ATOM 2594 C C . LEU B 1 57 ? -26.981 22.365 0.059 1.00 19.94 41 LEU B C 1
ATOM 2595 O O . LEU B 1 57 ? -27.703 21.471 -0.281 1.00 23.00 41 LEU B O 1
ATOM 2600 N N . ASP B 1 58 ? -26.558 23.298 -0.772 1.00 19.29 42 ASP B N 1
ATOM 2601 C CA . ASP B 1 58 ? -26.855 23.203 -2.177 1.00 18.87 42 ASP B CA 1
ATOM 2602 C C . ASP B 1 58 ? -26.214 21.932 -2.680 1.00 20.77 42 ASP B C 1
ATOM 2603 O O . ASP B 1 58 ? -25.225 21.492 -2.138 1.00 16.98 42 ASP B O 1
ATOM 2608 N N . ASP B 1 59 ? -26.788 21.355 -3.719 1.00 20.03 43 ASP B N 1
ATOM 2609 C CA . ASP B 1 59 ? -26.353 20.028 -4.165 1.00 20.34 43 ASP B CA 1
ATOM 2610 C C . ASP B 1 59 ? -24.892 19.981 -4.607 1.00 19.10 43 ASP B C 1
ATOM 2611 O O . ASP B 1 59 ? -24.240 18.935 -4.481 1.00 13.93 43 ASP B O 1
ATOM 2616 N N . ASP B 1 60 ? -24.375 21.094 -5.119 1.00 18.79 44 ASP B N 1
ATOM 2617 C CA . ASP B 1 60 ? -23.026 21.107 -5.680 1.00 17.74 44 ASP B CA 1
ATOM 2618 C C . ASP B 1 60 ? -21.915 21.447 -4.678 1.00 16.18 44 ASP B C 1
ATOM 2619 O O . ASP B 1 60 ? -20.737 21.494 -5.044 1.00 17.24 44 ASP B O 1
ATOM 2624 N N . ILE B 1 61 ? -22.271 21.645 -3.415 1.00 16.72 45 ILE B N 1
ATOM 2625 C CA . ILE B 1 61 ? -21.245 21.977 -2.437 1.00 15.80 45 ILE B CA 1
ATOM 2626 C C . ILE B 1 61 ? -20.449 20.728 -2.062 1.00 14.69 45 ILE B C 1
ATOM 2627 O O . ILE B 1 61 ? -21.010 19.724 -1.635 1.00 15.07 45 ILE B O 1
ATOM 2632 N N . GLN B 1 62 ? -19.137 20.812 -2.240 1.00 16.92 46 GLN B N 1
ATOM 2633 C CA . GLN B 1 62 ? -18.241 19.713 -1.905 1.00 15.20 46 GLN B CA 1
ATOM 2634 C C . GLN B 1 62 ? -17.759 19.859 -0.465 1.00 16.35 46 GLN B C 1
ATOM 2635 O O . GLN B 1 62 ? -17.363 20.950 -0.055 1.00 16.74 46 GLN B O 1
ATOM 2641 N N . THR B 1 63 ? -17.799 18.773 0.308 1.00 15.47 47 THR B N 1
ATOM 2642 C CA . THR B 1 63 ? -17.307 18.823 1.687 1.00 14.77 47 THR B CA 1
ATOM 2643 C C . THR B 1 63 ? -16.486 17.582 2.031 1.00 16.40 47 THR B C 1
ATOM 2644 O O . THR B 1 63 ? -16.653 16.524 1.429 1.00 16.20 47 THR B O 1
ATOM 2648 N N . GLU B 1 64 ? -15.605 17.726 3.007 1.00 15.38 48 GLU B N 1
ATOM 2649 C CA . GLU B 1 64 ? -14.794 16.608 3.476 1.00 15.76 48 GLU B CA 1
ATOM 2650 C C . GLU B 1 64 ? -14.471 16.843 4.938 1.00 15.25 48 GLU B C 1
ATOM 2651 O O . GLU B 1 64 ? -14.032 17.931 5.306 1.00 14.21 48 GLU B O 1
ATOM 2657 N N . ARG B 1 65 ? -14.688 15.832 5.769 1.00 16.20 49 ARG B N 1
ATOM 2658 C CA . ARG B 1 65 ? -14.258 15.892 7.159 1.00 13.65 49 ARG B CA 1
ATOM 2659 C C . ARG B 1 65 ? -12.806 15.431 7.272 1.00 13.04 49 ARG B C 1
ATOM 2660 O O . ARG B 1 65 ? -12.393 14.464 6.622 1.00 14.10 49 ARG B O 1
ATOM 2668 N N . LEU B 1 66 ? -12.025 16.147 8.071 1.00 11.43 50 LEU B N 1
ATOM 2669 C CA . LEU B 1 66 ? -10.630 15.787 8.273 1.00 12.24 50 LEU B CA 1
ATOM 2670 C C . LEU B 1 66 ? -10.146 16.337 9.596 1.00 12.86 50 LEU B C 1
ATOM 2671 O O . LEU B 1 66 ? -10.824 17.152 10.227 1.00 13.75 50 LEU B O 1
ATOM 2676 N N . GLY B 1 67 ? -8.970 15.877 10.008 1.00 11.91 51 GLY B N 1
ATOM 2677 C CA . GLY B 1 67 ? -8.302 16.406 11.185 1.00 10.85 51 GLY B CA 1
ATOM 2678 C C . GLY B 1 67 ? -7.145 17.287 10.762 1.00 14.36 51 GLY B C 1
ATOM 2679 O O . GLY B 1 67 ? -6.354 16.920 9.886 1.00 14.45 51 GLY B O 1
ATOM 2680 N N . VAL B 1 68 ? -7.047 18.455 11.383 1.00 12.08 52 VAL B N 1
ATOM 2681 C CA . VAL B 1 68 ? -5.925 19.354 11.119 1.00 12.14 52 VAL B CA 1
ATOM 2682 C C . VAL B 1 68 ? -5.142 19.560 12.416 1.00 10.99 52 VAL B C 1
ATOM 2683 O O . VAL B 1 68 ? -5.588 20.244 13.340 1.00 11.58 52 VAL B O 1
ATOM 2687 N N . ASN B 1 69 ? -3.996 18.901 12.502 1.00 13.53 53 ASN B N 1
ATOM 2688 C CA . ASN B 1 69 ? -3.236 18.877 13.748 1.00 12.62 53 ASN B CA 1
ATOM 2689 C C . ASN B 1 69 ? -4.118 18.519 14.940 1.00 14.76 53 ASN B C 1
ATOM 2690 O O . ASN B 1 69 ? -4.009 19.109 16.019 1.00 15.32 53 ASN B O 1
ATOM 2695 N N . GLY B 1 70 ? -4.992 17.533 14.739 1.00 14.09 54 GLY B N 1
ATOM 2696 C CA . GLY B 1 70 ? -5.832 17.029 15.813 1.00 15.22 54 GLY B CA 1
ATOM 2697 C C . GLY B 1 70 ? -7.202 17.687 15.938 1.00 16.26 54 GLY B C 1
ATOM 2698 O O . GLY B 1 70 ? -8.080 17.176 16.634 1.00 18.23 54 GLY B O 1
ATOM 2699 N N . VAL B 1 71 ? -7.389 18.814 15.261 1.00 12.66 55 VAL B N 1
ATOM 2700 C CA . VAL B 1 71 ? -8.636 19.572 15.356 1.00 12.62 55 VAL B CA 1
ATOM 2701 C C . VAL B 1 71 ? -9.613 19.070 14.296 1.00 11.95 55 VAL B C 1
ATOM 2702 O O . VAL B 1 71 ? -9.288 19.071 13.113 1.00 13.16 55 VAL B O 1
ATOM 2706 N N . PRO B 1 72 ? -10.810 18.624 14.712 1.00 11.08 56 PRO B N 1
ATOM 2707 C CA . PRO B 1 72 ? -11.791 18.185 13.708 1.00 9.83 56 PRO B CA 1
ATOM 2708 C C . PRO B 1 72 ? -12.183 19.364 12.832 1.00 14.25 56 PRO B C 1
ATOM 2709 O O . PRO B 1 72 ? -12.420 20.440 13.373 1.00 13.73 56 PRO B O 1
ATOM 2713 N N . ALA B 1 73 ? -12.252 19.166 11.519 1.00 11.93 57 ALA B N 1
ATOM 2714 C CA . ALA B 1 73 ? -12.496 20.268 10.593 1.00 12.94 57 ALA B CA 1
ATOM 2715 C C . ALA B 1 73 ? -13.242 19.793 9.352 1.00 16.26 57 ALA B C 1
ATOM 2716 O O . ALA B 1 73 ? -13.459 18.597 9.158 1.00 13.95 57 ALA B O 1
ATOM 2718 N N . GLU B 1 74 ? -13.646 20.739 8.513 1.00 13.28 58 GLU B N 1
ATOM 2719 C CA . GLU B 1 74 ? -14.408 20.400 7.321 1.00 13.98 58 GLU B CA 1
ATOM 2720 C C . GLU B 1 74 ? -14.002 21.323 6.182 1.00 16.70 58 GLU B C 1
ATOM 2721 O O . GLU B 1 74 ? -14.091 22.539 6.318 1.00 14.18 58 GLU B O 1
ATOM 2727 N N . TRP B 1 75 ? -13.554 20.756 5.063 1.00 12.91 59 TRP B N 1
ATOM 2728 C CA . TRP B 1 75 ? -13.432 21.534 3.836 1.00 13.01 59 TRP B CA 1
ATOM 2729 C C . TRP B 1 75 ? -14.830 21.788 3.291 1.00 13.25 59 TRP B C 1
ATOM 2730 O O . TRP B 1 75 ? -15.672 20.896 3.273 1.00 14.46 59 TRP B O 1
ATOM 2741 N N . ILE B 1 76 ? -15.089 23.023 2.867 1.00 12.05 60 ILE B N 1
ATOM 2742 C CA . ILE B 1 76 ? -16.370 23.360 2.267 1.00 14.15 60 ILE B CA 1
ATOM 2743 C C . ILE B 1 76 ? -16.065 24.239 1.071 1.00 15.28 60 ILE B C 1
ATOM 2744 O O . ILE B 1 76 ? -15.422 25.280 1.209 1.00 16.30 60 ILE B O 1
ATOM 2749 N N . TYR B 1 77 ? -16.508 23.824 -0.109 1.00 17.74 61 TYR B N 1
ATOM 2750 C CA . TYR B 1 77 ? -16.255 24.643 -1.292 1.00 17.37 61 TYR B CA 1
ATOM 2751 C C . TYR B 1 77 ? -17.212 24.347 -2.438 1.00 17.28 61 TYR B C 1
ATOM 2752 O O . TYR B 1 77 ? -17.838 23.287 -2.486 1.00 16.70 61 TYR B O 1
ATOM 2761 N N . ALA B 1 78 ? -17.333 25.307 -3.347 1.00 17.47 62 ALA B N 1
ATOM 2762 C CA . ALA B 1 78 ? -18.228 25.166 -4.489 1.00 19.44 62 ALA B CA 1
ATOM 2763 C C . ALA B 1 78 ? -17.403 24.950 -5.754 1.00 19.48 62 ALA B C 1
ATOM 2764 O O . ALA B 1 78 ? -16.213 25.247 -5.782 1.00 19.55 62 ALA B O 1
ATOM 2766 N N . PRO B 1 79 ? -18.038 24.437 -6.814 1.00 21.16 63 PRO B N 1
ATOM 2767 C CA . PRO B 1 79 ? -17.321 24.265 -8.078 1.00 24.02 63 PRO B CA 1
ATOM 2768 C C . PRO B 1 79 ? -16.631 25.566 -8.458 1.00 24.35 63 PRO B C 1
ATOM 2769 O O . PRO B 1 79 ? -17.192 26.631 -8.214 1.00 25.97 63 PRO B O 1
ATOM 2773 N N . GLY B 1 80 ? -15.429 25.477 -9.018 1.00 27.03 64 GLY B N 1
ATOM 2774 C CA . GLY B 1 80 ? -14.689 26.657 -9.425 1.00 28.85 64 GLY B CA 1
ATOM 2775 C C . GLY B 1 80 ? -13.743 27.229 -8.384 1.00 28.48 64 GLY B C 1
ATOM 2776 O O . GLY B 1 80 ? -12.970 28.144 -8.673 1.00 30.21 64 GLY B O 1
ATOM 2777 N N . ALA B 1 81 ? -13.790 26.697 -7.168 1.00 23.38 65 ALA B N 1
ATOM 2778 C CA . ALA B 1 81 ? -12.942 27.211 -6.096 1.00 24.07 65 ALA B CA 1
ATOM 2779 C C . ALA B 1 81 ? -11.454 27.078 -6.417 1.00 24.01 65 ALA B C 1
ATOM 2780 O O . ALA B 1 81 ? -11.012 26.077 -6.990 1.00 24.37 65 ALA B O 1
ATOM 2782 N N . ARG B 1 82 ? -10.683 28.098 -6.049 1.00 23.74 66 ARG B N 1
ATOM 2783 C CA . ARG B 1 82 ? -9.232 28.010 -6.076 1.00 26.08 66 ARG B CA 1
ATOM 2784 C C . ARG B 1 82 ? -8.791 27.178 -4.879 1.00 24.07 66 ARG B C 1
ATOM 2785 O O . ARG B 1 82 ? -9.105 27.520 -3.740 1.00 26.02 66 ARG B O 1
ATOM 2793 N N . ASP B 1 83 ? -8.060 26.133 -5.218 1.00 26.97 67 ASP B N 1
ATOM 2794 C CA A ASP B 1 83 ? -7.659 25.288 -4.113 0.50 30.00 67 ASP B CA 1
ATOM 2795 C CA B ASP B 1 83 ? -7.649 25.294 -4.124 0.50 30.01 67 ASP B CA 1
ATOM 2796 C C . ASP B 1 83 ? -6.493 25.625 -3.060 1.00 26.23 67 ASP B C 1
ATOM 2797 O O . ASP B 1 83 ? -6.156 25.162 -1.919 1.00 26.85 67 ASP B O 1
ATOM 2806 N N . ASP B 1 84 ? -5.917 26.739 -3.549 1.00 27.71 68 ASP B N 1
ATOM 2807 C CA . ASP B 1 84 ? -4.823 27.304 -2.767 1.00 27.79 68 ASP B CA 1
ATOM 2808 C C . ASP B 1 84 ? -5.225 28.542 -1.951 1.00 25.68 68 ASP B C 1
ATOM 2809 O O . ASP B 1 84 ? -4.393 29.143 -1.276 1.00 25.27 68 ASP B O 1
ATOM 2814 N N . GLN B 1 85 ? -6.496 28.913 -2.011 1.00 23.55 69 GLN B N 1
ATOM 2815 C CA . GLN B 1 85 ? -7.000 30.025 -1.215 1.00 22.28 69 GLN B CA 1
ATOM 2816 C C . GLN B 1 85 ? -7.885 29.479 -0.114 1.00 19.24 69 GLN B C 1
ATOM 2817 O O . GLN B 1 85 ? -8.862 28.771 -0.383 1.00 18.62 69 GLN B O 1
ATOM 2823 N N . VAL B 1 86 ? -7.554 29.806 1.130 1.00 18.02 70 VAL B N 1
ATOM 2824 C CA . VAL B 1 86 ? -8.258 29.186 2.251 1.00 15.73 70 VAL B CA 1
ATOM 2825 C C . VAL B 1 86 ? -8.810 30.225 3.213 1.00 17.02 70 VAL B C 1
ATOM 2826 O O . VAL B 1 86 ? -8.086 31.121 3.660 1.00 17.33 70 VAL B O 1
ATOM 2830 N N . PHE B 1 87 ? -10.092 30.087 3.527 1.00 16.65 71 PHE B N 1
ATOM 2831 C CA . PHE B 1 87 ? -10.735 30.897 4.549 1.00 16.56 71 PHE B CA 1
ATOM 2832 C C . PHE B 1 87 ? -10.910 29.985 5.761 1.00 15.45 71 PHE B C 1
ATOM 2833 O O . PHE B 1 87 ? -11.803 29.131 5.790 1.00 15.43 71 PHE B O 1
ATOM 2841 N N . LEU B 1 88 ? -10.021 30.141 6.744 1.00 15.09 72 LEU B N 1
ATOM 2842 C CA . LEU B 1 88 ? -10.060 29.327 7.954 1.00 14.79 72 LEU B CA 1
ATOM 2843 C C . LEU B 1 88 ? -11.094 29.952 8.874 1.00 16.92 72 LEU B C 1
ATOM 2844 O O . LEU B 1 88 ? -10.920 31.092 9.314 1.00 15.79 72 LEU B O 1
ATOM 2849 N N . TYR B 1 89 ? -12.195 29.244 9.081 1.00 12.63 73 TYR B N 1
ATOM 2850 C CA . TYR B 1 89 ? -13.361 29.791 9.733 1.00 13.59 73 TYR B CA 1
ATOM 2851 C C . TYR B 1 89 ? -13.617 29.134 11.060 1.00 13.76 73 TYR B C 1
ATOM 2852 O O . TYR B 1 89 ? -13.538 27.952 11.213 1.00 14.00 73 TYR B O 1
ATOM 2861 N N . LEU B 1 90 ? -13.977 29.937 12.106 1.00 14.04 74 LEU B N 1
ATOM 2862 C CA A LEU B 1 90 ? -14.315 29.931 13.435 0.50 12.58 74 LEU B CA 1
ATOM 2863 C CA B LEU B 1 90 ? -14.378 29.955 13.608 0.50 12.59 74 LEU B CA 1
ATOM 2864 C C . LEU B 1 90 ? -15.881 30.448 13.962 1.00 16.72 74 LEU B C 1
ATOM 2865 O O . LEU B 1 90 ? -16.417 31.610 13.951 1.00 17.02 74 LEU B O 1
ATOM 2874 N N . HIS B 1 91 ? -16.642 29.334 13.998 1.00 15.09 75 HIS B N 1
ATOM 2875 C CA . HIS B 1 91 ? -18.060 29.489 14.183 1.00 13.00 75 HIS B CA 1
ATOM 2876 C C . HIS B 1 91 ? -18.408 30.110 15.502 1.00 15.38 75 HIS B C 1
ATOM 2877 O O . HIS B 1 91 ? -17.667 29.994 16.478 1.00 14.62 75 HIS B O 1
ATOM 2884 N N . GLY B 1 92 ? -19.544 30.793 15.533 1.00 14.88 76 GLY B N 1
ATOM 2885 C CA . GLY B 1 92 ? -20.083 31.344 16.760 1.00 16.27 76 GLY B CA 1
ATOM 2886 C C . GLY B 1 92 ? -20.862 30.357 17.603 1.00 16.73 76 GLY B C 1
ATOM 2887 O O . GLY B 1 92 ? -20.958 29.167 17.274 1.00 15.21 76 GLY B O 1
ATOM 2888 N N . GLY B 1 93 ? -21.437 30.859 18.694 1.00 17.17 77 GLY B N 1
ATOM 2889 C CA . GLY B 1 93 ? -22.135 30.020 19.639 1.00 16.16 77 GLY B CA 1
ATOM 2890 C C . GLY B 1 93 ? -21.645 30.166 21.068 1.00 15.31 77 GLY B C 1
ATOM 2891 O O . GLY B 1 93 ? -21.787 29.252 21.876 1.00 14.33 77 GLY B O 1
ATOM 2892 N N . GLY B 1 94 ? -21.052 31.317 21.374 1.00 16.29 78 GLY B N 1
ATOM 2893 C CA . GLY B 1 94 ? -20.659 31.622 22.742 1.00 15.66 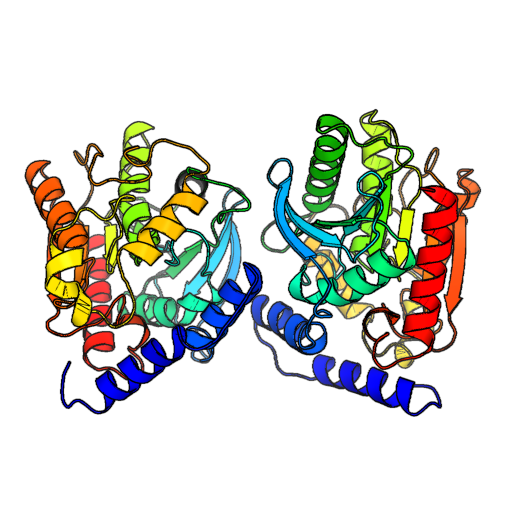78 GLY B CA 1
ATOM 2894 C C . GLY B 1 94 ? -19.556 30.748 23.309 1.00 17.59 78 GLY B C 1
ATOM 2895 O O . GLY B 1 94 ? -19.386 30.697 24.524 1.00 16.01 78 GLY B O 1
ATOM 2896 N N . TYR B 1 95 ? -18.825 30.069 22.427 1.00 15.41 79 TYR B N 1
ATOM 2897 C CA . TYR B 1 95 ? -17.798 29.090 22.807 1.00 15.76 79 TYR B CA 1
ATOM 2898 C C . TYR B 1 95 ? -18.375 27.844 23.481 1.00 15.05 79 TYR B C 1
ATOM 2899 O O . TYR B 1 95 ? -17.634 27.065 24.085 1.00 14.63 79 TYR B O 1
ATOM 2908 N N . VAL B 1 96 ? -19.685 27.650 23.373 1.00 14.19 80 VAL B N 1
ATOM 2909 C CA . VAL B 1 96 ? -20.368 26.578 24.086 1.00 15.14 80 VAL B CA 1
ATOM 2910 C C . VAL B 1 96 ? -21.216 25.730 23.136 1.00 15.40 80 VAL B C 1
ATOM 2911 O O . VAL B 1 96 ? -21.301 24.507 23.289 1.00 14.59 80 VAL B O 1
ATOM 2915 N N . ILE B 1 97 ? -21.849 26.393 22.171 1.00 14.50 81 ILE B N 1
ATOM 2916 C CA . ILE B 1 97 ? -22.668 25.705 21.182 1.00 13.06 81 ILE B CA 1
ATOM 2917 C C . ILE B 1 97 ? -22.209 26.016 19.756 1.00 14.24 81 ILE B C 1
ATOM 2918 O O . ILE B 1 97 ? -21.227 26.738 19.544 1.00 14.46 81 ILE B O 1
ATOM 2923 N N . GLY B 1 98 ? -22.912 25.468 18.771 1.00 15.35 82 GLY B N 1
ATOM 2924 C CA . GLY B 1 98 ? -22.536 25.693 17.384 1.00 15.20 82 GLY B CA 1
ATOM 2925 C C . GLY B 1 98 ? -21.549 24.654 16.876 1.00 15.44 82 GLY B C 1
ATOM 2926 O O . GLY B 1 98 ? -20.868 23.998 17.661 1.00 13.92 82 GLY B O 1
ATOM 2927 N N . SER B 1 99 ? -21.468 24.533 15.553 1.00 14.26 83 SER B N 1
ATOM 2928 C CA . SER B 1 99 ? -20.590 23.576 14.889 1.00 13.93 83 SER B CA 1
ATOM 2929 C C . SER B 1 99 ? -20.768 23.766 13.390 1.00 15.06 83 SER B C 1
ATOM 2930 O O . SER B 1 99 ? -21.505 24.654 12.958 1.00 15.70 83 SER B O 1
ATOM 2933 N N . MET B 1 100 ? -20.103 22.940 12.587 1.00 13.78 84 MET B N 1
ATOM 2934 C CA . MET B 1 100 ? -20.344 22.973 11.151 1.00 14.74 84 MET B CA 1
ATOM 2935 C C . MET B 1 100 ? -21.813 22.729 10.822 1.00 15.64 84 MET B C 1
ATOM 2936 O O . MET B 1 100 ? -22.288 23.156 9.780 1.00 17.03 84 MET B O 1
ATOM 2941 N N . ARG B 1 101 ? -22.546 22.057 11.699 1.00 15.81 85 ARG B N 1
ATOM 2942 C CA . ARG B 1 101 ? -23.972 21.862 11.410 1.00 19.06 85 ARG B CA 1
ATOM 2943 C C . ARG B 1 101 ? -24.724 23.171 11.324 1.00 20.55 85 ARG B C 1
ATOM 2944 O O . ARG B 1 101 ? -25.613 23.336 10.486 1.00 21.79 85 ARG B O 1
ATOM 2952 N N . THR B 1 102 ? -24.380 24.091 12.214 1.00 15.54 86 THR B N 1
ATOM 2953 C CA . THR B 1 102 ? -25.087 25.358 12.284 1.00 15.59 86 THR B CA 1
ATOM 2954 C C . THR B 1 102 ? -24.536 26.376 11.292 1.00 18.42 86 THR B C 1
ATOM 2955 O O . THR B 1 102 ? -25.187 27.376 11.016 1.00 21.55 86 THR B O 1
ATOM 2959 N N . HIS B 1 103 ? -23.355 26.119 10.737 1.00 15.06 87 HIS B N 1
ATOM 2960 C CA . HIS B 1 103 ? -22.681 27.123 9.917 1.00 15.07 87 HIS B CA 1
ATOM 2961 C C . HIS B 1 103 ? -22.306 26.725 8.496 1.00 15.03 87 HIS B C 1
ATOM 2962 O O . HIS B 1 103 ? -21.938 27.585 7.704 1.00 16.12 87 HIS B O 1
ATOM 2969 N N . ARG B 1 104 ? -22.355 25.440 8.158 1.00 16.52 88 ARG B N 1
ATOM 2970 C CA . ARG B 1 104 ? -21.804 25.060 6.862 1.00 14.20 88 ARG B CA 1
ATOM 2971 C C . ARG B 1 104 ? -22.557 25.658 5.674 1.00 15.40 88 ARG B C 1
ATOM 2972 O O . ARG B 1 104 ? -21.953 25.930 4.631 1.00 16.06 88 ARG B O 1
ATOM 2980 N N . VAL B 1 105 ? -23.860 25.868 5.824 1.00 15.45 89 VAL B N 1
ATOM 2981 C CA . VAL B 1 105 ? -24.619 26.479 4.737 1.00 17.48 89 VAL B CA 1
ATOM 2982 C C . VAL B 1 105 ? -24.132 27.911 4.490 1.00 17.15 89 VAL B C 1
ATOM 2983 O O . VAL B 1 105 ? -23.750 28.274 3.370 1.00 17.21 89 VAL B O 1
ATOM 2987 N N . MET B 1 106 ? -24.105 28.718 5.545 1.00 16.15 90 MET B N 1
ATOM 2988 C CA . MET B 1 106 ? -23.581 30.075 5.428 1.00 17.29 90 MET B CA 1
ATOM 2989 C C . MET B 1 106 ? -22.169 30.083 4.851 1.00 17.66 90 MET B C 1
ATOM 2990 O O . MET B 1 106 ? -21.840 30.872 3.968 1.00 17.26 90 MET B O 1
ATOM 2995 N N . LEU B 1 107 ? -21.322 29.189 5.351 1.00 17.36 91 LEU B N 1
ATOM 2996 C CA . LEU B 1 107 ? -19.963 29.101 4.863 1.00 16.09 91 LEU B CA 1
ATOM 2997 C C . LEU B 1 107 ? -19.887 28.727 3.374 1.00 15.43 91 LEU B C 1
ATOM 2998 O O . LEU B 1 107 ? -19.024 29.224 2.654 1.00 17.30 91 LEU B O 1
ATOM 3003 N N . SER B 1 108 ? -20.793 27.869 2.914 1.00 15.86 92 SER B N 1
ATOM 3004 C CA . SER B 1 108 ? -20.817 27.500 1.500 1.00 17.83 92 SER B CA 1
ATOM 3005 C C . SER B 1 108 ? -21.133 28.713 0.626 1.00 19.23 92 SER B C 1
ATOM 3006 O O . SER B 1 108 ? -20.614 28.837 -0.477 1.00 18.81 92 SER B O 1
ATOM 3009 N N . HIS B 1 109 ? -21.961 29.620 1.131 1.00 17.68 93 HIS B N 1
ATOM 3010 C CA . HIS B 1 109 ? -22.275 30.825 0.374 1.00 21.30 93 HIS B CA 1
ATOM 3011 C C . HIS B 1 109 ? -21.068 31.759 0.326 1.00 19.74 93 HIS B C 1
ATOM 3012 O O . HIS B 1 109 ? -20.780 32.362 -0.708 1.00 19.37 93 HIS B O 1
ATOM 3019 N N . ILE B 1 110 ? -20.342 31.863 1.438 1.00 18.98 94 ILE B N 1
ATOM 3020 C CA . ILE B 1 110 ? -19.121 32.661 1.449 1.00 18.25 94 ILE B CA 1
ATOM 3021 C C . ILE B 1 110 ? -18.059 32.069 0.525 1.00 20.89 94 ILE B C 1
ATOM 3022 O O . ILE B 1 110 ? -17.416 32.786 -0.243 1.00 18.16 94 ILE B O 1
ATOM 3027 N N . ALA B 1 111 ? -17.888 30.748 0.575 1.00 17.77 95 ALA B N 1
ATOM 3028 C CA . ALA B 1 111 ? -16.920 30.097 -0.291 1.00 17.48 95 ALA B CA 1
ATOM 3029 C C . ALA B 1 111 ? -17.220 30.410 -1.752 1.00 17.04 95 ALA B C 1
ATOM 3030 O O . ALA B 1 111 ? -16.316 30.747 -2.516 1.00 19.89 95 ALA B O 1
ATOM 3032 N N . ARG B 1 112 ? -18.486 30.301 -2.139 1.00 18.80 96 ARG B N 1
ATOM 3033 C CA . ARG B 1 112 ? -18.860 30.520 -3.531 1.00 19.29 96 ARG B CA 1
ATOM 3034 C C . ARG B 1 112 ? -18.613 31.978 -3.922 1.00 21.13 96 ARG B C 1
ATOM 3035 O O . ARG B 1 112 ? -18.106 32.266 -5.009 1.00 23.00 96 ARG B O 1
ATOM 3043 N N . ALA B 1 113 ? -18.967 32.893 -3.024 1.00 20.57 97 ALA B N 1
ATOM 3044 C CA . ALA B 1 113 ? -18.794 34.323 -3.292 1.00 20.70 97 ALA B CA 1
ATOM 3045 C C . ALA B 1 113 ? -17.322 34.700 -3.452 1.00 24.31 97 ALA B C 1
ATOM 3046 O O . ALA B 1 113 ? -16.969 35.527 -4.294 1.00 23.13 97 ALA B O 1
ATOM 3048 N N . ALA B 1 114 ? -16.468 34.069 -2.651 1.00 19.17 98 ALA B N 1
ATOM 3049 C CA . ALA B 1 114 ? -15.046 34.385 -2.620 1.00 20.52 98 ALA B CA 1
ATOM 3050 C C . ALA B 1 114 ? -14.254 33.586 -3.651 1.00 21.43 98 ALA B C 1
ATOM 3051 O O . ALA B 1 114 ? -13.149 33.967 -4.029 1.00 24.41 98 ALA B O 1
ATOM 3053 N N . GLY B 1 115 ? -14.825 32.473 -4.102 1.00 21.86 99 GLY B N 1
ATOM 3054 C CA . GLY B 1 115 ? -14.141 31.604 -5.040 1.00 22.10 99 GLY B CA 1
ATOM 3055 C C . GLY B 1 115 ? -12.999 30.844 -4.390 1.00 21.30 99 GLY B C 1
ATOM 3056 O O . GLY B 1 115 ? -12.025 30.501 -5.053 1.00 22.71 99 GLY B O 1
ATOM 3057 N N . CYS B 1 116 ? -13.124 30.581 -3.093 1.00 20.63 100 CYS B N 1
ATOM 3058 C CA . CYS B 1 116 ? -12.055 29.947 -2.318 1.00 19.89 100 CYS B CA 1
ATOM 3059 C C . CYS B 1 116 ? -12.576 28.718 -1.589 1.00 17.49 100 CYS B C 1
ATOM 3060 O O . CYS B 1 116 ? -13.770 28.446 -1.593 1.00 20.73 100 CYS B O 1
ATOM 3063 N N . ARG B 1 117 ? -11.671 27.980 -0.956 1.00 18.58 101 ARG B N 1
ATOM 3064 C CA . ARG B 1 117 ? -12.072 26.916 -0.046 1.00 19.07 101 ARG B CA 1
ATOM 3065 C C . ARG B 1 117 ? -12.267 27.473 1.351 1.00 17.44 101 ARG B C 1
ATOM 3066 O O . ARG B 1 117 ? -11.508 28.332 1.798 1.00 18.42 101 ARG B O 1
ATOM 3074 N N . VAL B 1 118 ? -13.278 26.975 2.046 1.00 12.09 102 VAL B N 1
ATOM 3075 C CA . VAL B 1 118 ? -13.403 27.255 3.467 1.00 13.41 102 VAL B CA 1
ATOM 3076 C C . VAL B 1 118 ? -12.903 26.050 4.244 1.00 16.11 102 VAL B C 1
ATOM 3077 O O . VAL B 1 118 ? -13.232 24.914 3.906 1.00 15.51 102 VAL B O 1
ATOM 3081 N N . LEU B 1 119 ? -12.070 26.292 5.252 1.00 15.22 103 LEU B N 1
ATOM 3082 C CA . LEU B 1 119 ? -11.750 25.243 6.221 1.00 16.14 103 LEU B CA 1
ATOM 3083 C C . LEU B 1 119 ? -12.437 25.594 7.544 1.00 15.46 103 LEU B C 1
ATOM 3084 O O . LEU B 1 119 ? -12.001 26.502 8.254 1.00 13.92 103 LEU B O 1
ATOM 3089 N N . GLY B 1 120 ? -13.518 24.888 7.867 1.00 12.48 104 GLY B N 1
ATOM 3090 C CA . GLY B 1 120 ? -14.277 25.185 9.073 1.00 13.12 104 GLY B CA 1
ATOM 3091 C C . GLY B 1 120 ? -13.837 24.311 10.236 1.00 14.08 104 GLY B C 1
ATOM 3092 O O . GLY B 1 120 ? -13.785 23.094 10.093 1.00 15.98 104 GLY B O 1
ATOM 3093 N N . LEU B 1 121 ? -13.545 24.919 11.386 1.00 12.74 105 LEU B N 1
ATOM 3094 C CA . LEU B 1 121 ? -13.069 24.165 12.555 1.00 12.67 105 LEU B CA 1
ATOM 3095 C C . LEU B 1 121 ? -14.165 23.821 13.551 1.00 14.52 105 LEU B C 1
ATOM 3096 O O . LEU B 1 121 ? -14.872 24.708 14.038 1.00 14.80 105 LEU B O 1
ATOM 3101 N N . ASP B 1 122 ? -14.315 22.535 13.866 1.00 12.43 106 ASP B N 1
ATOM 3102 C CA . ASP B 1 122 ? -15.150 22.164 14.999 1.00 13.18 106 ASP B CA 1
ATOM 3103 C C . ASP B 1 122 ? -14.276 22.149 16.248 1.00 13.86 106 ASP B C 1
ATOM 3104 O O . ASP B 1 122 ? -13.924 21.091 16.789 1.00 13.25 106 ASP B O 1
ATOM 3109 N N . TYR B 1 123 ? -13.912 23.347 16.687 1.00 13.65 107 TYR B N 1
ATOM 3110 C CA . TYR B 1 123 ? -12.975 23.518 17.783 1.00 12.78 107 TYR B CA 1
ATOM 3111 C C . TYR B 1 123 ? -13.601 23.096 19.103 1.00 11.38 107 TYR B C 1
ATOM 3112 O O . TYR B 1 123 ? -14.814 22.939 19.210 1.00 13.48 107 TYR B O 1
ATOM 3121 N N . ARG B 1 124 ? -12.761 22.896 20.111 1.00 12.42 108 ARG B N 1
A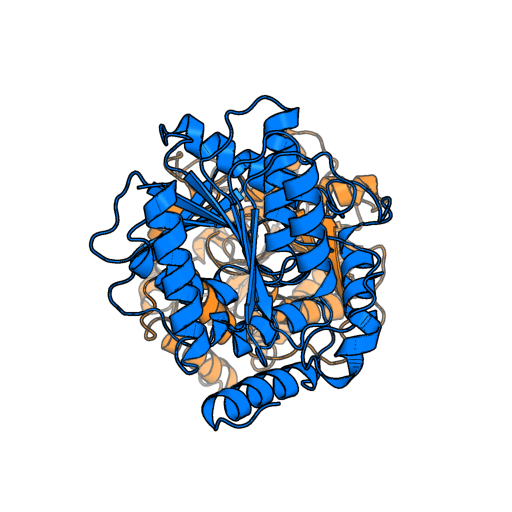TOM 3122 C CA . ARG B 1 124 ? -13.234 22.420 21.396 1.00 14.06 108 ARG B CA 1
ATOM 3123 C C . ARG B 1 124 ? -14.132 23.439 22.082 1.00 13.28 108 ARG B C 1
ATOM 3124 O O . ARG B 1 124 ? -13.800 24.619 22.146 1.00 15.44 108 ARG B O 1
ATOM 3132 N N . LEU B 1 125 ? -15.250 22.951 22.609 1.00 12.31 109 LEU B N 1
ATOM 3133 C CA . LEU B 1 125 ? -16.246 23.800 23.281 1.00 13.76 109 LEU B CA 1
ATOM 3134 C C . LEU B 1 125 ? -16.270 23.616 24.797 1.00 15.50 109 LEU B C 1
ATOM 3135 O O . LEU B 1 125 ? -15.944 22.541 25.329 1.00 13.06 109 LEU B O 1
ATOM 3140 N N . ALA B 1 126 ? -16.670 24.686 25.483 1.00 13.10 110 ALA B N 1
ATOM 3141 C CA . ALA B 1 126 ? -16.982 24.643 26.900 1.00 13.77 110 ALA B CA 1
ATOM 3142 C C . ALA B 1 126 ? -18.397 24.082 27.041 1.00 13.59 110 ALA B C 1
ATOM 3143 O O . ALA B 1 126 ? -19.187 24.164 26.103 1.00 14.27 110 ALA B O 1
ATOM 3145 N N . PRO B 1 127 ? -18.730 23.515 28.209 1.00 11.92 111 PRO B N 1
ATOM 3146 C CA . PRO B 1 127 ? -17.884 23.484 29.403 1.00 16.42 111 PRO B CA 1
ATOM 3147 C C . PRO B 1 127 ? -16.897 22.310 29.440 1.00 16.37 111 PRO B C 1
ATOM 3148 O O . PRO B 1 127 ? -16.086 22.246 30.370 1.00 17.87 111 PRO B O 1
ATOM 3152 N N . GLU B 1 128 ? -16.944 21.436 28.439 1.00 17.50 112 GLU B N 1
ATOM 3153 C CA . GLU B 1 128 ? -16.146 20.216 28.491 1.00 16.82 112 GLU B CA 1
ATOM 3154 C C . GLU B 1 128 ? -14.666 20.476 28.713 1.00 16.33 112 GLU B C 1
ATOM 3155 O O . GLU B 1 128 ? -14.034 19.912 29.549 1.00 16.60 112 GLU B O 1
ATOM 3161 N N . THR B 1 129 ? -14.044 21.413 27.949 1.00 15.45 113 THR B N 1
ATOM 3162 C CA A THR B 1 129 ? -12.738 22.277 27.828 0.50 14.35 113 THR B CA 1
ATOM 3163 C CA B THR B 1 129 ? -12.903 22.170 27.883 0.50 14.36 113 THR B CA 1
ATOM 3164 C C . THR B 1 129 ? -12.967 23.884 27.758 1.00 16.08 113 THR B C 1
ATOM 3165 O O . THR B 1 129 ? -13.794 24.579 27.054 1.00 20.54 113 THR B O 1
ATOM 3172 N N . PRO B 1 130 ? -12.302 24.453 28.766 1.00 14.33 114 PRO B N 1
ATOM 3173 C CA . PRO B 1 130 ? -12.454 25.907 28.836 1.00 16.53 114 PRO B CA 1
ATOM 3174 C C . PRO B 1 130 ? -11.474 26.648 27.928 1.00 15.82 114 PRO B C 1
ATOM 3175 O O . PRO B 1 130 ? -10.593 26.069 27.319 1.00 15.83 114 PRO B O 1
ATOM 3179 N N . PHE B 1 131 ? -11.679 27.952 27.841 1.00 13.67 115 PHE B N 1
ATOM 3180 C CA . PHE B 1 131 ? -10.653 28.881 27.435 1.00 12.19 115 PHE B CA 1
ATOM 3181 C C . PHE B 1 131 ? -9.329 28.442 28.075 1.00 13.48 115 PHE B C 1
ATOM 3182 O O . PHE B 1 131 ? -9.316 28.112 29.252 1.00 17.46 115 PHE B O 1
ATOM 3190 N N . PRO B 1 132 ? -8.212 28.472 27.317 1.00 14.56 116 PRO B N 1
ATOM 3191 C CA . PRO B 1 132 ? -8.081 28.964 25.941 1.00 12.83 116 PRO B CA 1
ATOM 3192 C C . PRO B 1 132 ? -8.093 27.879 24.865 1.00 12.39 116 PRO B C 1
ATOM 3193 O O . PRO B 1 132 ? -7.444 28.070 23.834 1.00 11.79 116 PRO B O 1
ATOM 3197 N N . ALA B 1 133 ? -8.830 26.791 25.072 1.00 13.79 117 ALA B N 1
ATOM 3198 C CA . ALA B 1 133 ? -8.827 25.700 24.093 1.00 14.14 117 ALA B CA 1
ATOM 3199 C C . ALA B 1 133 ? -9.044 26.139 22.641 1.00 14.06 117 ALA B C 1
ATOM 3200 O O . ALA B 1 133 ? -8.322 25.697 21.751 1.00 14.30 117 ALA B O 1
ATOM 3202 N N . PRO B 1 134 ? -10.035 27.017 22.386 1.00 14.36 118 PRO B N 1
ATOM 3203 C CA . PRO B 1 134 ? -10.277 27.365 20.982 1.00 12.25 118 PRO B CA 1
ATOM 3204 C C . PRO B 1 134 ? -9.134 28.155 20.354 1.00 12.69 118 PRO B C 1
ATOM 3205 O O . PRO B 1 134 ? -8.938 28.093 19.139 1.00 11.24 118 PRO B O 1
ATOM 3209 N N . VAL B 1 135 ? -8.400 28.918 21.163 1.00 13.10 119 VAL B N 1
ATOM 3210 C CA . VAL B 1 135 ? -7.252 29.642 20.635 1.00 13.92 119 VAL B CA 1
ATOM 3211 C C . VAL B 1 135 ? -6.181 28.623 20.245 1.00 12.82 119 VAL B C 1
ATOM 3212 O O . VAL B 1 135 ? -5.565 28.735 19.182 1.00 13.62 119 VAL B O 1
ATOM 3216 N N . GLU B 1 136 ? -5.976 27.629 21.103 1.00 13.65 120 GLU B N 1
ATOM 3217 C CA . GLU B 1 136 ? -5.006 26.571 20.813 1.00 15.13 120 GLU B CA 1
ATOM 3218 C C . GLU B 1 136 ? -5.375 25.842 19.530 1.00 13.59 120 GLU B C 1
ATOM 3219 O O . GLU B 1 136 ? -4.509 25.560 18.696 1.00 12.55 120 GLU B O 1
ATOM 3225 N N . ASP B 1 137 ? -6.663 25.532 19.374 1.00 13.79 121 ASP B N 1
ATOM 3226 C CA . ASP B 1 137 ? -7.134 24.842 18.176 1.00 13.11 121 ASP B CA 1
ATOM 3227 C C . ASP B 1 137 ? -6.934 25.663 16.919 1.00 13.60 121 ASP B C 1
ATOM 3228 O O . ASP B 1 137 ? -6.571 25.128 15.875 1.00 14.25 121 ASP B O 1
ATOM 3233 N N . THR B 1 138 ? -7.185 26.969 16.998 1.00 11.52 122 THR B N 1
ATOM 3234 C CA . THR B 1 138 ? -7.019 27.793 15.810 1.00 12.28 122 THR B CA 1
ATOM 3235 C C . THR B 1 138 ? -5.548 27.886 15.391 1.00 12.87 122 THR B C 1
ATOM 3236 O O . THR B 1 138 ? -5.222 27.802 14.208 1.00 13.94 122 THR B O 1
ATOM 3240 N N . VAL B 1 139 ? -4.658 28.048 16.367 1.00 12.57 123 VAL B N 1
ATOM 3241 C CA . VAL B 1 139 ? -3.219 28.031 16.113 1.00 12.48 123 VAL B CA 1
ATOM 3242 C C . VAL B 1 139 ? -2.795 26.687 15.491 1.00 13.22 123 VAL B C 1
ATOM 3243 O O . VAL B 1 139 ? -2.069 26.665 14.503 1.00 13.41 123 VAL B O 1
ATOM 3247 N N . ALA B 1 140 ? -3.279 25.581 16.056 1.00 12.68 124 ALA B N 1
ATOM 3248 C CA . ALA B 1 140 ? -2.947 24.248 15.526 1.00 12.11 124 ALA B CA 1
ATOM 3249 C C . ALA B 1 140 ? -3.375 24.142 14.072 1.00 12.87 124 ALA B C 1
ATOM 3250 O O . ALA B 1 140 ? -2.621 23.661 13.232 1.00 13.28 124 ALA B O 1
ATOM 3252 N N . ALA B 1 141 ? -4.595 24.602 13.781 1.00 11.52 125 ALA B N 1
ATOM 3253 C CA . ALA B 1 141 ? -5.135 24.505 12.431 1.00 12.69 125 ALA B CA 1
ATOM 3254 C C . ALA B 1 141 ? -4.327 25.335 11.450 1.00 13.94 125 ALA B C 1
ATOM 3255 O O . ALA B 1 141 ? -4.061 24.919 10.328 1.00 14.57 125 ALA B O 1
ATOM 3257 N N . TYR B 1 142 ? -3.957 26.537 11.870 1.00 13.42 126 TYR B N 1
ATOM 3258 C CA . TYR B 1 142 ? -3.191 27.415 11.007 1.00 15.01 126 TYR B CA 1
ATOM 3259 C C . TYR B 1 142 ? -1.802 26.828 10.746 1.00 14.21 126 TYR B C 1
ATOM 3260 O O . TYR B 1 142 ? -1.319 26.833 9.608 1.00 13.90 126 TYR B O 1
ATOM 3269 N N . ARG B 1 143 ? -1.162 26.330 11.799 1.00 13.52 127 ARG B N 1
ATOM 3270 C CA . ARG B 1 143 ? 0.115 25.645 11.639 1.00 13.58 127 ARG B CA 1
ATOM 3271 C C . ARG B 1 143 ? 0.011 24.486 10.651 1.00 13.64 127 ARG B C 1
ATOM 3272 O O . ARG B 1 143 ? 0.928 24.252 9.867 1.00 16.04 127 ARG B O 1
ATOM 3280 N N . TRP B 1 144 ? -1.098 23.747 10.698 1.00 12.66 128 TRP B N 1
ATOM 3281 C CA . TRP B 1 144 ? -1.321 22.652 9.759 1.00 13.74 128 TRP B CA 1
ATOM 3282 C C . TRP B 1 144 ? -1.317 23.154 8.327 1.00 13.95 128 TRP B C 1
ATOM 3283 O O . TRP B 1 144 ? -0.683 22.566 7.449 1.00 15.66 128 TRP B O 1
ATOM 3294 N N . LEU B 1 145 ? -2.025 24.255 8.091 1.00 12.48 129 LEU B N 1
ATOM 3295 C CA . LEU B 1 145 ? -2.070 24.833 6.758 1.00 14.87 129 LEU B CA 1
ATOM 3296 C C . LEU B 1 145 ? -0.661 25.178 6.283 1.00 15.03 129 LEU B C 1
ATOM 3297 O O . LEU B 1 145 ? -0.291 24.885 5.153 1.00 16.29 129 LEU B O 1
ATOM 3302 N N . LEU B 1 146 ? 0.127 25.797 7.149 1.00 14.73 130 LEU B N 1
ATOM 3303 C CA . LEU B 1 146 ? 1.479 26.186 6.760 1.00 17.05 130 LEU B CA 1
ATOM 3304 C C . LEU B 1 146 ? 2.326 24.957 6.468 1.00 17.80 130 LEU B C 1
ATOM 3305 O O . LEU B 1 146 ? 3.098 24.940 5.508 1.00 20.58 130 LEU B O 1
ATOM 3310 N N . ALA B 1 147 ? 2.174 23.929 7.301 1.00 17.13 131 ALA B N 1
ATOM 3311 C CA . ALA B 1 147 ? 2.986 22.720 7.166 1.00 19.89 131 ALA B CA 1
ATOM 3312 C C . ALA B 1 147 ? 2.640 21.970 5.889 1.00 22.27 131 ALA B C 1
ATOM 3313 O O . ALA B 1 147 ? 3.456 21.209 5.370 1.00 25.10 131 ALA B O 1
ATOM 3315 N N . HIS B 1 148 ? 1.429 22.186 5.385 1.00 19.43 132 HIS B N 1
ATOM 3316 C CA . HIS B 1 148 ? 0.985 21.519 4.170 1.00 20.68 132 HIS B CA 1
ATOM 3317 C C . HIS B 1 148 ? 1.099 22.362 2.905 1.00 22.39 132 HIS B C 1
ATOM 3318 O O . HIS B 1 148 ? 0.498 22.042 1.885 1.00 26.24 132 HIS B O 1
ATOM 3325 N N . GLY B 1 149 ? 1.873 23.442 2.985 1.00 20.60 133 GLY B N 1
ATOM 3326 C CA . GLY B 1 149 ? 2.244 24.199 1.803 1.00 24.56 133 GLY B CA 1
ATOM 3327 C C . GLY B 1 149 ? 1.342 25.360 1.427 1.00 24.78 133 GLY B C 1
ATOM 3328 O O . GLY B 1 149 ? 1.549 25.993 0.388 1.00 25.90 133 GLY B O 1
ATOM 3329 N N . TYR B 1 150 ? 0.342 25.647 2.255 1.00 20.94 134 TYR B N 1
ATOM 3330 C CA . TYR B 1 150 ? -0.499 26.807 2.003 1.00 19.65 134 TYR B CA 1
ATOM 3331 C C . TYR B 1 150 ? 0.266 28.077 2.357 1.00 20.52 134 TYR B C 1
ATOM 3332 O O . TYR B 1 150 ? 1.019 28.117 3.326 1.00 21.71 134 TYR B O 1
ATOM 3341 N N . ASP B 1 151 ? 0.057 29.114 1.563 1.00 20.08 135 ASP B N 1
ATOM 3342 C CA . ASP B 1 151 ? 0.789 30.368 1.649 1.00 21.16 135 ASP B CA 1
ATOM 3343 C C . ASP B 1 151 ? 0.056 31.332 2.569 1.00 20.24 135 ASP B C 1
ATOM 3344 O O . ASP B 1 151 ? -1.125 31.536 2.408 1.00 19.05 135 ASP B O 1
ATOM 3349 N N . PRO B 1 152 ? 0.750 31.916 3.538 1.00 21.18 136 PRO B N 1
ATOM 3350 C CA . PRO B 1 152 ? 0.074 32.842 4.456 1.00 20.89 136 PRO B CA 1
ATOM 3351 C C . PRO B 1 152 ? -0.688 33.940 3.712 1.00 21.28 136 PRO B C 1
ATOM 3352 O O . PRO B 1 152 ? -1.743 34.377 4.175 1.00 21.06 136 PRO B O 1
ATOM 3356 N N . SER B 1 153 ? -0.161 34.375 2.572 1.00 21.53 137 SER B N 1
ATOM 3357 C CA . SER B 1 153 ? -0.793 35.461 1.823 1.00 21.54 137 SER B CA 1
ATOM 3358 C C . SER B 1 153 ? -2.065 35.022 1.088 1.00 22.18 137 SER B C 1
ATOM 3359 O O . SER B 1 153 ? -2.772 35.851 0.509 1.00 21.72 137 SER B O 1
ATOM 3362 N N . ARG B 1 154 ? -2.356 33.724 1.129 1.00 20.67 138 ARG B N 1
ATOM 3363 C CA . ARG B 1 154 ? -3.554 33.163 0.506 1.00 20.23 138 ARG B CA 1
ATOM 3364 C C . ARG B 1 154 ? -4.514 32.614 1.556 1.00 18.75 138 ARG B C 1
ATOM 3365 O O . ARG B 1 154 ? -5.497 31.962 1.222 1.00 18.70 138 ARG B O 1
ATOM 3373 N N . ILE B 1 155 ? -4.207 32.851 2.824 1.00 17.56 139 ILE B N 1
ATOM 3374 C CA . ILE B 1 155 ? -5.078 32.424 3.912 1.00 16.49 139 ILE B CA 1
ATOM 3375 C C . ILE B 1 155 ? -5.667 33.623 4.621 1.00 18.52 139 ILE B C 1
ATOM 3376 O O . ILE B 1 155 ? -4.971 34.604 4.863 1.00 19.50 139 ILE B O 1
ATOM 3381 N N . ALA B 1 156 ? -6.953 33.545 4.938 1.00 14.53 140 ALA B N 1
ATOM 3382 C CA . ALA B 1 156 ? -7.592 34.523 5.798 1.00 15.68 140 ALA B CA 1
ATOM 3383 C C . ALA B 1 156 ? -8.338 33.798 6.904 1.00 16.05 140 ALA B C 1
ATOM 3384 O O . ALA B 1 156 ? -8.834 32.684 6.707 1.00 15.07 140 ALA B O 1
ATOM 3386 N N . LEU B 1 157 ? -8.394 34.412 8.078 1.00 15.25 141 LEU B N 1
ATOM 3387 C CA . LEU B 1 157 ? -9.199 33.886 9.169 1.00 16.38 141 LEU B CA 1
ATOM 3388 C C . LEU B 1 157 ? -10.531 34.624 9.223 1.00 17.39 141 LEU B C 1
ATOM 3389 O O . LEU B 1 157 ? -10.593 35.851 9.037 1.00 18.38 141 LEU B O 1
ATOM 3394 N N . GLY B 1 158 ? -11.598 33.884 9.474 1.00 13.47 142 GLY B N 1
ATOM 3395 C CA . GLY B 1 158 ? -12.903 34.504 9.629 1.00 17.19 142 GLY B CA 1
ATOM 3396 C C . GLY B 1 158 ? -13.705 33.877 10.744 1.00 15.39 142 GLY B C 1
ATOM 3397 O O . GLY B 1 158 ? -13.462 32.735 11.140 1.00 13.98 142 GLY B O 1
ATOM 3398 N N . GLY B 1 159 ? -14.675 34.612 11.270 1.00 14.49 143 GLY B N 1
ATOM 3399 C CA . GLY B 1 159 ? -15.515 34.053 12.312 1.00 13.86 143 GLY B CA 1
ATOM 3400 C C . GLY B 1 159 ? -16.665 34.968 12.671 1.00 15.76 143 GLY B C 1
ATOM 3401 O O . GLY B 1 159 ? -16.617 36.153 12.361 1.00 16.96 143 GLY B O 1
ATOM 3402 N N . ASP B 1 160 ? -17.684 34.402 13.314 1.00 14.62 144 ASP B N 1
ATOM 3403 C CA . ASP B 1 160 ? -18.859 35.161 13.753 1.00 15.91 144 ASP B CA 1
ATOM 3404 C C . ASP B 1 160 ? -19.047 35.058 15.267 1.00 16.16 144 ASP B C 1
ATOM 3405 O O . ASP B 1 160 ? -18.789 34.010 15.870 1.00 15.50 144 ASP B O 1
ATOM 3410 N N . SER B 1 161 ? -19.496 36.145 15.885 1.00 17.06 145 SER B N 1
ATOM 3411 C CA . SER B 1 161 ? -19.828 36.120 17.298 1.00 15.02 145 SER B CA 1
ATOM 3412 C C . SER B 1 161 ? -18.608 35.694 18.129 1.00 14.41 145 SER B C 1
ATOM 3413 O O . SER B 1 161 ? -17.556 36.310 18.029 1.00 14.67 145 SER B O 1
ATOM 3416 N N . ALA B 1 162 ? -18.754 34.663 18.949 1.00 15.65 146 ALA B N 1
ATOM 3417 C CA . ALA B 1 162 ? -17.598 34.128 19.678 1.00 19.00 146 ALA B CA 1
ATOM 3418 C C . ALA B 1 162 ? -16.416 33.921 18.730 1.00 15.33 146 ALA B C 1
ATOM 3419 O O . ALA B 1 162 ? -15.277 34.285 19.039 1.00 13.69 146 ALA B O 1
ATOM 3421 N N . GLY B 1 163 ? -16.694 33.326 17.571 1.00 16.68 147 GLY B N 1
ATOM 3422 C CA . GLY B 1 163 ? -15.678 33.074 16.563 1.00 14.34 147 GLY B CA 1
ATOM 3423 C C . GLY B 1 163 ? -15.044 34.337 16.000 1.00 14.14 147 GLY B C 1
ATOM 3424 O O . GLY B 1 163 ? -13.892 34.321 15.560 1.00 13.54 147 GLY B O 1
ATOM 3425 N N . GLY B 1 164 ? -15.814 35.424 15.976 1.00 16.14 148 GLY B N 1
ATOM 3426 C CA . GLY B 1 164 ? -15.296 36.707 15.534 1.00 16.29 148 GLY B CA 1
ATOM 3427 C C . GLY B 1 164 ? -14.256 37.237 16.506 1.00 14.98 148 GLY B C 1
ATOM 3428 O O . GLY B 1 164 ? -13.248 37.823 16.100 1.00 15.87 148 GLY B O 1
ATOM 3429 N N . GLY B 1 165 ? -14.505 37.044 17.795 1.00 15.02 149 GLY B N 1
ATOM 3430 C CA . GLY B 1 165 ? -13.526 37.397 18.813 1.00 15.09 149 GLY B CA 1
ATOM 3431 C C . GLY B 1 165 ? -12.321 36.475 18.718 1.00 13.57 149 GLY B C 1
ATOM 3432 O O . GLY B 1 165 ? -11.164 36.898 18.841 1.00 13.79 149 GLY B O 1
ATOM 3433 N N . LEU B 1 166 ? -12.592 35.200 18.469 1.00 15.11 150 LEU B N 1
ATOM 3434 C CA . LEU B 1 166 ? -11.518 34.219 18.344 1.00 13.70 150 LEU B CA 1
ATOM 3435 C C . LEU B 1 166 ? -10.564 34.542 17.190 1.00 14.22 150 LEU B C 1
ATOM 3436 O O . LEU B 1 166 ? -9.381 34.285 17.283 1.00 13.16 150 LEU B O 1
ATOM 3441 N N . VAL B 1 167 ? -11.070 35.098 16.094 1.00 12.96 151 VAL B N 1
ATOM 3442 C CA . VAL B 1 167 ? -10.200 35.519 15.008 1.00 15.31 151 VAL B CA 1
ATOM 3443 C C . VAL B 1 167 ? -9.138 36.476 15.530 1.00 14.24 151 VAL B C 1
ATOM 3444 O O . VAL B 1 167 ? -7.952 36.343 15.228 1.00 14.35 151 VAL B O 1
ATOM 3448 N N . VAL B 1 168 ? -9.577 37.462 16.305 1.00 14.18 152 VAL B N 1
ATOM 3449 C CA . VAL B 1 168 ? -8.648 38.475 16.791 1.00 14.03 152 VAL B CA 1
ATOM 3450 C C . VAL B 1 168 ? -7.654 37.856 17.775 1.00 13.41 152 VAL B C 1
ATOM 3451 O O . VAL B 1 168 ? -6.453 38.055 17.645 1.00 14.21 152 VAL B O 1
ATOM 3455 N N . ALA B 1 169 ? -8.161 37.076 18.729 1.00 14.95 153 ALA B N 1
ATOM 3456 C CA . ALA B 1 169 ? -7.307 36.419 19.712 1.00 14.79 153 ALA B CA 1
ATOM 3457 C C . ALA B 1 169 ? -6.299 35.508 19.029 1.00 15.20 153 ALA B C 1
ATOM 3458 O O . ALA B 1 169 ? -5.138 35.457 19.426 1.00 15.47 153 ALA B O 1
ATOM 3460 N N . ALA B 1 170 ? -6.748 34.771 18.013 1.00 13.67 154 ALA B N 1
ATOM 3461 C CA . ALA B 1 170 ? -5.844 33.865 17.304 1.00 14.43 154 ALA B CA 1
ATOM 3462 C C . ALA B 1 170 ? -4.764 34.610 16.538 1.00 15.18 154 ALA B C 1
ATOM 3463 O O . ALA B 1 170 ? -3.622 34.174 16.509 1.00 13.46 154 ALA B O 1
ATOM 3465 N N . LEU B 1 171 ? -5.114 35.733 15.909 1.00 14.46 155 LEU B N 1
ATOM 3466 C CA . LEU B 1 171 ? -4.114 36.504 15.189 1.00 14.94 155 LEU B CA 1
ATOM 3467 C C . LEU B 1 171 ? -3.064 37.043 16.148 1.00 15.79 155 LEU B C 1
ATOM 3468 O O . LEU B 1 171 ? -1.877 37.008 15.849 1.00 15.90 155 LEU B O 1
ATOM 3473 N N . VAL B 1 172 ? -3.514 37.536 17.295 1.00 14.96 156 VAL B N 1
ATOM 3474 C CA . VAL B 1 172 ? -2.605 38.031 18.320 1.00 14.68 156 VAL B CA 1
ATOM 3475 C C . VAL B 1 172 ? -1.716 36.896 18.804 1.00 14.09 156 VAL B C 1
ATOM 3476 O O . VAL B 1 172 ? -0.510 37.068 18.924 1.00 13.88 156 VAL B O 1
ATOM 3480 N N . ALA B 1 173 ? -2.309 35.735 19.070 1.00 14.17 157 ALA B N 1
ATOM 3481 C CA . ALA B 1 173 ? -1.520 34.601 19.557 1.00 11.83 157 ALA B CA 1
ATOM 3482 C C . ALA B 1 173 ? -0.460 34.205 18.540 1.00 13.02 157 ALA B C 1
ATOM 3483 O O . ALA B 1 173 ? 0.683 33.916 18.899 1.00 14.17 157 ALA B O 1
ATOM 3485 N N . LEU B 1 174 ? -0.844 34.184 17.268 1.00 12.77 158 LEU B N 1
ATOM 3486 C CA . LEU B 1 174 ? 0.065 33.797 16.201 1.00 14.26 158 LEU B CA 1
ATOM 3487 C C . LEU B 1 174 ? 1.254 34.747 16.126 1.00 14.81 158 LEU B C 1
ATOM 3488 O O . LEU B 1 174 ? 2.390 34.328 15.932 1.00 15.03 158 LEU B O 1
ATOM 3493 N N . ARG B 1 175 ? 0.984 36.038 16.272 1.00 13.74 159 ARG B N 1
ATOM 3494 C CA . ARG B 1 175 ? 2.060 37.012 16.279 1.00 14.00 159 ARG B CA 1
ATOM 3495 C C . ARG B 1 175 ? 2.963 36.785 17.485 1.00 14.60 159 ARG B C 1
ATOM 3496 O O . ARG B 1 175 ? 4.195 36.805 17.378 1.00 14.32 159 ARG B O 1
ATOM 3504 N N . TYR B 1 176 ? 2.337 36.549 18.632 1.00 15.50 160 TYR B N 1
ATOM 3505 C CA . TYR B 1 176 ? 3.079 36.393 19.875 1.00 14.34 160 TYR B CA 1
ATOM 3506 C C . TYR B 1 176 ? 4.020 35.180 19.867 1.00 16.38 160 TYR B C 1
ATOM 3507 O O . TYR B 1 176 ? 5.088 35.216 20.493 1.00 13.28 160 TYR B O 1
ATOM 3516 N N . ILE B 1 177 ? 3.652 34.136 19.122 1.00 14.78 161 ILE B N 1
ATOM 3517 C CA . ILE B 1 177 ? 4.522 32.961 18.988 1.00 13.16 161 ILE B CA 1
ATOM 3518 C C . ILE B 1 177 ? 5.286 32.924 17.659 1.00 14.71 161 ILE B C 1
ATOM 3519 O O . ILE B 1 177 ? 5.828 31.895 17.266 1.00 16.68 161 ILE B O 1
ATOM 3524 N N . GLY B 1 178 ? 5.312 34.054 16.957 1.00 15.12 162 GLY B N 1
ATOM 3525 C CA . GLY B 1 178 ? 6.208 34.215 15.835 1.00 16.18 162 GLY B CA 1
ATOM 3526 C C . GLY B 1 178 ? 5.831 33.544 14.530 1.00 15.39 162 GLY B C 1
ATOM 3527 O O . GLY B 1 178 ? 6.682 33.401 13.659 1.00 17.94 162 GLY B O 1
ATOM 3528 N N . GLU B 1 179 ? 4.576 33.126 14.393 1.00 16.12 163 GLU B N 1
ATOM 3529 C CA . GLU B 1 179 ? 4.113 32.525 13.145 1.00 16.23 163 GLU B CA 1
ATOM 3530 C C . GLU B 1 179 ? 3.881 33.606 12.100 1.00 18.02 163 GLU B C 1
ATOM 3531 O O . GLU B 1 179 ? 3.485 34.717 12.437 1.00 19.96 163 GLU B O 1
ATOM 3537 N N . PRO B 1 180 ? 4.132 33.283 10.828 1.00 15.84 164 PRO B N 1
ATOM 3538 C CA . PRO B 1 180 ? 3.852 34.283 9.792 1.00 19.52 164 PRO B CA 1
ATOM 3539 C C . PRO B 1 180 ? 2.356 34.537 9.735 1.00 18.68 164 PRO B C 1
ATOM 3540 O O . PRO B 1 180 ? 1.577 33.589 9.655 1.00 18.51 164 PRO B O 1
ATOM 3544 N N . LEU B 1 181 ? 1.947 35.802 9.791 1.00 19.81 165 LEU B N 1
ATOM 3545 C CA . LEU B 1 181 ? 0.523 36.114 9.868 1.00 16.77 165 LEU B CA 1
ATOM 3546 C C . LEU B 1 181 ? -0.167 35.957 8.518 1.00 18.15 165 LEU B C 1
ATOM 3547 O O . LEU B 1 181 ? 0.467 36.104 7.475 1.00 20.96 165 LEU B O 1
ATOM 3552 N N . PRO B 1 182 ? -1.467 35.643 8.541 1.00 19.76 166 PRO B N 1
ATOM 3553 C CA . PRO B 1 182 ? -2.230 35.483 7.300 1.00 22.54 166 PRO B CA 1
ATOM 3554 C C . PRO B 1 182 ? -2.568 36.831 6.696 1.00 22.71 166 PRO B C 1
ATOM 3555 O O . PRO B 1 182 ? -2.252 37.872 7.273 1.00 22.06 166 PRO B O 1
ATOM 3559 N N . ALA B 1 183 ? -3.205 36.794 5.536 1.00 18.51 167 ALA B N 1
ATOM 3560 C CA . ALA B 1 183 ? -3.422 37.993 4.737 1.00 21.18 167 ALA B CA 1
ATOM 3561 C C . ALA B 1 183 ? -4.494 38.916 5.301 1.00 22.41 167 ALA B C 1
ATOM 3562 O O . ALA B 1 183 ? -4.487 40.120 5.026 1.00 20.31 167 ALA B O 1
ATOM 3564 N N . ALA B 1 184 ? -5.415 38.370 6.084 1.00 16.75 168 ALA B N 1
ATOM 3565 C CA . ALA B 1 184 ? -6.577 39.153 6.512 1.00 18.93 168 ALA B CA 1
ATOM 3566 C C . ALA B 1 184 ? -7.416 38.440 7.560 1.00 21.19 168 ALA B C 1
ATOM 3567 O O . ALA B 1 184 ? -7.301 37.225 7.747 1.00 18.00 168 ALA B O 1
ATOM 3569 N N . GLY B 1 185 ? -8.269 39.209 8.224 1.00 16.27 169 GLY B N 1
ATOM 3570 C CA . GLY B 1 185 ? -9.236 38.676 9.166 1.00 16.89 169 GLY B CA 1
ATOM 3571 C C . GLY B 1 185 ? -10.626 39.196 8.846 1.00 20.05 169 GLY B C 1
ATOM 3572 O O . GLY B 1 185 ? -10.783 40.335 8.392 1.00 20.32 169 GLY B O 1
ATOM 3573 N N . VAL B 1 186 ? -11.636 38.361 9.075 1.00 15.34 170 VAL B N 1
ATOM 3574 C CA . VAL B 1 186 ? -13.024 38.757 8.881 1.00 15.73 170 VAL B CA 1
ATOM 3575 C C . VAL B 1 186 ? -13.798 38.480 10.157 1.00 18.45 170 VAL B C 1
ATOM 3576 O O . VAL B 1 186 ? -13.799 37.360 10.664 1.00 17.35 170 VAL B O 1
ATOM 3580 N N . CYS B 1 187 ? -14.458 39.503 10.685 1.00 15.38 171 CYS B N 1
ATOM 3581 C CA . CYS B 1 187 ? -15.165 39.384 11.951 1.00 16.64 171 CYS B CA 1
ATOM 3582 C C . CYS B 1 187 ? -16.627 39.769 11.776 1.00 19.76 171 CYS B C 1
ATOM 3583 O O . CYS B 1 187 ? -16.945 40.929 11.470 1.00 20.31 171 CYS B O 1
ATOM 3586 N N . LEU B 1 188 ? -17.508 38.794 11.968 1.00 15.80 172 LEU B N 1
ATOM 3587 C CA . LEU B 1 188 ? -18.948 39.000 11.813 1.00 17.33 172 LEU B CA 1
ATOM 3588 C C . LEU B 1 188 ? -19.618 39.084 13.181 1.00 17.83 172 LEU B C 1
ATOM 3589 O O . LEU B 1 188 ? -19.690 38.090 13.911 1.00 17.10 172 LEU B O 1
ATOM 3594 N N . SER B 1 189 ? -20.094 40.281 13.538 1.00 17.74 173 SER B N 1
ATOM 3595 C CA . SER B 1 189 ? -20.682 40.518 14.858 1.00 14.85 173 SER B CA 1
ATOM 3596 C C . SER B 1 189 ? -19.777 39.982 15.975 1.00 15.56 173 SER B C 1
ATOM 3597 O O . SER B 1 189 ? -20.246 39.248 16.842 1.00 15.70 173 SER B O 1
ATOM 3600 N N . PRO B 1 190 ? -18.501 40.376 15.976 1.00 18.23 174 PRO B N 1
ATOM 3601 C CA . PRO B 1 190 ? -17.553 39.757 16.921 1.00 16.60 174 PRO B CA 1
ATOM 3602 C C . PRO B 1 190 ? -17.883 40.022 18.389 1.00 20.17 174 PRO B C 1
ATOM 3603 O O . PRO B 1 190 ? -18.351 41.116 18.736 1.00 18.66 174 PRO B O 1
ATOM 3607 N N . TRP B 1 191 ? -17.630 39.026 19.234 1.00 15.71 175 TRP B N 1
ATOM 3608 C CA . TRP B 1 191 ? -17.751 39.156 20.682 1.00 16.41 175 TRP B CA 1
ATOM 3609 C C . TRP B 1 191 ? -16.349 39.241 21.243 1.00 17.39 175 TRP B C 1
ATOM 3610 O O . TRP B 1 191 ? -15.619 38.253 21.209 1.00 15.66 175 TRP B O 1
ATOM 3621 N N . ILE B 1 192 ? -15.969 40.407 21.764 1.00 16.68 176 ILE B N 1
ATOM 3622 C CA . ILE B 1 192 ? -14.587 40.644 22.180 1.00 15.56 176 ILE B CA 1
ATOM 3623 C C . ILE B 1 192 ? -14.430 40.982 23.660 1.00 16.46 176 ILE B C 1
ATOM 3624 O O . ILE B 1 192 ? -13.332 41.341 24.104 1.00 18.32 176 ILE B O 1
ATOM 3629 N N . ASP B 1 193 ? -15.515 40.852 24.413 1.00 14.76 177 ASP B N 1
ATOM 3630 C CA . ASP B 1 193 ? -15.558 41.295 25.803 1.00 15.37 177 ASP B CA 1
ATOM 3631 C C . ASP B 1 193 ? -16.454 40.393 26.652 1.00 17.07 177 ASP B C 1
ATOM 3632 O O . ASP B 1 193 ? -17.681 40.488 26.606 1.00 17.46 177 ASP B O 1
ATOM 3637 N N . MET B 1 194 ? -15.831 39.505 27.429 1.00 16.31 178 MET B N 1
ATOM 3638 C CA . MET B 1 194 ? -16.549 38.546 28.249 1.00 18.53 178 MET B CA 1
ATOM 3639 C C . MET B 1 194 ? -17.527 39.179 29.236 1.00 18.80 178 MET B C 1
ATOM 3640 O O . MET B 1 194 ? -18.488 38.547 29.651 1.00 21.31 178 MET B O 1
ATOM 3645 N N . GLU B 1 195 ? -17.276 40.426 29.618 1.00 17.26 179 GLU B N 1
ATOM 3646 C CA . GLU B 1 195 ? -18.082 41.051 30.662 1.00 17.88 179 GLU B CA 1
ATOM 3647 C C . GLU B 1 195 ? -19.246 41.888 30.109 1.00 20.82 179 GLU B C 1
ATOM 3648 O O . GLU B 1 195 ? -20.024 42.438 30.880 1.00 21.70 179 GLU B O 1
ATOM 3654 N N . ALA B 1 196 ? -19.347 41.985 28.788 1.00 18.64 180 ALA B N 1
ATOM 3655 C CA . ALA B 1 196 ? -20.478 42.650 28.142 1.00 18.97 180 ALA B CA 1
ATOM 3656 C C . ALA B 1 196 ? -20.648 44.087 28.626 1.00 23.28 180 ALA B C 1
ATOM 3657 O O . ALA B 1 196 ? -21.749 44.509 28.993 1.00 25.04 180 ALA B O 1
ATOM 3659 N N . THR B 1 197 ? -19.549 44.824 28.624 1.00 18.97 181 THR B N 1
ATOM 3660 C CA . THR B 1 197 ? -19.543 46.192 29.139 1.00 22.48 181 THR B CA 1
ATOM 3661 C C . THR B 1 197 ? -19.880 47.232 28.067 1.00 24.04 181 THR B C 1
ATOM 3662 O O . THR B 1 197 ? -19.992 48.423 28.369 1.00 22.94 181 THR B O 1
ATOM 3666 N N . GLY B 1 198 ? -20.039 46.790 26.822 1.00 22.39 182 GLY B N 1
ATOM 3667 C CA . GLY B 1 198 ? -20.333 47.706 25.733 1.00 22.80 182 GLY B CA 1
ATOM 3668 C C . GLY B 1 198 ? -21.604 48.495 26.011 1.00 20.29 182 GLY B C 1
ATOM 3669 O O . GLY B 1 198 ? -22.593 47.952 26.506 1.00 22.72 182 GLY B O 1
ATOM 3670 N N . GLU B 1 199 ? -21.576 49.789 25.701 1.00 22.61 183 GLU B N 1
ATOM 3671 C CA . GLU B 1 199 ? -22.733 50.636 25.970 1.00 24.71 183 GLU B CA 1
ATOM 3672 C C . GLU B 1 199 ? -23.974 50.157 25.238 1.00 21.42 183 GLU B C 1
ATOM 3673 O O . GLU B 1 199 ? -25.076 50.297 25.744 1.00 24.07 183 GLU B O 1
ATOM 3679 N N . SER B 1 200 ? -23.791 49.579 24.052 1.00 22.03 184 SER B N 1
ATOM 3680 C CA . SER B 1 200 ? -24.918 49.077 23.265 1.00 19.64 184 SER B CA 1
ATOM 3681 C C . SER B 1 200 ? -25.696 47.939 23.934 1.00 22.67 184 SER B C 1
ATOM 3682 O O . SER B 1 200 ? -26.823 47.643 23.544 1.00 22.91 184 SER B O 1
ATOM 3685 N N . PHE B 1 201 ? -25.111 47.305 24.945 1.00 21.83 185 PHE B N 1
ATOM 3686 C CA . PHE B 1 201 ? -25.851 46.300 25.699 1.00 22.79 185 PHE B CA 1
ATOM 3687 C C . PHE B 1 201 ? -26.983 46.953 26.469 1.00 25.60 185 PHE B C 1
ATOM 3688 O O . PHE B 1 201 ? -27.940 46.293 26.871 1.00 27.13 185 PHE B O 1
ATOM 3696 N N . THR B 1 202 ? -26.851 48.261 26.677 1.00 24.39 186 THR B N 1
ATOM 3697 C CA . THR B 1 202 ? -27.879 49.053 27.331 1.00 25.68 186 THR B CA 1
ATOM 3698 C C . THR B 1 202 ? -28.758 49.716 26.272 1.00 23.42 186 THR B C 1
ATOM 3699 O O . THR B 1 202 ? -29.977 49.558 26.278 1.00 26.80 186 THR B O 1
ATOM 3703 N N . THR B 1 203 ? -28.127 50.421 25.338 1.00 23.91 187 THR B N 1
ATOM 3704 C CA . THR B 1 203 ? -28.876 51.253 24.394 1.00 26.72 187 THR B CA 1
ATOM 3705 C C . THR B 1 203 ? -29.617 50.463 23.320 1.00 28.61 187 THR B C 1
ATOM 3706 O O . THR B 1 203 ? -30.619 50.943 22.796 1.00 27.25 187 THR B O 1
ATOM 3710 N N . ASN B 1 204 ? -29.133 49.264 22.995 1.00 25.20 188 ASN B N 1
ATOM 3711 C CA . ASN B 1 204 ? -29.816 48.405 22.027 1.00 27.06 188 ASN B CA 1
ATOM 3712 C C . ASN B 1 204 ? -30.567 47.248 22.692 1.00 27.51 188 ASN B C 1
ATOM 3713 O O . ASN B 1 204 ? -31.008 46.320 22.021 1.00 28.65 188 ASN B O 1
ATOM 3718 N N . ALA B 1 205 ? -30.725 47.309 24.010 1.00 27.05 189 ALA B N 1
ATOM 3719 C CA . ALA B 1 205 ? -31.292 46.186 24.758 1.00 29.11 189 ALA B CA 1
ATOM 3720 C C . ALA B 1 205 ? -32.626 45.677 24.208 1.00 36.81 189 ALA B C 1
ATOM 3721 O O . ALA B 1 205 ? -32.810 44.471 24.025 1.00 35.83 189 ALA B O 1
ATOM 3723 N N . THR B 1 206 ? -33.557 46.584 23.935 1.00 37.13 190 THR B N 1
ATOM 3724 C CA . THR B 1 206 ? -34.858 46.153 23.433 1.00 42.81 190 THR B CA 1
ATOM 3725 C C . THR B 1 206 ? -34.914 46.126 21.905 1.00 41.94 190 THR B C 1
ATOM 3726 O O . THR B 1 206 ? -35.912 45.701 21.320 1.00 47.64 190 THR B O 1
ATOM 3730 N N . MET B 1 207 ? -33.835 46.564 21.262 1.00 30.01 191 MET B N 1
ATOM 3731 C CA . MET B 1 207 ? -33.755 46.537 19.807 1.00 31.03 191 MET B CA 1
ATOM 3732 C C . MET B 1 207 ? -33.273 45.161 19.337 1.00 33.87 191 MET B C 1
ATOM 3733 O O . MET B 1 207 ? -33.669 44.683 18.278 1.00 34.21 191 MET B O 1
ATOM 3738 N N . ASP B 1 208 ? -32.419 44.534 20.142 1.00 34.02 192 ASP B N 1
ATOM 3739 C CA . ASP B 1 208 ? -31.784 43.263 19.779 1.00 32.79 192 ASP B CA 1
ATOM 3740 C C . ASP B 1 208 ? -32.657 42.074 20.165 1.00 32.13 192 ASP B C 1
ATOM 3741 O O . ASP B 1 208 ? -32.880 41.812 21.349 1.00 34.00 192 ASP B O 1
ATOM 3746 N N . PRO B 1 209 ? -33.141 41.333 19.159 1.00 39.02 193 PRO B N 1
ATOM 3747 C CA . PRO B 1 209 ? -34.111 40.254 19.380 1.00 39.28 193 PRO B CA 1
ATOM 3748 C C . PRO B 1 209 ? -33.527 38.973 19.988 1.00 43.95 193 PRO B C 1
ATOM 3749 O O . PRO B 1 209 ? -34.307 38.092 20.356 1.00 44.00 193 PRO B O 1
ATOM 3753 N N . SER B 1 210 ? -32.205 38.861 20.110 1.00 42.61 194 SER B N 1
ATOM 3754 C CA . SER B 1 210 ? -31.626 37.579 20.528 1.00 46.78 194 SER B CA 1
ATOM 3755 C C . SER B 1 210 ? -30.493 37.636 21.556 1.00 47.89 194 SER B C 1
ATOM 3756 O O . SER B 1 210 ? -30.395 36.762 22.421 1.00 52.36 194 SER B O 1
ATOM 3759 N N . VAL B 1 211 ? -29.634 38.646 21.454 1.00 28.54 195 VAL B N 1
ATOM 3760 C CA . VAL B 1 211 ? -28.454 38.731 22.307 1.00 28.70 195 VAL B CA 1
ATOM 3761 C C . VAL B 1 211 ? -28.698 39.726 23.424 1.00 30.10 195 VAL B C 1
ATOM 3762 O O . VAL B 1 211 ? -29.030 40.883 23.165 1.00 31.49 195 VAL B O 1
ATOM 3766 N N . ASN B 1 212 ? -28.537 39.296 24.663 1.00 24.40 196 ASN B N 1
ATOM 3767 C CA . ASN B 1 212 ? -28.643 40.203 25.795 1.00 30.37 196 ASN B CA 1
ATOM 3768 C C . ASN B 1 212 ? -27.491 40.032 26.765 1.00 30.95 196 ASN B C 1
ATOM 3769 O O . ASN B 1 212 ? -26.819 39.021 26.751 1.00 27.06 196 ASN B O 1
ATOM 3774 N N . LYS B 1 213 ? -27.274 41.025 27.614 1.00 24.03 197 LYS B N 1
ATOM 3775 C CA . LYS B 1 213 ? -26.141 40.990 28.529 1.00 25.43 197 LYS B CA 1
ATOM 3776 C C . LYS B 1 213 ? -26.147 39.768 29.452 1.00 25.50 197 LYS B C 1
ATOM 3777 O O . LYS B 1 213 ? -25.120 39.105 29.619 1.00 24.32 197 LYS B O 1
ATOM 3783 N N . GLU B 1 214 ? -27.288 39.466 30.046 1.00 26.05 198 GLU B N 1
ATOM 3784 C CA . GLU B 1 214 ? -27.373 38.357 30.993 1.00 28.15 198 GLU B CA 1
ATOM 3785 C C . GLU B 1 214 ? -26.937 37.039 30.357 1.00 28.32 198 GLU B C 1
ATOM 3786 O O . GLU B 1 214 ? -26.143 36.309 30.915 1.00 24.85 198 GLU B O 1
ATOM 3792 N N . ARG B 1 215 ? -27.480 36.742 29.188 1.00 32.23 199 ARG B N 1
ATOM 3793 C CA . ARG B 1 215 ? -27.135 35.513 28.482 1.00 29.87 199 ARG B CA 1
ATOM 3794 C C . ARG B 1 215 ? -25.663 35.504 28.079 1.00 25.20 199 ARG B C 1
ATOM 3795 O O . ARG B 1 215 ? -24.976 34.500 28.187 1.00 24.30 199 ARG B O 1
ATOM 3803 N N . VAL B 1 216 ? -25.185 36.641 27.611 1.00 23.61 200 VAL B N 1
ATOM 3804 C CA . VAL B 1 216 ? -23.795 36.726 27.201 1.00 23.56 200 VAL B CA 1
ATOM 3805 C C . VAL B 1 216 ? -22.876 36.422 28.378 1.00 22.95 200 VAL B C 1
ATOM 3806 O O . VAL B 1 216 ? -21.887 35.700 28.226 1.00 18.81 200 VAL B O 1
ATOM 3810 N N . MET B 1 217 ? -23.211 36.943 29.556 1.00 19.57 201 MET B N 1
ATOM 3811 C CA . MET B 1 217 ? -22.363 36.715 30.722 1.00 20.85 201 MET B CA 1
ATOM 3812 C C . MET B 1 217 ? -22.398 35.263 31.181 1.00 19.49 201 MET B C 1
ATOM 3813 O O . MET B 1 217 ? -21.415 34.758 31.732 1.00 19.95 201 MET B O 1
ATOM 3818 N N . TRP B 1 218 ? -23.519 34.597 30.934 1.00 21.71 202 TRP B N 1
ATOM 3819 C CA . TRP B 1 218 ? -23.656 33.192 31.223 1.00 27.46 202 TRP B CA 1
ATOM 3820 C C . TRP B 1 218 ? -22.717 32.388 30.366 1.00 23.46 202 TRP B C 1
ATOM 3821 O O . TRP B 1 218 ? -21.966 31.559 30.872 1.00 21.71 202 TRP B O 1
ATOM 3832 N N . PHE B 1 219 ? -22.744 32.628 29.066 1.00 20.18 203 PHE B N 1
ATOM 3833 C CA . PHE B 1 219 ? -21.812 31.952 28.166 1.00 18.50 203 PHE B CA 1
ATOM 3834 C C . PHE B 1 219 ? -20.358 32.214 28.563 1.00 16.96 203 PHE B C 1
ATOM 3835 O O . PHE B 1 219 ? -19.527 31.306 28.541 1.00 14.91 203 PHE B O 1
ATOM 3843 N N . ALA B 1 220 ? -20.052 33.458 28.918 1.00 17.43 204 ALA B N 1
ATOM 3844 C CA . ALA B 1 220 ? -18.704 33.804 29.355 1.00 18.51 204 ALA B CA 1
ATOM 3845 C C . ALA B 1 220 ? -18.282 32.971 30.560 1.00 16.08 204 ALA B C 1
ATOM 3846 O O . ALA B 1 220 ? -17.160 32.461 30.612 1.00 14.42 204 ALA B O 1
ATOM 3848 N N . ALA B 1 221 ? -19.157 32.845 31.537 1.00 16.24 205 ALA B N 1
ATOM 3849 C CA . ALA B 1 221 ? -18.818 32.104 32.730 1.00 17.54 205 ALA B CA 1
ATOM 3850 C C . ALA B 1 221 ? -18.456 30.649 32.410 1.00 18.25 205 ALA B C 1
ATOM 3851 O O . ALA B 1 221 ? -17.551 30.084 32.995 1.00 19.21 205 ALA B O 1
ATOM 3853 N N . LEU B 1 222 ? -19.200 30.052 31.493 1.00 18.61 206 LEU B N 1
ATOM 3854 C CA . LEU B 1 222 ? -18.952 28.672 31.092 1.00 14.46 206 LEU B CA 1
ATOM 3855 C C . LEU B 1 222 ? -17.629 28.561 30.341 1.00 14.38 206 LEU B C 1
ATOM 3856 O O . LEU B 1 222 ? -16.876 27.646 30.544 1.00 15.11 206 LEU B O 1
ATOM 3861 N N . TYR B 1 223 ? -17.380 29.500 29.447 1.00 16.46 207 TYR B N 1
ATOM 3862 C CA . TYR B 1 223 ? -16.151 29.494 28.676 1.00 14.92 207 TYR B CA 1
ATOM 3863 C C . TYR B 1 223 ? -14.928 29.606 29.561 1.00 16.07 207 TYR B C 1
ATOM 3864 O O . TYR B 1 223 ? -13.964 28.887 29.383 1.00 15.12 207 TYR B O 1
ATOM 3873 N N . LEU B 1 224 ? -14.981 30.536 30.504 1.00 13.88 208 LEU B N 1
ATOM 3874 C CA . LEU B 1 224 ? -13.787 30.903 31.250 1.00 15.83 208 LEU B CA 1
ATOM 3875 C C . LEU B 1 224 ? -13.335 29.851 32.258 1.00 14.64 208 LEU B C 1
ATOM 3876 O O . LEU B 1 224 ? -12.160 29.793 32.591 1.00 14.66 208 LEU B O 1
ATOM 3881 N N . GLY B 1 225 ? -14.266 29.025 32.731 1.00 17.89 209 GLY B N 1
ATOM 3882 C CA . GLY B 1 225 ? -13.935 27.990 33.694 1.00 19.99 209 GLY B CA 1
ATOM 3883 C C . GLY B 1 225 ? -13.168 28.548 34.885 1.00 20.32 209 GLY B C 1
ATOM 3884 O O . GLY B 1 225 ? -12.232 27.924 35.381 1.00 20.69 209 GLY B O 1
ATOM 3885 N N . GLY B 1 226 ? -13.565 29.732 35.340 1.00 19.29 210 GLY B N 1
ATOM 3886 C CA . GLY B 1 226 ? -12.948 30.331 36.509 1.00 18.19 210 GLY B CA 1
ATOM 3887 C C . GLY B 1 226 ? -11.786 31.264 36.230 1.00 19.20 210 GLY B C 1
ATOM 3888 O O . GLY B 1 226 ? -11.243 31.873 37.153 1.00 22.87 210 GLY B O 1
ATOM 3889 N N . LYS B 1 227 ? -11.397 31.390 34.968 1.00 18.08 211 LYS B N 1
ATOM 3890 C CA . LYS B 1 227 ? -10.248 32.215 34.614 1.00 17.55 211 LYS B CA 1
ATOM 3891 C C . LYS B 1 227 ? -10.657 33.679 34.480 1.00 16.19 211 LYS B C 1
ATOM 3892 O O . LYS B 1 227 ? -11.848 34.007 34.442 1.00 19.28 211 LYS B O 1
ATOM 3898 N N . ASN B 1 228 ? -9.662 34.546 34.408 1.00 15.75 212 ASN B N 1
ATOM 3899 C CA . ASN B 1 228 ? -9.915 35.992 34.468 1.00 15.76 212 ASN B CA 1
ATOM 3900 C C . ASN B 1 228 ? -10.698 36.467 33.251 1.00 16.10 212 ASN B C 1
ATOM 3901 O O . ASN B 1 228 ? -10.255 36.279 32.122 1.00 16.38 212 ASN B O 1
ATOM 3906 N N . PRO B 1 229 ? -11.870 37.090 33.467 1.00 17.78 213 PRO B N 1
ATOM 3907 C CA . PRO B 1 229 ? -12.673 37.433 32.290 1.00 18.25 213 PRO B CA 1
ATOM 3908 C C . PRO B 1 229 ? -12.089 38.564 31.451 1.00 16.86 213 PRO B C 1
ATOM 3909 O O . PRO B 1 229 ? -12.571 38.794 30.347 1.00 19.66 213 PRO B O 1
ATOM 3913 N N . GLN B 1 230 ? -11.071 39.257 31.955 1.00 17.06 214 GLN B N 1
ATOM 3914 C CA . GLN B 1 230 ? -10.414 40.284 31.171 1.00 18.20 214 GLN B CA 1
ATOM 3915 C C . GLN B 1 230 ? -9.148 39.768 30.478 1.00 15.33 214 GLN B C 1
ATOM 3916 O O . GLN B 1 230 ? -8.410 40.538 29.893 1.00 16.12 214 GLN B O 1
ATOM 3922 N N . ALA B 1 231 ? -8.916 38.456 30.539 1.00 16.56 215 ALA B N 1
ATOM 3923 C CA . ALA B 1 231 ? -7.772 37.872 29.834 1.00 15.35 215 ALA B CA 1
ATOM 3924 C C . ALA B 1 231 ? -7.794 38.297 28.366 1.00 13.52 215 ALA B C 1
ATOM 3925 O O . ALA B 1 231 ? -8.791 38.083 27.692 1.00 14.89 215 ALA B O 1
ATOM 3927 N N . PRO B 1 232 ? -6.696 38.884 27.866 1.00 15.28 216 PRO B N 1
ATOM 3928 C CA . PRO B 1 232 ? -6.676 39.361 26.474 1.00 16.24 216 PRO B CA 1
ATOM 3929 C C . PRO B 1 232 ? -7.070 38.337 25.401 1.00 15.48 216 PRO B C 1
ATOM 3930 O O . PRO B 1 232 ? -7.670 38.727 24.403 1.00 14.68 216 PRO B O 1
ATOM 3934 N N . LEU B 1 233 ? -6.742 37.059 25.575 1.00 15.42 217 LEU B N 1
ATOM 3935 C CA . LEU B 1 233 ? -7.145 36.082 24.555 1.00 14.96 217 LEU B CA 1
ATOM 3936 C C . LEU B 1 233 ? -8.600 35.610 24.645 1.00 15.55 217 LEU B C 1
ATOM 3937 O O . LEU B 1 233 ? -9.105 34.978 23.709 1.00 16.49 217 LEU B O 1
ATOM 3942 N N . ALA B 1 234 ? -9.271 35.910 25.761 1.00 13.45 218 ALA B N 1
ATOM 3943 C CA . ALA B 1 234 ? -10.706 35.663 25.882 1.00 12.58 218 ALA B CA 1
ATOM 3944 C C . ALA B 1 234 ? -11.465 36.945 25.522 1.00 15.75 218 ALA B C 1
ATOM 3945 O O . ALA B 1 234 ? -12.503 36.897 24.870 1.00 15.55 218 ALA B O 1
ATOM 3947 N N . SER B 1 235 ? -10.932 38.076 25.967 1.00 16.03 219 SER B N 1
ATOM 3948 C CA . SER B 1 235 ? -11.548 39.382 25.712 1.00 15.28 219 SER B CA 1
ATOM 3949 C C . SER B 1 235 ? -10.529 40.252 24.992 1.00 15.50 219 SER B C 1
ATOM 3950 O O . SER B 1 235 ? -9.814 41.020 25.628 1.00 16.55 219 SER B O 1
ATOM 3953 N N . PRO B 1 236 ? -10.413 40.108 23.660 1.00 15.03 220 PRO B N 1
ATOM 3954 C CA . PRO B 1 236 ? -9.378 40.826 22.913 1.00 15.58 220 PRO B CA 1
ATOM 3955 C C . PRO B 1 236 ? -9.581 42.350 22.918 1.00 17.02 220 PRO B C 1
ATOM 3956 O O . PRO B 1 236 ? -8.755 43.075 22.371 1.00 19.69 220 PRO B O 1
ATOM 3960 N N . LEU B 1 237 ? -10.674 42.798 23.530 1.00 15.39 221 LEU B N 1
ATOM 3961 C CA . LEU B 1 237 ? -10.832 44.207 23.898 1.00 18.35 221 LEU B CA 1
ATOM 3962 C C . LEU B 1 237 ? -9.573 44.683 24.625 1.00 20.58 221 LEU B C 1
ATOM 3963 O O . LEU B 1 237 ? -9.190 45.853 24.530 1.00 18.61 221 LEU B O 1
ATOM 3968 N N . TYR B 1 238 ? -8.933 43.766 25.347 1.00 16.53 222 TYR B N 1
ATOM 3969 C CA . TYR B 1 238 ? -7.709 44.065 26.108 1.00 18.50 222 TYR B CA 1
ATOM 3970 C C . TYR B 1 238 ? -6.404 43.561 25.488 1.00 19.85 222 TYR B C 1
ATOM 3971 O O . TYR B 1 238 ? -5.338 43.651 26.113 1.00 20.74 222 TYR B O 1
ATOM 3980 N N . ALA B 1 239 ? -6.477 43.047 24.262 1.00 17.65 223 ALA B N 1
ATOM 3981 C CA . ALA B 1 239 ? -5.304 42.489 23.602 1.00 21.13 223 ALA B CA 1
ATOM 3982 C C . ALA B 1 239 ? -4.491 43.522 22.818 1.00 19.92 223 ALA B C 1
ATOM 3983 O O . ALA B 1 239 ? -5.028 44.509 22.313 1.00 19.54 223 ALA B O 1
ATOM 3985 N N . ASP B 1 240 ? -3.187 43.277 22.743 1.00 18.40 224 ASP B N 1
ATOM 3986 C CA . ASP B 1 240 ? -2.272 44.001 21.874 1.00 18.75 224 ASP B CA 1
ATOM 3987 C C . ASP B 1 240 ? -2.607 43.672 20.422 1.00 18.42 224 ASP B C 1
ATOM 3988 O O . ASP B 1 240 ? -2.493 42.522 20.006 1.00 20.08 224 ASP B O 1
ATOM 3993 N N . LEU B 1 241 ? -3.062 44.665 19.657 1.00 18.60 225 LEU B N 1
ATOM 3994 C CA . LEU B 1 241 ? -3.485 44.432 18.276 1.00 16.91 225 LEU B CA 1
ATOM 3995 C C . LEU B 1 241 ? -2.443 44.855 17.246 1.00 20.35 225 LEU B C 1
ATOM 3996 O O . LEU B 1 241 ? -2.693 44.794 16.042 1.00 19.39 225 LEU B O 1
ATOM 4001 N N . GLN B 1 242 ? -1.268 45.272 17.688 1.00 21.37 226 GLN B N 1
ATOM 4002 C CA . GLN B 1 242 ? -0.272 45.698 16.728 1.00 21.20 226 GLN B CA 1
ATOM 4003 C C . GLN B 1 242 ? 0.083 44.583 15.774 1.00 24.19 226 GLN B C 1
ATOM 4004 O O . GLN B 1 242 ? 0.103 43.430 16.144 1.00 22.40 226 GLN B O 1
ATOM 4010 N N . GLY B 1 243 ? 0.377 44.956 14.546 1.00 22.16 227 GLY B N 1
ATOM 4011 C CA . GLY B 1 243 ? 0.849 44.026 13.541 1.00 22.00 227 GLY B CA 1
ATOM 4012 C C . GLY B 1 243 ? -0.201 43.154 12.877 1.00 20.10 227 GLY B C 1
ATOM 4013 O O . GLY B 1 243 ? 0.146 42.356 12.003 1.00 23.03 227 GLY B O 1
ATOM 4014 N N . LEU B 1 244 ? -1.468 43.277 13.248 1.00 20.46 228 LEU B N 1
ATOM 4015 C CA . LEU B 1 244 ? -2.480 42.445 12.585 1.00 19.33 228 LEU B CA 1
ATOM 4016 C C . LEU B 1 244 ? -2.704 42.845 11.137 1.00 22.20 228 LEU B C 1
ATOM 4017 O O . LEU B 1 244 ? -2.539 43.995 10.766 1.00 22.45 228 LEU B O 1
ATOM 4022 N N . PRO B 1 245 ? -3.099 41.876 10.330 1.00 17.44 229 PRO B N 1
ATOM 4023 C CA . PRO B 1 245 ? -3.435 42.116 8.925 1.00 17.97 229 PRO B CA 1
ATOM 4024 C C . PRO B 1 245 ? -4.769 42.834 8.805 1.00 17.95 229 PRO B C 1
ATOM 4025 O O . PRO B 1 245 ? -5.489 42.968 9.795 1.00 18.10 229 PRO B O 1
ATOM 4029 N N . PRO B 1 246 ? -5.111 43.263 7.606 1.00 19.02 230 PRO B N 1
ATOM 4030 C CA . PRO B 1 246 ? -6.371 43.971 7.388 1.00 20.95 230 PRO B CA 1
ATOM 4031 C C . PRO B 1 246 ? -7.585 43.215 7.906 1.00 20.91 230 PRO B C 1
ATOM 4032 O O . PRO B 1 246 ? -7.697 42.016 7.694 1.00 18.61 230 PRO B O 1
ATOM 4036 N N . LEU B 1 247 ? -8.489 43.941 8.555 1.00 20.86 231 LEU B N 1
ATOM 4037 C CA . LEU B 1 247 ? -9.719 43.372 9.056 1.00 20.05 231 LEU B CA 1
ATOM 4038 C C . LEU B 1 247 ? -10.945 43.920 8.351 1.00 24.19 231 LEU B C 1
ATOM 4039 O O . LEU B 1 247 ? -11.004 45.105 8.038 1.00 23.77 231 LEU B O 1
ATOM 4044 N N . LEU B 1 248 ? -11.915 43.044 8.121 1.00 17.78 232 LEU B N 1
ATOM 4045 C CA . LEU B 1 248 ? -13.261 43.448 7.765 1.00 17.90 232 LEU B CA 1
ATOM 4046 C C . LEU B 1 248 ? -14.154 43.083 8.937 1.00 20.43 232 LEU B C 1
ATOM 4047 O O . LEU B 1 248 ? -14.163 41.947 9.381 1.00 18.72 232 LEU B O 1
ATOM 4052 N N . VAL B 1 249 ? -14.879 44.066 9.453 1.00 18.94 233 VAL B N 1
ATOM 4053 C CA . VAL B 1 249 ? -15.782 43.844 10.557 1.00 19.59 233 VAL B CA 1
ATOM 4054 C C . VAL B 1 249 ? -17.180 44.243 10.137 1.00 22.95 233 VAL B C 1
ATOM 4055 O O . VAL B 1 249 ? -17.397 45.356 9.735 1.00 24.77 233 VAL B O 1
ATOM 4059 N N . GLN B 1 250 ? -18.113 43.317 10.217 1.00 17.94 234 GLN B N 1
ATOM 4060 C CA . GLN B 1 250 ? -19.512 43.622 9.911 1.00 18.95 234 GLN B CA 1
ATOM 4061 C C . GLN B 1 250 ? -20.339 43.465 11.174 1.00 22.48 234 GLN B C 1
ATOM 4062 O O . GLN B 1 250 ? -20.081 42.588 11.998 1.00 20.01 234 GLN B O 1
ATOM 4068 N N . VAL B 1 251 ? -21.346 44.318 11.342 1.00 20.41 235 VAL B N 1
ATOM 4069 C CA . VAL B 1 251 ? -22.174 44.239 12.530 1.00 18.33 235 VAL B CA 1
ATOM 4070 C C . VAL B 1 251 ? -23.492 44.956 12.256 1.00 20.79 235 VAL B C 1
ATOM 4071 O O . VAL B 1 251 ? -23.534 45.839 11.409 1.00 22.24 235 VAL B O 1
ATOM 4075 N N . GLY B 1 252 ? -24.551 44.556 12.953 1.00 18.29 236 GLY B N 1
ATOM 4076 C CA . GLY B 1 252 ? -25.868 45.149 12.760 1.00 22.14 236 GLY B CA 1
ATOM 4077 C C . GLY B 1 252 ? -26.080 46.336 13.680 1.00 23.50 236 GLY B C 1
ATOM 4078 O O . GLY B 1 252 ? -25.679 46.310 14.839 1.00 24.11 236 GLY B O 1
ATOM 4079 N N . GLY B 1 253 ? -26.728 47.377 13.160 1.00 22.65 237 GLY B N 1
ATOM 4080 C CA . GLY B 1 253 ? -26.903 48.625 13.888 1.00 24.05 237 GLY B CA 1
ATOM 4081 C C . GLY B 1 253 ? -27.728 48.509 15.153 1.00 24.71 237 GLY B C 1
ATOM 4082 O O . GLY B 1 253 ? -27.622 49.359 16.046 1.00 25.06 237 GLY B O 1
ATOM 4083 N N . ILE B 1 254 ? -28.550 47.471 15.232 1.00 24.03 238 ILE B N 1
ATOM 4084 C CA . ILE B 1 254 ? -29.415 47.244 16.393 1.00 25.29 238 ILE B CA 1
ATOM 4085 C C . ILE B 1 254 ? -28.875 46.201 17.377 1.00 23.42 238 ILE B C 1
ATOM 4086 O O . ILE B 1 254 ? -29.573 45.816 18.323 1.00 24.94 238 ILE B O 1
ATOM 4091 N N . GLU B 1 255 ? -27.645 45.744 17.149 1.00 25.47 239 GLU B N 1
ATOM 4092 C CA . GLU B 1 255 ? -27.046 44.696 17.980 1.00 23.96 239 GLU B CA 1
ATOM 4093 C C . GLU B 1 255 ? -26.550 45.214 19.326 1.00 23.06 239 GLU B C 1
ATOM 4094 O O . GLU B 1 255 ? -25.938 46.274 19.403 1.00 21.54 239 GLU B O 1
ATOM 4100 N N . THR B 1 256 ? -26.816 44.461 20.382 1.00 19.78 240 THR B N 1
ATOM 4101 C CA . THR B 1 256 ? -26.184 44.748 21.658 1.00 19.98 240 THR B CA 1
ATOM 4102 C C . THR B 1 256 ? -24.666 44.614 21.545 1.00 19.51 240 THR B C 1
ATOM 4103 O O . THR B 1 256 ? -23.929 45.267 22.286 1.00 18.49 240 THR B O 1
ATOM 4107 N N . LEU B 1 257 ? -24.198 43.781 20.609 1.00 21.68 241 LEU B N 1
ATOM 4108 C CA . LEU B 1 257 ? -22.758 43.651 20.362 1.00 18.11 241 LEU B CA 1
ATOM 4109 C C . LEU B 1 257 ? -22.189 44.734 19.435 1.00 19.20 241 LEU B C 1
ATOM 4110 O O . LEU B 1 257 ? -21.027 44.687 19.034 1.00 18.24 241 LEU B O 1
ATOM 4115 N N . LEU B 1 258 ? -22.990 45.759 19.120 1.00 20.91 242 LEU B N 1
ATOM 4116 C CA . LEU B 1 258 ? -22.505 46.807 18.235 1.00 21.30 242 LEU B CA 1
ATOM 4117 C C . LEU B 1 258 ? -21.207 47.445 18.743 1.00 19.10 242 LEU B C 1
ATOM 4118 O O . LEU B 1 258 ? -20.265 47.667 17.984 1.00 18.98 242 LEU B O 1
ATOM 4123 N N . ASP B 1 259 ? -21.150 47.738 20.034 1.00 20.36 243 ASP B N 1
ATOM 4124 C CA . ASP B 1 259 ? -19.971 48.404 20.566 1.00 20.70 243 ASP B CA 1
ATOM 4125 C C . ASP B 1 259 ? -18.749 47.488 20.698 1.00 20.27 243 ASP B C 1
ATOM 4126 O O . ASP B 1 259 ? -17.623 47.979 20.752 1.00 19.37 243 ASP B O 1
ATOM 4131 N N . ASP B 1 260 ? -18.969 46.173 20.725 1.00 22.83 244 ASP B N 1
ATOM 4132 C CA . ASP B 1 260 ? -17.850 45.241 20.600 1.00 18.39 244 ASP B CA 1
ATOM 4133 C C . ASP B 1 260 ? -17.197 45.430 19.239 1.00 16.72 244 ASP B C 1
ATOM 4134 O O . ASP B 1 260 ? -15.980 45.498 19.130 1.00 16.55 244 ASP B O 1
ATOM 4139 N N . ALA B 1 261 ? -18.008 45.537 18.193 1.00 19.32 245 ALA B N 1
ATOM 4140 C CA . ALA B 1 261 ? -17.446 45.722 16.861 1.00 20.93 245 ALA B CA 1
ATOM 4141 C C . ALA B 1 261 ? -16.777 47.093 16.727 1.00 20.56 245 ALA B C 1
ATOM 4142 O O . ALA B 1 261 ? -15.704 47.218 16.131 1.00 19.12 245 ALA B O 1
ATOM 4144 N N . ARG B 1 262 ? -17.389 48.130 17.262 1.00 20.86 246 ARG B N 1
ATOM 4145 C CA . ARG B 1 262 ? -16.744 49.432 17.159 1.00 19.55 246 ARG B CA 1
ATOM 4146 C C . ARG B 1 262 ? -15.476 49.556 17.998 1.00 19.45 246 ARG B C 1
ATOM 4147 O O . ARG B 1 262 ? -14.540 50.187 17.583 1.00 20.84 246 ARG B O 1
ATOM 4155 N N . ALA B 1 263 ? -15.478 48.975 19.187 1.00 22.01 247 ALA B N 1
ATOM 4156 C CA . ALA B 1 263 ? -14.281 48.973 20.015 1.00 20.32 247 ALA B CA 1
ATOM 4157 C C . ALA B 1 263 ? -13.135 48.236 19.314 1.00 20.77 247 ALA B C 1
ATOM 4158 O O . ALA B 1 263 ? -12.000 48.691 19.324 1.00 18.30 247 ALA B O 1
ATOM 4160 N N . LEU B 1 264 ? -13.441 47.101 18.689 1.00 19.94 248 LEU B N 1
ATOM 4161 C CA . LEU B 1 264 ? -12.425 46.369 17.935 1.00 18.43 248 LEU B CA 1
ATOM 4162 C C . LEU B 1 264 ? -11.824 47.229 16.833 1.00 19.82 248 LEU B C 1
ATOM 4163 O O . LEU B 1 264 ? -10.615 47.280 16.663 1.00 19.46 248 LEU B O 1
ATOM 4168 N N . THR B 1 265 ? -12.682 47.917 16.084 1.00 20.46 249 THR B N 1
ATOM 4169 C CA . THR B 1 265 ? -12.219 48.726 14.971 1.00 21.27 249 THR B CA 1
ATOM 4170 C C . THR B 1 265 ? -11.385 49.908 15.469 1.00 19.54 249 THR B C 1
ATOM 4171 O O . THR B 1 265 ? -10.343 50.227 14.902 1.00 20.80 249 THR B O 1
ATOM 4175 N N . THR B 1 266 ? -11.856 50.546 16.531 1.00 21.02 250 THR B N 1
ATOM 4176 C CA . THR B 1 266 ? -11.169 51.706 17.092 1.00 21.36 250 THR B CA 1
ATOM 4177 C C . THR B 1 266 ? -9.786 51.313 17.607 1.00 22.42 250 THR B C 1
ATOM 4178 O O . THR B 1 266 ? -8.789 51.978 17.314 1.00 20.82 250 THR B O 1
ATOM 4182 N N . ARG B 1 267 ? -9.727 50.220 18.366 1.00 23.82 251 ARG B N 1
ATOM 4183 C CA . ARG B 1 267 ? -8.453 49.770 18.918 1.00 24.78 251 ARG B CA 1
ATOM 4184 C C . ARG B 1 267 ? -7.494 49.299 17.824 1.00 22.28 251 ARG B C 1
ATOM 4185 O O . ARG B 1 267 ? -6.295 49.561 17.886 1.00 23.98 251 ARG B O 1
ATOM 4193 N N . ALA B 1 268 ? -8.024 48.598 16.823 1.00 20.26 252 ALA B N 1
ATOM 4194 C CA . ALA B 1 268 ? -7.211 48.140 15.710 1.00 20.28 252 ALA B CA 1
ATOM 4195 C C . ALA B 1 268 ? -6.597 49.316 14.945 1.00 22.12 252 ALA B C 1
ATOM 4196 O O . ALA B 1 268 ? -5.391 49.340 14.673 1.00 20.98 252 ALA B O 1
ATOM 4198 N N . LYS B 1 269 ? -7.428 50.290 14.596 1.00 23.15 253 LYS B N 1
ATOM 4199 C CA . LYS B 1 269 ? -6.935 51.473 13.902 1.00 23.34 253 LYS B CA 1
ATOM 4200 C C . LYS B 1 269 ? -5.845 52.166 14.726 1.00 22.45 253 LYS B C 1
ATOM 4201 O O . LYS B 1 269 ? -4.822 52.597 14.188 1.00 23.91 253 LYS B O 1
ATOM 4207 N N . ALA B 1 270 ? -6.056 52.251 16.034 1.00 25.03 254 ALA B N 1
ATOM 4208 C CA . ALA B 1 270 ? -5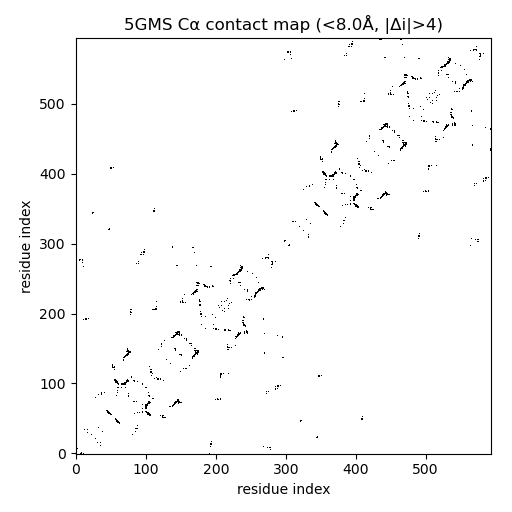.093 52.911 16.915 1.00 27.28 254 ALA B CA 1
ATOM 4209 C C . ALA B 1 270 ? -3.764 52.158 16.960 1.00 29.77 254 ALA B C 1
ATOM 4210 O O . ALA B 1 270 ? -2.720 52.742 17.240 1.00 28.77 254 ALA B O 1
ATOM 4212 N N . ALA B 1 271 ? -3.810 50.860 16.663 1.00 22.51 255 ALA B N 1
ATOM 4213 C CA . ALA B 1 271 ? -2.620 50.022 16.655 1.00 21.43 255 ALA B CA 1
ATOM 4214 C C . ALA B 1 271 ? -2.003 49.899 15.265 1.00 22.03 255 ALA B C 1
ATOM 4215 O O . ALA B 1 271 ? -1.086 49.105 15.050 1.00 24.83 255 ALA B O 1
ATOM 4217 N N . GLY B 1 272 ? -2.520 50.671 14.313 1.00 21.72 256 GLY B N 1
ATOM 4218 C CA . GLY B 1 272 ? -1.958 50.714 12.978 1.00 22.73 256 GLY B CA 1
ATOM 4219 C C . GLY B 1 272 ? -2.514 49.687 12.012 1.00 24.53 256 GLY B C 1
ATOM 4220 O O . GLY B 1 272 ? -2.002 49.528 10.904 1.00 25.81 256 GLY B O 1
ATOM 4221 N N . VAL B 1 273 ? -3.564 48.989 12.436 1.00 20.93 257 VAL B N 1
ATOM 4222 C CA . VAL B 1 273 ? -4.197 47.964 11.611 1.00 19.30 257 VAL B CA 1
ATOM 4223 C C . VAL B 1 273 ? -5.183 48.592 10.630 1.00 23.57 257 VAL B C 1
ATOM 4224 O O . VAL B 1 273 ? -5.909 49.518 10.978 1.00 25.36 257 VAL B O 1
ATOM 4228 N N . ASP B 1 274 ? -5.197 48.082 9.404 1.00 22.61 258 ASP B N 1
ATOM 4229 C CA . ASP B 1 274 ? -6.180 48.492 8.409 1.00 24.00 258 ASP B CA 1
ATOM 4230 C C . ASP B 1 274 ? -7.498 47.780 8.699 1.00 29.48 258 ASP B C 1
ATOM 4231 O O . ASP B 1 274 ? -7.664 46.613 8.346 1.00 29.34 258 ASP B O 1
ATOM 4236 N N . ALA B 1 275 ? -8.427 48.472 9.355 1.00 24.34 259 ALA B N 1
ATOM 4237 C CA . ALA B 1 275 ? -9.676 47.853 9.790 1.00 22.69 259 ALA B CA 1
ATOM 4238 C C . ALA B 1 275 ? -10.887 48.590 9.227 1.00 32.15 259 ALA B C 1
ATOM 4239 O O . ALA B 1 275 ? -11.073 49.788 9.463 1.00 32.50 259 ALA B O 1
ATOM 4241 N N . ASP B 1 276 ? -11.703 47.861 8.477 1.00 25.49 260 ASP B N 1
ATOM 4242 C CA . ASP B 1 276 ? -12.874 48.430 7.822 1.00 27.00 260 ASP B CA 1
ATOM 4243 C C . ASP B 1 276 ? -14.137 47.967 8.524 1.00 26.63 260 ASP B C 1
ATOM 4244 O O . ASP B 1 276 ? -14.474 46.776 8.509 1.00 24.63 260 ASP B O 1
ATOM 4249 N N . LEU B 1 277 ? -14.833 48.914 9.140 1.00 24.74 261 LEU B N 1
ATOM 4250 C CA . LEU B 1 277 ? -16.062 48.630 9.862 1.00 22.12 261 LEU B CA 1
ATOM 4251 C C . LEU B 1 277 ? -17.271 48.930 8.990 1.00 28.46 261 LEU B C 1
ATOM 4252 O O . LEU B 1 277 ? -17.365 50.008 8.392 1.00 28.26 261 LEU B O 1
ATOM 4257 N N . GLU B 1 278 ? -18.184 47.968 8.921 1.00 21.05 262 GLU B N 1
ATOM 4258 C CA . GLU B 1 278 ? -19.455 48.128 8.223 1.00 23.38 262 GLU B CA 1
ATOM 4259 C C . GLU B 1 278 ? -20.601 47.923 9.195 1.00 25.18 262 GLU B C 1
ATOM 4260 O O . GLU B 1 278 ? -20.810 46.827 9.717 1.00 24.27 262 GLU B O 1
ATOM 4266 N N . VAL B 1 279 ? -21.355 48.983 9.455 1.00 23.95 263 VAL B N 1
ATOM 4267 C CA . VAL B 1 279 ? -22.518 48.842 10.304 1.00 20.86 263 VAL B CA 1
ATOM 4268 C C . VAL B 1 279 ? -23.746 48.751 9.410 1.00 28.06 263 VAL B C 1
ATOM 4269 O O . VAL B 1 279 ? -24.040 49.684 8.659 1.00 30.69 263 VAL B O 1
ATOM 4273 N N . TRP B 1 280 ? -24.441 47.621 9.473 1.00 25.24 264 TRP B N 1
ATOM 4274 C CA . TRP B 1 280 ? -25.605 47.388 8.623 1.00 28.84 264 TRP B CA 1
ATOM 4275 C C . TRP B 1 280 ? -26.880 47.746 9.377 1.00 29.07 264 TRP B C 1
ATOM 4276 O O . TRP B 1 280 ? -27.277 47.061 10.319 1.00 28.52 264 TRP B O 1
ATOM 4287 N N . ASP B 1 281 ? -27.514 48.838 8.962 1.00 31.22 265 ASP B N 1
ATOM 4288 C CA . ASP B 1 281 ? -28.712 49.327 9.632 1.00 34.63 265 ASP B CA 1
ATOM 4289 C C . ASP B 1 281 ? -29.765 48.236 9.768 1.00 28.95 265 ASP B C 1
ATOM 4290 O O . ASP B 1 281 ? -30.023 47.486 8.823 1.00 32.02 265 ASP B O 1
ATOM 4295 N N . ASP B 1 282 ? -30.361 48.152 10.954 1.00 26.34 266 ASP B N 1
ATOM 4296 C CA . ASP B 1 282 ? -31.516 47.290 11.210 1.00 29.92 266 ASP B CA 1
ATOM 4297 C C . ASP B 1 282 ? -31.270 45.778 11.197 1.00 26.65 266 ASP B C 1
ATOM 4298 O O . ASP B 1 282 ? -32.212 45.004 11.374 1.00 31.30 266 ASP B O 1
ATOM 4303 N N . MET B 1 283 ? -30.017 45.358 11.020 1.00 28.24 267 MET B N 1
ATOM 4304 C CA . MET B 1 283 ? -29.698 43.927 10.943 1.00 25.83 267 MET B CA 1
ATOM 4305 C C . MET B 1 283 ? -29.467 43.292 12.314 1.00 24.96 267 MET B C 1
ATOM 4306 O O . MET B 1 283 ? -28.779 43.867 13.155 1.00 24.48 267 MET B O 1
ATOM 4311 N N . PRO B 1 284 ? -30.031 42.094 12.532 1.00 27.07 268 PRO B N 1
ATOM 4312 C CA . PRO B 1 284 ? -29.854 41.361 13.791 1.00 26.09 268 PRO B CA 1
ATOM 4313 C C . PRO B 1 284 ? -28.518 40.611 13.818 1.00 22.85 268 PRO B C 1
ATOM 4314 O O . PRO B 1 284 ? -27.820 40.564 12.808 1.00 23.27 268 PRO B O 1
ATOM 4318 N N . HIS B 1 285 ? -28.188 40.037 14.969 1.00 24.81 269 HIS B N 1
ATOM 4319 C CA . HIS B 1 285 ? -26.930 39.307 15.170 1.00 23.42 269 HIS B CA 1
ATOM 4320 C C . HIS B 1 285 ? -26.671 38.273 14.067 1.00 22.47 269 HIS B C 1
ATOM 4321 O O . HIS B 1 285 ? -27.499 37.392 13.842 1.00 23.91 269 HIS B O 1
ATOM 4328 N N . VAL B 1 286 ? -25.521 38.386 13.400 1.00 22.01 270 VAL B N 1
ATOM 4329 C CA . VAL B 1 286 ? -25.102 37.446 12.348 1.00 21.13 270 VAL B CA 1
ATOM 4330 C C . VAL B 1 286 ? -26.237 37.164 11.357 1.00 22.27 270 VAL B C 1
ATOM 4331 O O . VAL B 1 286 ? -26.555 36.015 11.059 1.00 22.37 270 VAL B O 1
ATOM 4335 N N . TRP B 1 287 ? -26.825 38.240 10.845 1.00 21.86 271 TRP B N 1
ATOM 4336 C CA . TRP B 1 287 ? -27.937 38.166 9.907 1.00 25.27 271 TRP B CA 1
ATOM 4337 C C . TRP B 1 287 ? -27.555 37.447 8.620 1.00 25.98 271 TRP B C 1
ATOM 4338 O O . TRP B 1 287 ? -28.422 37.108 7.810 1.00 27.37 271 TRP B O 1
ATOM 4349 N N . GLN B 1 288 ? -26.259 37.231 8.416 1.00 24.20 272 GLN B N 1
ATOM 4350 C CA . GLN B 1 288 ? -25.796 36.524 7.227 1.00 23.93 272 GLN B CA 1
ATOM 4351 C C . GLN B 1 288 ? -26.307 35.085 7.206 1.00 26.08 272 GLN B C 1
ATOM 4352 O O . GLN B 1 288 ? -26.335 34.445 6.154 1.00 27.23 272 GLN B O 1
ATOM 4358 N N . HIS B 1 289 ? -26.708 34.574 8.366 1.00 26.38 273 HIS B N 1
ATOM 4359 C CA . HIS B 1 289 ? -27.365 33.265 8.421 1.00 28.97 273 HIS B CA 1
ATOM 4360 C C . HIS B 1 289 ? -28.643 33.248 7.584 1.00 33.15 273 HIS B C 1
ATOM 4361 O O . HIS B 1 289 ? -29.083 32.192 7.138 1.00 35.37 273 HIS B O 1
ATOM 4368 N N . PHE B 1 290 ? -29.256 34.408 7.388 1.00 29.63 274 PHE B N 1
ATOM 4369 C CA . PHE B 1 290 ? -30.538 34.491 6.696 1.00 33.53 274 PHE B CA 1
ATOM 4370 C C . PHE B 1 290 ? -30.420 34.806 5.211 1.00 37.28 274 PHE B C 1
ATOM 4371 O O . PHE B 1 290 ? -31.409 35.040 4.549 1.00 43.03 274 PHE B O 1
ATOM 4379 N N . ALA B 1 291 ? -29.204 34.820 4.700 1.00 32.15 275 ALA B N 1
ATOM 4380 C CA . ALA B 1 291 ? -28.952 35.179 3.317 1.00 29.95 275 ALA B CA 1
ATOM 4381 C C . ALA B 1 291 ? -29.939 34.577 2.327 1.00 36.85 275 ALA B C 1
ATOM 4382 O O . ALA B 1 291 ? -30.419 35.265 1.452 1.00 38.91 275 ALA B O 1
ATOM 4384 N N . PRO B 1 292 ? -30.230 33.294 2.466 1.00 40.79 276 PRO B N 1
ATOM 4385 C CA . PRO B 1 292 ? -31.152 32.640 1.527 1.00 43.35 276 PRO B CA 1
ATOM 4386 C C . PRO B 1 292 ? -32.513 33.326 1.439 1.00 48.53 276 PRO B C 1
ATOM 4387 O O . PRO B 1 292 ? -33.193 33.208 0.419 1.00 52.25 276 PRO B O 1
ATOM 4391 N N . ILE B 1 293 ? -32.900 34.041 2.489 1.00 56.76 277 ILE B N 1
ATOM 4392 C CA . ILE B 1 293 ? -34.205 34.689 2.525 1.00 59.76 277 ILE B CA 1
ATOM 4393 C C . ILE B 1 293 ? -34.117 36.162 2.921 1.00 63.43 277 ILE B C 1
ATOM 4394 O O . ILE B 1 293 ? -35.124 36.769 3.271 1.00 68.05 277 ILE B O 1
ATOM 4399 N N . LEU B 1 294 ? -32.919 36.738 2.864 1.00 41.92 278 LEU B N 1
ATOM 4400 C CA . LEU B 1 294 ? -32.732 38.123 3.283 1.00 43.37 278 LEU B CA 1
ATOM 4401 C C . LEU B 1 294 ? -31.734 38.839 2.386 1.00 38.97 278 LEU B C 1
ATOM 4402 O O . LEU B 1 294 ? -30.553 38.517 2.394 1.00 33.85 278 LEU B O 1
ATOM 4407 N N . PRO B 1 295 ? -32.205 39.825 1.613 1.00 41.55 279 PRO B N 1
ATOM 4408 C CA . PRO B 1 295 ? -31.331 40.550 0.684 1.00 39.31 279 PRO B CA 1
ATOM 4409 C C . PRO B 1 295 ? -30.053 41.048 1.357 1.00 36.36 279 PRO B C 1
ATOM 4410 O O . PRO B 1 295 ? -28.968 40.902 0.792 1.00 32.86 279 PRO B O 1
ATOM 4414 N N . GLU B 1 296 ? -30.187 41.627 2.546 1.00 32.40 280 GLU B N 1
ATOM 4415 C CA . GLU B 1 296 ? -29.036 42.151 3.277 1.00 32.15 280 GLU B CA 1
ATOM 4416 C C . GLU B 1 296 ? -28.032 41.056 3.638 1.00 28.42 280 GLU B C 1
ATOM 4417 O O . GLU B 1 296 ? -26.841 41.328 3.781 1.00 24.07 280 GLU B O 1
ATOM 4423 N N . GLY B 1 297 ? -28.526 39.834 3.802 1.00 30.43 281 GLY B N 1
ATOM 4424 C CA . GLY B 1 297 ? -27.669 38.692 4.077 1.00 28.03 281 GLY B CA 1
ATOM 4425 C C . GLY B 1 297 ? -26.838 38.372 2.855 1.00 27.03 281 GLY B C 1
ATOM 4426 O O . GLY B 1 297 ? -25.621 38.181 2.949 1.00 23.55 281 GLY B O 1
ATOM 4427 N N . LYS B 1 298 ? -27.496 38.327 1.696 1.00 29.06 282 LYS B N 1
ATOM 4428 C CA . LYS B 1 298 ? -26.803 38.079 0.436 1.00 29.14 282 LYS B CA 1
ATOM 4429 C C . LYS B 1 298 ? -25.778 39.164 0.161 1.00 25.98 282 LYS B C 1
ATOM 4430 O O . LYS B 1 298 ? -24.661 38.886 -0.266 1.00 24.62 282 LYS B O 1
ATOM 4436 N N . GLN B 1 299 ? -26.172 40.412 0.390 1.00 27.56 283 GLN B N 1
ATOM 4437 C CA . GLN B 1 299 ? -25.308 41.541 0.104 1.00 26.60 283 GLN B CA 1
ATOM 4438 C C . GLN B 1 299 ? -24.075 41.520 1.002 1.00 21.53 283 GLN B C 1
ATOM 4439 O O . GLN B 1 299 ? -22.976 41.779 0.545 1.00 23.08 283 GLN B O 1
ATOM 4445 N N . ALA B 1 300 ? -24.268 41.195 2.274 1.00 22.87 284 ALA B N 1
ATOM 4446 C CA . ALA B 1 300 ? -23.155 41.181 3.214 1.00 23.09 284 ALA B CA 1
ATOM 4447 C C . ALA B 1 300 ? -22.167 40.070 2.832 1.00 20.17 284 ALA B C 1
ATOM 4448 O O . ALA B 1 300 ? -20.955 40.259 2.891 1.00 18.67 284 ALA B O 1
ATOM 4450 N N . ILE B 1 301 ? -22.696 38.928 2.408 1.00 22.17 285 ILE B N 1
ATOM 4451 C CA . ILE B 1 301 ? -21.838 37.823 1.979 1.00 20.35 285 ILE B CA 1
ATOM 4452 C C . ILE B 1 301 ? -21.075 38.194 0.704 1.00 21.27 285 ILE B C 1
ATOM 4453 O O . ILE B 1 301 ? -19.898 37.884 0.556 1.00 19.47 285 ILE B O 1
ATOM 4458 N N . ALA B 1 302 ? -21.733 38.911 -0.205 1.00 22.26 2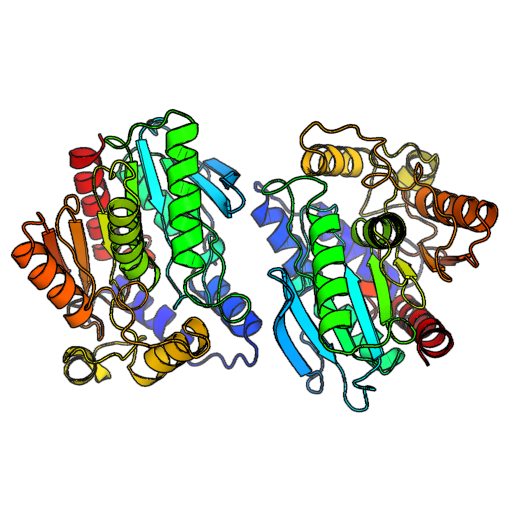86 ALA B N 1
ATOM 4459 C CA . ALA B 1 302 ? -21.060 39.344 -1.420 1.00 23.12 286 ALA B CA 1
ATOM 4460 C C . ALA B 1 302 ? -19.883 40.252 -1.075 1.00 20.20 286 ALA B C 1
ATOM 4461 O O . ALA B 1 302 ? -18.822 40.180 -1.694 1.00 22.09 286 ALA B O 1
ATOM 4463 N N . ARG B 1 303 ? -20.052 41.097 -0.068 1.00 23.15 287 ARG B N 1
ATOM 4464 C CA . ARG B 1 303 ? -18.967 41.967 0.374 1.00 26.37 287 ARG B CA 1
ATOM 4465 C C . ARG B 1 303 ? -17.806 41.208 1.017 1.00 21.69 287 ARG B C 1
ATOM 4466 O O . ARG B 1 303 ? -16.664 41.536 0.816 1.00 21.92 287 ARG B O 1
ATOM 4474 N N . ILE B 1 304 ? -18.120 40.207 1.816 1.00 21.65 288 ILE B N 1
ATOM 4475 C CA . ILE B 1 304 ? -17.068 39.330 2.333 1.00 19.37 288 ILE B CA 1
ATOM 4476 C C . ILE B 1 304 ? -16.306 38.713 1.157 1.00 20.30 288 ILE B C 1
ATOM 4477 O O . ILE B 1 304 ? -15.080 38.703 1.138 1.00 19.01 288 ILE B O 1
ATOM 4482 N N . GLY B 1 305 ? -17.040 38.218 0.165 1.00 20.46 289 GLY B N 1
ATOM 4483 C CA . GLY B 1 305 ? -16.423 37.657 -1.027 1.00 22.46 289 GLY B CA 1
ATOM 4484 C C . GLY B 1 305 ? -15.480 38.618 -1.728 1.00 21.88 289 GLY B C 1
ATOM 4485 O O . GLY B 1 305 ? -14.390 38.243 -2.145 1.00 22.00 289 GLY B O 1
ATOM 4486 N N . GLU B 1 306 ? -15.897 39.867 -1.853 1.00 23.06 290 GLU B N 1
ATOM 4487 C CA . GLU B 1 306 ? -15.082 40.872 -2.506 1.00 25.83 290 GLU B CA 1
ATOM 4488 C C . GLU B 1 306 ? -13.832 41.168 -1.691 1.00 21.70 290 GLU B C 1
ATOM 4489 O O . GLU B 1 306 ? -12.762 41.305 -2.220 1.00 24.22 290 GLU B O 1
ATOM 4495 N N . PHE B 1 307 ? -14.001 41.250 -0.387 1.00 22.31 291 PHE B N 1
ATOM 4496 C CA . PHE B 1 307 ? -12.891 41.513 0.515 1.00 21.49 291 PHE B CA 1
ATOM 4497 C C . PHE B 1 307 ? -11.874 40.378 0.437 1.00 21.82 291 PHE B C 1
ATOM 4498 O O . PHE B 1 307 ? -10.683 40.613 0.342 1.00 21.50 291 PHE B O 1
ATOM 4506 N N . LEU B 1 308 ? -12.354 39.141 0.469 1.00 22.92 292 LEU B N 1
ATOM 4507 C CA . LEU B 1 308 ? -11.442 38.004 0.370 1.00 20.06 292 LEU B CA 1
ATOM 4508 C C . LEU B 1 308 ? -10.728 37.974 -0.985 1.00 22.07 292 LEU B C 1
ATOM 4509 O O . LEU B 1 308 ? -9.521 37.752 -1.055 1.00 23.11 292 LEU B O 1
ATOM 4514 N N . ARG B 1 309 ? -11.462 38.226 -2.064 1.00 22.14 293 ARG B N 1
ATOM 4515 C CA . ARG B 1 309 ? -10.844 38.206 -3.387 1.00 25.40 293 ARG B CA 1
ATOM 4516 C C . ARG B 1 309 ? -9.722 39.237 -3.470 1.00 26.19 293 ARG B C 1
ATOM 4517 O O . ARG B 1 309 ? -8.704 39.020 -4.124 1.00 27.81 293 ARG B O 1
ATOM 4525 N N . LYS B 1 310 ? -9.908 40.350 -2.779 1.00 28.04 294 LYS B N 1
ATOM 4526 C CA . LYS B 1 310 ? -8.901 41.400 -2.744 1.00 29.94 294 LYS B CA 1
ATOM 4527 C C . LYS B 1 310 ? -7.671 40.986 -1.931 1.00 31.83 294 LYS B C 1
ATOM 4528 O O . LYS B 1 310 ? -6.536 41.254 -2.334 1.00 33.31 294 LYS B O 1
ATOM 4534 N N . GLN B 1 311 ? -7.897 40.323 -0.798 1.00 26.87 295 GLN B N 1
ATOM 4535 C CA . GLN B 1 311 ? -6.820 40.032 0.149 1.00 28.04 295 GLN B CA 1
ATOM 4536 C C . GLN B 1 311 ? -6.079 38.728 -0.141 1.00 27.14 295 GLN B C 1
ATOM 4537 O O . GLN B 1 311 ? -4.860 38.656 0.026 1.00 28.97 295 GLN B O 1
ATOM 4543 N N . ILE B 1 312 ? -6.798 37.704 -0.569 1.00 25.40 296 ILE B N 1
ATOM 4544 C CA . ILE B 1 312 ? -6.166 36.415 -0.821 1.00 23.89 296 ILE B CA 1
ATOM 4545 C C . ILE B 1 312 ? -6.220 35.941 -2.263 1.00 30.35 296 ILE B C 1
ATOM 4546 O O . ILE B 1 312 ? -5.608 34.956 -2.605 1.00 27.06 296 ILE B O 1
ATOM 4551 N N . GLY B 1 313 ? -6.946 36.660 -3.103 1.00 34.11 297 GLY B N 1
ATOM 4552 C CA . GLY B 1 313 ? -7.181 36.232 -4.461 1.00 36.70 297 GLY B CA 1
ATOM 4553 C C . GLY B 1 313 ? -6.220 36.789 -5.482 1.00 43.09 297 GLY B C 1
ATOM 4554 O O . GLY B 1 313 ? -5.220 37.412 -5.138 1.00 54.12 297 GLY B O 1
#

InterPro domains:
  IPR002168 Lipase, GDXG, putative histidine active site [PS01173] (71-87)
  IPR013094 Alpha/beta hydrolase fold-3 [PF07859] (72-272)
  IPR029058 Alpha/Beta hydrolase fold [G3DSA:3.40.50.1820] (1-297)
  IPR029058 Alpha/Beta hydrolase fold [SSF53474] (12-295)
  IPR050300 GDXG lipolytic enzyme [PTHR48081] (62-295)

Solvent-accessible surface area: 22208 Å² total; per-residue (Å²): 92,27,204,31,105,73,5,76,156,0,1,32,52,6,152,118,58,38,84,45,124,118,132,32,34,11,34,33,28,66,42,20,25,94,38,23,13,69,119,112,33,64,134,65,10,103,27,95,29,25,22,0,86,49,7,44,0,3,10,0,54,3,88,78,20,81,84,72,10,0,0,0,0,0,1,0,8,13,1,5,6,7,27,1,26,3,0,17,21,5,0,1,46,0,1,92,34,2,10,0,38,0,0,0,0,31,6,91,31,0,42,15,11,51,16,44,4,1,6,94,9,0,13,22,0,0,106,32,0,40,85,108,68,47,61,32,54,72,0,0,0,0,0,0,7,0,0,0,0,0,0,0,0,0,0,8,11,0,88,139,87,65,37,68,47,4,19,0,0,0,0,0,0,0,10,1,4,2,52,0,82,16,141,2,10,111,101,15,52,127,72,16,24,23,16,53,91,106,81,12,96,163,50,5,68,64,0,10,52,82,91,98,48,78,22,65,52,0,0,1,34,86,0,46,4,96,50,12,14,32,1,0,0,0,0,0,20,9,0,0,5,12,31,4,0,110,28,1,6,88,86,0,117,93,28,71,8,98,1,65,53,32,62,48,111,65,3,0,27,2,0,1,24,13,3,63,62,0,55,52,0,114,96,0,8,48,60,0,0,104,10,0,110,140,40,4,59,69,42,197,26,98,65,1,80,157,0,24,27,96,8,169,128,50,73,86,55,115,95,152,35,35,13,39,36,27,68,36,25,28,88,50,41,20,64,127,109,36,64,126,54,12,85,38,99,26,25,22,0,85,47,6,44,0,3,10,0,49,2,81,75,20,137,80,66,12,0,0,0,0,0,1,0,8,10,1,5,16,6,26,1,28,4,0,13,26,7,0,1,44,0,1,97,34,2,14,0,39,0,0,0,0,32,6,92,31,1,45,17,14,49,15,42,4,0,6,91,9,0,14,22,0,0,105,32,0,41,85,110,68,48,65,36,62,76,0,0,0,0,0,2,13,0,0,0,0,0,0,0,0,0,0,7,12,0,90,141,85,66,37,69,47,5,20,0,0,0,0,0,0,0,7,1,2,2,54,1,77,16,124,2,12,105,98,18,51,139,92,13,30,19,18,62,93,138,76,12,81,152,27,4,60,51,0,10,52,82,92,98,47,82,22,66,54,0,0,1,35,89,1,53,4,94,51,12,14,36,1,3,0,0,0,0,21,10,0,1,4,18,28,3,0,111,29,1,6,89,80,0,120,92,23,70,8,97,3,68,55,25,63,38,111,59,3,1,32,4,0,1,36,20,4,71,59,0,51,49,0,108,87,0,7,60,110,0,0,113,23,0,130,160,41,2,55

Sequence (594 aa):
MAKSPELDRVIGMIRERAATPRKTTDDDRRLYETMLGSMPLDDDIQTERLGVNGVPAEWIYAPGARDDQVFLYLHGGGYVIGSMRTHRVMLSHIARAAGCRVLGLDYRLAPETPFPAPVEDTVAAYRWLLAHGYDPSRIALGGDSAGGGLVVAALVALRYIGEPLPAAGVCLSPWIDMEATGEESFTTNATMDPSVNKERVMWFAALYLGGKNPQAPLASPLYADLQGLPPLLVQVGGIETLLDDARALTTRAKAAGVDADLEVWDDMPHVWQHFAPILPEGKQAIARIGEFLRKQIGMAKSPELDRVIGMIRERAATPRKTTDDDRRLYETMLGSMPLDDDIQTERLGVNGVPAEWIYAPGARDDDQVFLYLLHGGGYVIGSMRTHRVMLSHIARAAGCRVLGLDYRLAPETTPFPAPVEDTVAAYRWLLAHGYDPSRIALGGDSAGGGLVVAALVALRYIGEPLPAAGVCLSPWIDMEATGESFTTNATMDPSVNKERVMWFAALYLGGKNPQAPLASPLYADLQGLPPLLVQVGGIETLLDDARALTTRAKAAGVDADLEVWDDMPHVWQHFAPILPEGKQAIARIGEFLRKQIG

B-factor: mean 26.71, std 19.68, range [8.38, 136.99]

Nearest PDB structures (foldseek):
  4xvc-assembly4_D  TM=9.997E-01  e=9.206E-60  environmental samples
  5gms-assembly2_B  TM=1.000E+00  e=2.718E-59  uncultured bacterium
  5gmr-assembly4_D  TM=9.957E-01  e=4.434E-58  uncultured bacterium
  7at3-assembly2_B  TM=9.805E-01  e=1.824E-42  uncultured bacterium
  7atd-assembly2_B  TM=9.807E-01  e=4.540E-42  uncultured bacterium

Organism: NCBI:txid77133

Radius of gyration: 25.09 Å; Cα contacts (8 Å, |Δi|>4): 1403; chains: 2; bounding box: 51×72×53 Å

Secondary structure (DSSP, 8-state):
--S-HHHHHHHHHHHHHTTS---SHHHHHHHHHHHHS-SPPPTT-EEEEEEETTEEEEEEE-TT-EEEEEEEEE--STTTS--HHHHHHHHHHHHHHHTEEEEEE----TTTS-TTHHHHHHHHHHHHHHHTT--GGGEEEEEETHHHHHHHHHHHHHHHTTPPP-SEEEEES----TT---THHHHTTTT-SS--HHHHHHHHHHHHTTS-TT-TTT-GGGS--TTPPPEEEEEETT-TTHHHHHHHHHHHHHTT--EEEEEETTPPTTGGGGGGG-HHHHHHHHHHHHHHHHHH-/--S-HHHHHHHHHHHHHHHS---SHHHHHHHHHHHHS-SPPPTT-EEEEEEETTEEEEEEE-TT-EEEEEEEEE--STTTS--HHHHHHHHHHHHHHHTEEEEEE----TTTS-TTHHHHHHHHHHHHHHHTT--GGGEEEEEETHHHHHHHHHHHHHHHTTPPP-SEEEEES----TT---THHHHTTTT-SS--HHHHHHHHHHHHTTS-TT-TTT-GGGS--TTPPPEEEEEETT-TTHHHHHHHHHHHHHTT--EEEEEETTPPTTGGGGGGG-HHHHHHHHHHHHHHHHHH-